Protein AF-A0A162R2J0-F1 (afdb_monomer)

Structure (mmCIF, N/CA/C/O backbone):
data_AF-A0A162R2J0-F1
#
_entry.id   AF-A0A162R2J0-F1
#
loop_
_atom_site.group_PDB
_atom_site.id
_atom_site.type_symbol
_atom_site.label_atom_id
_atom_site.label_alt_id
_atom_site.label_comp_id
_atom_site.label_asym_id
_atom_site.label_entity_id
_atom_site.label_seq_id
_atom_site.pdbx_PDB_ins_code
_atom_site.Cartn_x
_atom_site.Cartn_y
_atom_site.Cartn_z
_atom_site.occupancy
_atom_site.B_iso_or_equiv
_atom_site.auth_seq_id
_atom_site.auth_comp_id
_atom_site.auth_asym_id
_atom_site.auth_atom_id
_atom_site.pdbx_PDB_model_num
ATOM 1 N N . MET A 1 1 ? -83.322 -16.851 -13.296 1.00 30.39 1 MET A N 1
ATOM 2 C CA . MET A 1 1 ? -82.196 -17.512 -12.624 1.00 30.39 1 MET A CA 1
ATOM 3 C C . MET A 1 1 ? -80.945 -16.667 -12.796 1.00 30.39 1 MET A C 1
ATOM 5 O O . MET A 1 1 ? -80.152 -16.954 -13.677 1.00 30.39 1 MET A O 1
ATOM 9 N N . ASP A 1 2 ? -80.652 -15.598 -12.073 1.00 28.20 2 ASP A N 1
ATOM 10 C CA . ASP A 1 2 ? -81.307 -14.581 -11.224 1.00 28.20 2 ASP A CA 1
ATOM 11 C C . ASP A 1 2 ? -80.137 -13.591 -11.002 1.00 28.20 2 ASP A C 1
ATOM 13 O O . ASP A 1 2 ? -79.013 -14.044 -10.823 1.00 28.20 2 ASP A O 1
ATOM 17 N N . SER A 1 3 ? -80.192 -12.265 -11.053 1.00 28.03 3 SER A N 1
ATOM 18 C CA . SER A 1 3 ? -81.216 -11.243 -11.250 1.00 28.03 3 SER A CA 1
ATOM 19 C C . SER A 1 3 ? -80.461 -9.931 -11.575 1.00 28.03 3 SER A C 1
ATOM 21 O O . SER A 1 3 ? -79.453 -9.625 -10.942 1.00 28.03 3 SER A O 1
ATOM 23 N N . ASN A 1 4 ? -80.940 -9.179 -12.569 1.00 28.27 4 ASN A N 1
ATOM 24 C CA . ASN A 1 4 ? -80.546 -7.804 -12.972 1.00 28.27 4 ASN A CA 1
ATOM 25 C C . ASN A 1 4 ? -80.991 -6.760 -11.884 1.00 28.27 4 ASN A C 1
ATOM 27 O O . ASN A 1 4 ? -81.610 -7.234 -10.928 1.00 28.27 4 ASN A O 1
ATOM 31 N N . PRO A 1 5 ? -80.894 -5.395 -11.992 1.00 43.19 5 PRO A N 1
ATOM 32 C CA . PRO A 1 5 ? -80.340 -4.502 -13.045 1.00 43.19 5 PRO A CA 1
ATOM 33 C C . PRO A 1 5 ? -79.710 -3.120 -12.600 1.00 43.19 5 PRO A C 1
ATOM 35 O O . PRO A 1 5 ? -79.799 -2.702 -11.456 1.00 43.19 5 PRO A O 1
ATOM 38 N N . ILE A 1 6 ? -79.134 -2.377 -13.571 1.00 28.52 6 ILE A N 1
ATOM 39 C CA . ILE A 1 6 ? -79.152 -0.895 -13.821 1.00 28.52 6 ILE A CA 1
ATOM 40 C C . ILE A 1 6 ? -78.948 0.121 -12.650 1.00 28.52 6 ILE A C 1
ATOM 42 O O . ILE A 1 6 ? -79.819 0.277 -11.805 1.00 28.52 6 ILE A O 1
ATOM 46 N N . SER A 1 7 ? -77.938 1.014 -12.736 1.00 26.33 7 SER A N 1
ATOM 47 C CA . SER A 1 7 ? -78.109 2.492 -12.908 1.00 26.33 7 SER A CA 1
ATOM 48 C C . SER A 1 7 ? -76.820 3.325 -12.700 1.00 26.33 7 SER A C 1
ATOM 50 O O . SER A 1 7 ? -75.934 2.983 -11.928 1.00 26.33 7 SER A O 1
ATOM 52 N N . LYS A 1 8 ? -76.733 4.419 -13.471 1.00 29.91 8 LYS A N 1
ATOM 53 C CA . LYS A 1 8 ? -75.685 5.460 -13.563 1.00 29.91 8 LYS A CA 1
ATOM 54 C C . LYS A 1 8 ? -75.636 6.364 -12.319 1.00 29.91 8 LYS A C 1
ATOM 56 O O . LYS A 1 8 ? -76.700 6.553 -11.765 1.00 29.91 8 LYS A O 1
ATOM 61 N N . TRP A 1 9 ? -74.478 6.978 -12.009 1.00 25.97 9 TRP A N 1
ATOM 62 C CA . TRP A 1 9 ? -74.183 8.386 -11.587 1.00 25.97 9 TRP A CA 1
ATOM 63 C C . TRP A 1 9 ? -72.678 8.428 -11.197 1.00 25.97 9 TRP A C 1
ATOM 65 O O . TRP A 1 9 ? -72.230 7.615 -10.405 1.00 25.97 9 TRP A O 1
ATOM 75 N N . ALA A 1 10 ? -71.803 9.086 -11.964 1.00 24.05 10 ALA A N 1
ATOM 76 C CA . ALA A 1 10 ? -71.279 10.443 -11.751 1.00 24.05 10 ALA A CA 1
ATOM 77 C C . ALA A 1 10 ? -70.267 10.620 -10.587 1.00 24.05 10 ALA A C 1
ATOM 79 O O . ALA A 1 10 ? -70.550 10.319 -9.438 1.00 24.05 10 ALA A O 1
ATOM 80 N N . MET A 1 11 ? -69.151 11.267 -10.948 1.00 24.08 11 MET A N 1
ATOM 81 C CA . MET A 1 11 ? -68.180 12.010 -10.130 1.00 24.08 11 MET A CA 1
ATOM 82 C C . MET A 1 11 ? -67.073 11.275 -9.353 1.00 24.08 11 MET A C 1
ATOM 84 O O . MET A 1 11 ? -67.284 10.521 -8.414 1.00 24.08 11 MET A O 1
ATOM 88 N N . ALA A 1 12 ? -65.857 11.635 -9.778 1.00 30.20 12 ALA A N 1
ATOM 89 C CA . ALA A 1 12 ? -64.581 11.645 -9.079 1.00 30.20 12 ALA A CA 1
ATOM 90 C C . ALA A 1 12 ? -64.648 11.546 -7.552 1.00 30.20 12 ALA A C 1
ATOM 92 O O . ALA A 1 12 ? -65.128 12.476 -6.913 1.00 30.20 12 ALA A O 1
ATOM 93 N N . LEU A 1 13 ? -64.004 10.526 -6.979 1.00 25.02 13 LEU A N 1
ATOM 94 C CA . LEU A 1 13 ? -63.417 10.623 -5.647 1.00 25.02 13 LEU A CA 1
ATOM 95 C C . LEU A 1 13 ? -62.135 9.778 -5.551 1.00 25.02 13 LEU A C 1
ATOM 97 O O . LEU A 1 13 ? -62.136 8.582 -5.817 1.00 25.02 13 LEU A O 1
ATOM 101 N N . PHE A 1 14 ? -61.061 10.474 -5.175 1.00 25.53 14 PHE A N 1
ATOM 102 C CA . PHE A 1 14 ? -60.079 10.097 -4.158 1.00 25.53 14 PHE A CA 1
ATOM 103 C C . PHE A 1 14 ? -59.484 8.683 -4.191 1.00 25.53 14 PHE A C 1
ATOM 105 O O . PHE A 1 14 ? -60.106 7.703 -3.796 1.00 25.53 14 PHE A O 1
ATOM 112 N N . PHE A 1 15 ? -58.183 8.635 -4.490 1.00 23.89 15 PHE A N 1
ATOM 113 C CA . PHE A 1 15 ? -57.285 7.638 -3.913 1.00 23.89 15 PHE A CA 1
ATOM 114 C C . PHE A 1 15 ? -57.436 7.645 -2.380 1.00 23.89 15 PHE A C 1
ATOM 116 O O . PHE A 1 15 ? -57.168 8.682 -1.763 1.00 23.89 15 PHE A O 1
ATOM 123 N N . PRO A 1 16 ? -57.847 6.531 -1.750 1.00 25.91 16 PRO A N 1
ATOM 124 C CA . PRO A 1 16 ? -57.782 6.397 -0.311 1.00 25.91 16 PRO A CA 1
ATOM 125 C C . PRO A 1 16 ? -56.345 6.082 0.113 1.00 25.91 16 PRO A C 1
ATOM 127 O O . PRO A 1 16 ? -55.606 5.356 -0.552 1.00 25.91 16 PRO A O 1
ATOM 130 N N . PHE A 1 17 ? -55.988 6.669 1.250 1.00 24.58 17 PHE A N 1
ATOM 131 C CA . PHE A 1 17 ? -54.838 6.356 2.081 1.00 24.58 17 PHE A CA 1
ATOM 132 C C . PHE A 1 17 ? -54.506 4.857 2.094 1.00 24.58 17 PHE A C 1
ATOM 134 O O . PHE A 1 17 ? -55.308 4.044 2.548 1.00 24.58 17 PHE A O 1
ATOM 141 N N . ALA A 1 18 ? -53.274 4.519 1.718 1.00 23.27 18 ALA A N 1
ATOM 142 C CA . ALA A 1 18 ? -52.577 3.400 2.330 1.00 23.27 18 ALA A CA 1
ATOM 143 C C . ALA A 1 18 ? -51.654 3.986 3.401 1.00 23.27 18 ALA A C 1
ATOM 145 O O . ALA A 1 18 ? -50.575 4.503 3.114 1.00 23.27 18 ALA A O 1
ATOM 146 N N . ILE A 1 19 ? -52.142 3.942 4.640 1.00 29.27 19 ILE A N 1
ATOM 147 C CA . ILE A 1 19 ? -51.306 3.913 5.834 1.00 29.27 19 ILE A CA 1
ATOM 148 C C . ILE A 1 19 ? -50.419 2.679 5.673 1.00 29.27 19 ILE A C 1
ATOM 150 O O . ILE A 1 19 ? -50.923 1.560 5.666 1.00 29.27 19 ILE A O 1
ATOM 154 N N . ILE A 1 20 ? -49.115 2.883 5.514 1.00 26.38 20 ILE A N 1
ATOM 155 C CA . ILE A 1 20 ? -48.149 1.865 5.902 1.00 26.38 20 ILE A CA 1
ATOM 156 C C . ILE A 1 20 ? -47.525 2.380 7.181 1.00 26.38 20 ILE A C 1
ATOM 158 O O . ILE A 1 20 ? -46.964 3.475 7.235 1.00 26.38 20 ILE A O 1
ATOM 162 N N . GLU A 1 21 ? -47.774 1.579 8.206 1.00 26.58 21 GLU A N 1
ATOM 163 C CA . GLU A 1 21 ? -47.292 1.671 9.562 1.00 26.58 21 GLU A CA 1
ATOM 164 C C . GLU A 1 21 ? -45.877 2.229 9.620 1.00 26.58 21 GLU A C 1
ATOM 166 O O . GLU A 1 21 ? -44.981 1.848 8.861 1.00 26.58 21 GLU A O 1
ATOM 171 N N . SER A 1 22 ? -45.674 3.089 10.613 1.00 26.23 22 SER A N 1
ATOM 172 C CA . SER A 1 22 ? -44.384 3.192 11.256 1.00 26.23 22 SER A CA 1
ATOM 173 C C . SER A 1 22 ? -43.953 1.781 11.664 1.00 26.23 22 SER A C 1
ATOM 175 O O . SER A 1 22 ? -44.225 1.323 12.773 1.00 26.23 22 SER A O 1
ATOM 177 N N . LEU A 1 23 ? -43.189 1.115 10.805 1.00 24.47 23 LEU A N 1
ATOM 178 C CA . LEU A 1 23 ? -42.030 0.407 11.300 1.00 24.47 23 LEU A CA 1
ATOM 179 C C . LEU A 1 23 ? -41.152 1.503 11.894 1.00 24.47 23 LEU A C 1
ATOM 181 O O . LEU A 1 23 ? -40.283 2.081 11.244 1.00 24.47 23 LEU A O 1
ATOM 185 N N . ALA A 1 24 ? -41.448 1.818 13.157 1.00 27.00 24 ALA A N 1
ATOM 186 C CA . ALA A 1 24 ? -40.412 2.051 14.128 1.00 27.00 24 ALA A CA 1
ATOM 187 C C . ALA A 1 24 ? -39.444 0.878 13.948 1.00 27.00 24 ALA A C 1
ATOM 189 O O . ALA A 1 24 ? -39.611 -0.189 14.533 1.00 27.00 24 ALA A O 1
ATOM 190 N N . LEU A 1 25 ? -38.483 1.047 13.036 1.00 23.64 25 LEU A N 1
ATOM 191 C CA . LEU A 1 25 ? -37.208 0.380 13.147 1.00 23.64 25 LEU A CA 1
ATOM 192 C C . LEU A 1 25 ? -36.768 0.780 14.537 1.00 23.64 25 LEU A C 1
ATOM 194 O O . LEU A 1 25 ? -36.430 1.943 14.777 1.00 23.64 25 LEU A O 1
ATOM 198 N N . ASN A 1 26 ? -36.955 -0.159 15.462 1.00 24.94 26 ASN A N 1
ATOM 199 C CA . ASN A 1 26 ? -36.421 -0.071 16.792 1.00 24.94 26 ASN A CA 1
ATOM 200 C C . ASN A 1 26 ? -35.022 0.509 16.621 1.00 24.94 26 ASN A C 1
ATOM 202 O O . ASN A 1 26 ? -34.186 -0.071 15.922 1.00 24.94 26 ASN A O 1
ATOM 206 N N . LEU A 1 27 ? -34.796 1.681 17.217 1.00 30.47 27 LEU A N 1
ATOM 207 C CA . LEU A 1 27 ? -33.469 2.066 17.659 1.00 30.47 27 LEU A CA 1
ATOM 208 C C . LEU A 1 27 ? -33.044 0.992 18.671 1.00 30.47 27 LEU A C 1
ATOM 210 O O . LEU A 1 27 ? -33.049 1.211 19.879 1.00 30.47 27 LEU A O 1
ATOM 214 N N . GLU A 1 28 ? -32.738 -0.206 18.186 1.00 28.73 28 GLU A N 1
ATOM 215 C CA . GLU A 1 28 ? -31.947 -1.168 18.915 1.00 28.73 28 GLU A CA 1
ATOM 216 C C . GLU A 1 28 ? -30.515 -0.652 18.848 1.00 28.73 28 GLU A C 1
ATOM 218 O O . GLU A 1 28 ? -29.741 -0.925 17.939 1.00 28.73 28 GLU A O 1
ATOM 223 N N . ASP A 1 29 ? -30.236 0.164 19.861 1.00 28.64 29 ASP A N 1
ATOM 224 C CA . ASP A 1 29 ? -28.954 0.311 20.524 1.00 28.64 29 ASP A CA 1
ATOM 225 C C . ASP A 1 29 ? -27.765 0.782 19.671 1.00 28.64 29 ASP A C 1
ATOM 227 O O . ASP A 1 29 ? -26.789 0.066 19.468 1.00 28.64 29 ASP A O 1
ATOM 231 N N . CYS A 1 30 ? -27.699 2.099 19.442 1.00 30.39 30 CYS A N 1
ATOM 232 C CA . CYS A 1 30 ? -26.407 2.809 19.401 1.00 30.39 30 CYS A CA 1
ATOM 233 C C . CYS A 1 30 ? -25.611 2.685 20.729 1.00 30.39 30 CYS A C 1
ATOM 235 O O . CYS A 1 30 ? -24.500 3.195 20.831 1.00 30.39 30 CYS A O 1
ATOM 237 N N . ASN A 1 31 ? -26.189 2.040 21.753 1.00 33.78 31 ASN A N 1
ATOM 238 C CA . ASN A 1 31 ? -25.615 1.788 23.074 1.00 33.78 31 ASN A CA 1
ATOM 239 C C . ASN A 1 31 ? -25.225 0.326 23.316 1.00 33.78 31 ASN A C 1
ATOM 241 O O . ASN A 1 31 ? -24.904 -0.013 24.454 1.00 33.78 31 ASN A O 1
ATOM 245 N N . LYS A 1 32 ? -25.217 -0.552 22.306 1.00 31.08 32 LYS A N 1
ATOM 246 C CA . LYS A 1 32 ? -24.525 -1.835 22.457 1.00 31.08 32 LYS A CA 1
ATOM 247 C C . LYS A 1 32 ? -23.064 -1.612 22.091 1.00 31.08 32 LYS A C 1
ATOM 249 O O . LYS A 1 32 ? -22.747 -1.611 20.904 1.00 31.08 32 LYS A O 1
ATOM 254 N N . PRO A 1 33 ? -22.155 -1.417 23.067 1.00 37.09 33 PRO A N 1
ATOM 255 C CA . PRO A 1 33 ? -20.752 -1.624 22.768 1.00 37.09 33 PRO A CA 1
ATOM 256 C C . PRO A 1 33 ? -20.606 -3.012 22.142 1.00 37.09 33 PRO A C 1
ATOM 258 O O . PRO A 1 33 ? -21.269 -3.955 22.593 1.00 37.09 33 PRO A O 1
ATOM 261 N N . ASN A 1 34 ? -19.718 -3.160 21.150 1.00 42.31 34 ASN A N 1
ATOM 262 C CA . ASN A 1 34 ? -19.121 -4.465 20.856 1.00 42.31 34 ASN A CA 1
ATOM 263 C C . ASN A 1 34 ? -18.797 -5.083 22.212 1.00 42.31 34 ASN A C 1
ATOM 265 O O . ASN A 1 34 ? -18.100 -4.435 22.990 1.00 42.31 34 ASN A O 1
ATOM 269 N N . ALA A 1 35 ? -19.409 -6.218 22.555 1.00 40.69 35 ALA A N 1
ATOM 270 C CA . ALA A 1 35 ? -19.466 -6.714 23.928 1.00 40.69 35 ALA A CA 1
ATOM 271 C C . ALA A 1 35 ? -18.058 -6.757 24.565 1.00 40.69 35 ALA A C 1
ATOM 273 O O . ALA A 1 35 ? -17.323 -7.723 24.380 1.00 40.69 35 ALA A O 1
ATOM 274 N N . GLY A 1 36 ? -17.670 -5.694 25.287 1.00 49.28 36 GLY A N 1
ATOM 275 C CA . GLY A 1 36 ? -16.300 -5.498 25.779 1.00 49.28 36 GLY A CA 1
ATOM 276 C C . GLY A 1 36 ? -15.705 -4.084 25.651 1.00 49.28 36 GLY A C 1
ATOM 277 O O . GLY A 1 36 ? -14.851 -3.746 26.471 1.00 49.28 36 GLY A O 1
ATOM 278 N N . PHE A 1 37 ? -16.137 -3.245 24.702 1.00 58.53 37 PHE A N 1
ATOM 279 C CA . PHE A 1 37 ? -15.581 -1.894 24.523 1.00 58.53 37 PHE A CA 1
ATOM 280 C C . PHE A 1 37 ? -16.260 -0.875 25.461 1.00 58.53 37 PHE A C 1
ATOM 282 O O . PHE A 1 37 ? -17.490 -0.834 25.512 1.00 58.53 37 PHE A O 1
ATOM 289 N N . PRO A 1 38 ? -15.523 -0.065 26.244 1.00 64.56 38 PRO A N 1
ATOM 290 C CA . PRO A 1 38 ? -16.151 0.965 27.062 1.00 64.56 38 PRO A CA 1
ATOM 291 C C . PRO A 1 38 ? -16.744 2.072 26.179 1.00 64.56 38 PRO A C 1
ATOM 293 O O . PRO A 1 38 ? -16.229 2.363 25.100 1.00 64.56 38 PRO A O 1
ATOM 296 N N . ALA A 1 39 ? -17.844 2.682 26.622 1.00 65.94 39 ALA A N 1
ATOM 297 C CA . ALA A 1 39 ? -18.479 3.763 25.877 1.00 65.94 39 ALA A CA 1
ATOM 298 C C . ALA A 1 39 ? -17.545 4.982 25.808 1.00 65.94 39 ALA A C 1
ATOM 300 O O . ALA A 1 39 ? -16.819 5.271 26.766 1.00 65.94 39 ALA A O 1
ATOM 301 N N . VAL A 1 40 ? -17.563 5.689 24.672 1.00 73.31 40 VAL A N 1
ATOM 302 C CA . VAL A 1 40 ? -16.871 6.979 24.546 1.00 73.31 40 VAL A CA 1
ATOM 303 C C . VAL A 1 40 ? -17.480 7.924 25.576 1.00 73.31 40 VAL A C 1
ATOM 305 O O . VAL A 1 40 ? -18.687 8.153 25.564 1.00 73.31 40 VAL A O 1
ATOM 308 N N . PHE A 1 41 ? -16.636 8.429 26.469 1.00 80.62 41 PHE A N 1
ATOM 309 C CA . PHE A 1 41 ? -17.026 9.371 27.507 1.00 80.62 41 PHE A CA 1
ATOM 310 C C . PHE A 1 41 ? -16.918 10.802 26.989 1.00 80.62 41 PHE A C 1
ATOM 312 O O . PHE A 1 41 ? -17.894 11.542 27.018 1.00 80.62 41 PHE A O 1
ATOM 319 N N . ASP A 1 42 ? -15.744 11.162 26.462 1.00 79.00 42 ASP A N 1
ATOM 320 C CA . ASP A 1 42 ? -15.483 12.484 25.892 1.00 79.00 42 ASP A CA 1
ATOM 321 C C . ASP A 1 42 ? -14.279 12.449 24.930 1.00 79.00 42 ASP A C 1
ATOM 323 O O . ASP A 1 42 ? -13.634 11.411 24.746 1.00 79.00 42 ASP A O 1
ATOM 327 N N . THR A 1 43 ? -13.961 13.580 24.302 1.00 81.94 43 THR A N 1
ATOM 328 C CA . THR A 1 43 ? -12.797 13.763 23.431 1.00 81.94 43 THR A CA 1
ATOM 329 C C . THR A 1 43 ? -11.914 14.901 23.939 1.00 81.94 43 THR A C 1
ATOM 331 O O . THR A 1 43 ? -12.319 16.057 23.967 1.00 81.94 43 THR A O 1
ATOM 334 N N . VAL A 1 44 ? -10.671 14.574 24.286 1.00 79.69 44 VAL A N 1
ATOM 335 C CA . VAL A 1 44 ? -9.657 15.521 24.760 1.00 79.69 44 VAL A CA 1
ATOM 336 C C . VAL A 1 44 ? -8.954 16.162 23.564 1.00 79.69 44 VAL A C 1
ATOM 338 O O . VAL A 1 44 ? -8.304 15.463 22.783 1.00 79.69 44 VAL A O 1
ATOM 341 N N . SER A 1 45 ? -9.059 17.483 23.418 1.00 76.69 45 SER A N 1
ATOM 342 C CA . SER A 1 45 ? -8.345 18.243 22.383 1.00 76.69 45 SER A CA 1
ATOM 343 C C . SER A 1 45 ? -6.916 18.583 22.823 1.00 76.69 45 SER A C 1
ATOM 345 O O . SER A 1 45 ? -6.699 19.152 23.890 1.00 76.69 45 SER A O 1
ATOM 347 N N . LEU A 1 46 ? -5.941 18.269 21.971 1.00 69.06 46 LEU A N 1
ATOM 348 C CA . LEU A 1 46 ? -4.507 18.522 22.127 1.00 69.06 46 LEU A CA 1
ATOM 349 C C . LEU A 1 46 ? -4.003 19.298 20.901 1.00 69.06 46 LEU A C 1
ATOM 351 O O . LEU A 1 46 ? -3.396 18.736 19.986 1.00 69.06 46 LEU A O 1
ATOM 355 N N . GLY A 1 47 ? -4.315 20.595 20.849 1.00 66.31 47 GLY A N 1
ATOM 356 C CA . GLY A 1 47 ? -4.128 21.398 19.637 1.00 66.31 47 GLY A CA 1
ATOM 357 C C . GLY A 1 47 ? -5.033 20.891 18.511 1.00 66.31 47 GLY A C 1
ATOM 358 O O . GLY A 1 47 ? -6.245 20.804 18.693 1.00 66.31 47 GLY A O 1
ATOM 359 N N . ASP A 1 48 ? -4.440 20.511 17.379 1.00 61.03 48 ASP A N 1
ATOM 360 C CA . ASP A 1 48 ? -5.168 19.933 16.237 1.00 61.03 48 ASP A CA 1
ATOM 361 C C . ASP A 1 48 ? -5.507 18.440 16.435 1.00 61.03 48 ASP A C 1
ATOM 363 O O . ASP A 1 48 ? -6.267 17.849 15.663 1.00 61.03 48 ASP A O 1
ATOM 367 N N . PHE A 1 49 ? -4.947 17.808 17.471 1.00 64.56 49 PHE A N 1
ATOM 368 C CA . PHE A 1 49 ? -5.135 16.390 17.750 1.00 64.56 49 PHE A CA 1
ATOM 369 C C . PHE A 1 49 ? -6.276 16.142 18.740 1.00 64.56 49 PHE A C 1
ATOM 371 O O . PHE A 1 49 ? -6.546 16.959 19.614 1.00 64.56 49 PHE A O 1
ATOM 378 N N . HIS A 1 50 ? -6.948 14.997 18.619 1.00 75.50 50 HIS A N 1
ATOM 379 C CA . HIS A 1 50 ? -8.106 14.648 19.440 1.00 75.50 50 HIS A CA 1
ATOM 380 C C . HIS A 1 50 ? -7.961 13.224 19.972 1.00 75.50 50 HIS A C 1
ATOM 382 O O . HIS A 1 50 ? -7.802 12.282 19.196 1.00 75.50 50 HIS A O 1
ATOM 388 N N . ILE A 1 51 ? -8.055 13.054 21.290 1.00 80.56 51 ILE A N 1
ATOM 389 C CA . ILE A 1 51 ? -7.947 11.751 21.949 1.00 80.56 51 ILE A CA 1
ATOM 390 C C . ILE A 1 51 ? -9.274 11.383 22.575 1.00 80.56 51 ILE A C 1
ATOM 392 O O . ILE A 1 51 ? -9.787 12.075 23.449 1.00 80.56 51 ILE A O 1
ATOM 396 N N . ARG A 1 52 ? -9.816 10.243 22.154 1.00 84.56 52 ARG A N 1
ATOM 397 C CA . ARG A 1 52 ? -11.026 9.693 22.760 1.00 84.56 52 ARG A CA 1
ATOM 398 C C . ARG A 1 52 ? -10.708 9.158 24.149 1.00 84.56 52 ARG A C 1
ATOM 400 O O . ARG A 1 52 ? -9.803 8.331 24.300 1.00 84.56 52 ARG A O 1
ATOM 407 N N . ALA A 1 53 ? -11.481 9.609 25.124 1.00 86.06 53 ALA A N 1
ATOM 408 C CA . ALA A 1 53 ? -11.524 9.071 26.467 1.00 86.06 53 ALA A CA 1
ATOM 409 C C . ALA A 1 53 ? -12.771 8.193 26.632 1.00 86.06 53 ALA A C 1
ATOM 411 O O . ALA A 1 53 ? -13.829 8.454 26.061 1.00 86.06 53 ALA A O 1
ATOM 412 N N . TYR A 1 54 ? -12.640 7.142 27.426 1.00 86.12 54 TYR A N 1
ATOM 413 C CA . TYR A 1 54 ? -13.656 6.125 27.642 1.00 86.12 54 TYR A CA 1
ATOM 414 C C . TYR A 1 54 ? -13.848 5.913 29.132 1.00 86.12 54 TYR A C 1
ATOM 416 O O . TYR A 1 54 ? -12.888 5.970 29.902 1.00 86.12 54 TYR A O 1
ATOM 424 N N . GLU A 1 55 ? -15.072 5.602 29.534 1.00 87.12 55 GLU A N 1
ATOM 425 C CA . GLU A 1 55 ? -15.402 5.314 30.924 1.00 87.12 55 GLU A CA 1
ATOM 426 C C . GLU A 1 55 ? -15.845 3.859 31.073 1.00 87.12 55 GLU A C 1
ATOM 428 O O . GLU A 1 55 ? -16.657 3.336 30.306 1.00 87.12 55 GLU A O 1
ATOM 433 N N . LYS A 1 56 ? -15.317 3.194 32.099 1.00 84.50 56 LYS A N 1
ATOM 434 C CA . LYS A 1 56 ? -15.794 1.896 32.560 1.00 84.50 56 LYS A CA 1
ATOM 435 C C . LYS A 1 56 ? -16.212 2.005 34.016 1.00 84.50 56 LYS A C 1
ATOM 437 O O . LYS A 1 56 ? -15.368 2.092 34.908 1.00 84.50 56 LYS A O 1
ATOM 442 N N . VAL A 1 57 ? -17.514 1.945 34.256 1.00 81.81 57 VAL A N 1
ATOM 443 C CA . VAL A 1 57 ? -18.062 1.886 35.612 1.00 81.81 57 VAL A CA 1
ATOM 444 C C . VAL A 1 57 ? -17.768 0.505 36.203 1.00 81.81 57 VAL A C 1
ATOM 446 O O . VAL A 1 57 ? -18.140 -0.523 35.635 1.00 81.81 57 VAL A O 1
ATOM 449 N N . MET A 1 58 ? -17.051 0.471 37.325 1.00 78.62 58 MET A N 1
ATOM 450 C CA . MET A 1 58 ? -16.745 -0.767 38.044 1.00 78.62 58 MET A CA 1
ATOM 451 C C . MET A 1 58 ? -17.922 -1.175 38.935 1.00 78.62 58 MET A C 1
ATOM 453 O O . MET A 1 58 ? -18.752 -0.349 39.306 1.00 78.62 58 MET A O 1
ATOM 457 N N . ALA A 1 59 ? -17.965 -2.445 39.352 1.00 77.69 59 ALA A N 1
ATOM 458 C CA . ALA A 1 59 ? -19.005 -2.961 40.253 1.00 77.69 59 ALA A CA 1
ATOM 459 C C . ALA A 1 59 ? -19.103 -2.187 41.586 1.00 77.69 59 ALA A C 1
ATOM 461 O O . ALA A 1 59 ? -20.170 -2.107 42.183 1.00 77.69 59 ALA A O 1
ATOM 462 N N . SER A 1 60 ? -18.005 -1.567 42.023 1.00 78.19 60 SER A N 1
ATOM 463 C CA . SER A 1 60 ? -17.924 -0.669 43.182 1.00 78.19 60 SER A CA 1
ATOM 464 C C . SER A 1 60 ? -18.539 0.720 42.955 1.00 78.19 60 SER A C 1
ATOM 466 O O . SER A 1 60 ? -18.370 1.593 43.799 1.00 78.19 60 SER A O 1
ATOM 468 N N . SER A 1 61 ? -19.201 0.966 41.819 1.00 74.00 61 SER A N 1
ATOM 469 C CA . SER A 1 61 ? -19.659 2.296 41.371 1.00 74.00 61 SER A CA 1
ATOM 470 C C . SER A 1 61 ? -18.532 3.322 41.187 1.00 74.00 61 SER A C 1
ATOM 472 O O . SER A 1 61 ? -18.782 4.515 41.046 1.00 74.00 61 SER A O 1
ATOM 474 N N . THR A 1 62 ? -17.274 2.872 41.163 1.00 81.31 62 THR A N 1
ATOM 475 C CA . THR A 1 62 ? -16.119 3.717 40.854 1.00 81.31 62 THR A CA 1
ATOM 476 C C . THR A 1 62 ? -15.772 3.601 39.373 1.00 81.31 62 THR A C 1
ATOM 478 O O . THR A 1 62 ? -15.612 2.507 38.840 1.00 81.31 62 THR A O 1
ATOM 481 N N . SER A 1 63 ? -15.635 4.729 38.685 1.00 83.38 63 SER A N 1
ATOM 482 C CA . SER A 1 63 ? -15.264 4.757 37.267 1.00 83.38 63 SER A CA 1
ATOM 483 C C . SER A 1 63 ? -13.765 4.572 37.030 1.00 83.38 63 SER A C 1
ATOM 485 O O . SER A 1 63 ? -12.930 5.200 37.684 1.00 83.38 63 SER A O 1
ATOM 487 N N . ARG A 1 64 ? -13.387 3.733 36.074 1.00 88.88 64 ARG A N 1
ATOM 488 C CA . ARG A 1 64 ? -12.027 3.695 35.533 1.00 88.88 64 ARG A CA 1
ATOM 489 C C . ARG A 1 64 ? -12.047 4.316 34.147 1.00 88.88 64 ARG A C 1
ATOM 491 O O . ARG A 1 64 ? -12.915 3.984 33.344 1.00 88.88 64 ARG A O 1
ATOM 498 N N . PHE A 1 65 ? -11.102 5.204 33.884 1.00 89.69 65 PHE A N 1
ATOM 499 C CA . PHE A 1 65 ? -11.022 5.924 32.627 1.00 89.69 65 PHE A CA 1
ATOM 500 C C . PHE A 1 65 ? -9.919 5.354 31.750 1.00 89.69 65 PHE A C 1
ATOM 502 O O . PHE A 1 65 ? -8.846 4.963 32.225 1.00 89.69 65 PHE A O 1
ATOM 509 N N . TYR A 1 66 ? -10.198 5.323 30.455 1.00 90.44 66 TYR A N 1
ATOM 510 C CA . TYR A 1 66 ? -9.258 4.889 29.442 1.00 90.44 66 TYR A CA 1
ATOM 511 C C . TYR A 1 66 ? -9.094 5.938 28.355 1.00 90.44 66 TYR A C 1
ATOM 513 O O . TYR A 1 66 ? -10.014 6.709 28.116 1.00 90.44 66 TYR A O 1
ATOM 521 N N . PHE A 1 67 ? -7.958 5.951 27.666 1.00 89.44 67 PHE A N 1
ATOM 522 C CA . PHE A 1 67 ? -7.759 6.803 26.492 1.00 89.44 67 PHE A CA 1
ATOM 523 C C . PHE A 1 67 ? -7.204 6.021 25.302 1.00 89.44 67 PHE A C 1
ATOM 525 O O . PHE A 1 67 ? -6.520 5.006 25.466 1.00 89.44 67 PHE A O 1
ATOM 532 N N . ALA A 1 68 ? -7.542 6.474 24.095 1.00 88.12 68 ALA A N 1
ATOM 533 C CA . ALA A 1 68 ? -7.030 5.898 22.858 1.00 88.12 68 ALA A CA 1
ATOM 534 C C . ALA A 1 68 ? -5.506 6.108 22.723 1.00 88.12 68 ALA A C 1
ATOM 536 O O . ALA A 1 68 ? -5.002 7.144 23.158 1.00 88.12 68 ALA A O 1
ATOM 537 N N . PRO A 1 69 ? -4.773 5.163 22.105 1.00 89.88 69 PRO A N 1
ATOM 538 C CA . PRO A 1 69 ? -3.359 5.342 21.786 1.00 89.88 69 PRO A CA 1
ATOM 539 C C . PRO A 1 69 ? -3.086 6.608 20.969 1.00 89.88 69 PRO A C 1
ATOM 541 O O . PRO A 1 69 ? -3.894 7.006 20.134 1.00 89.88 69 PRO A O 1
ATOM 544 N N . LEU A 1 70 ? -1.899 7.178 21.152 1.00 86.31 70 LEU A N 1
ATOM 545 C CA . LEU A 1 70 ? -1.401 8.318 20.389 1.00 86.31 70 LEU A CA 1
ATOM 546 C C . LEU A 1 70 ? -1.018 7.939 18.948 1.00 86.31 70 LEU A C 1
ATOM 548 O O . LEU A 1 70 ? -1.145 8.764 18.046 1.00 86.31 70 LEU A O 1
ATOM 552 N N . ALA A 1 71 ? -0.559 6.700 18.725 1.00 89.69 71 ALA A N 1
ATOM 553 C CA . ALA A 1 71 ? -0.094 6.212 17.422 1.00 89.69 71 ALA A CA 1
ATOM 554 C C . ALA A 1 71 ? 0.969 7.128 16.773 1.00 89.69 71 ALA A C 1
ATOM 556 O O . ALA A 1 71 ? 0.951 7.357 15.566 1.00 89.69 71 ALA A O 1
ATOM 557 N N . LEU A 1 72 ? 1.890 7.676 17.571 1.00 89.06 72 LEU A N 1
ATOM 558 C CA . LEU A 1 72 ? 2.886 8.647 17.121 1.00 89.06 72 LEU A CA 1
ATOM 559 C C . LEU A 1 72 ? 4.132 7.962 16.554 1.00 89.06 72 LEU A C 1
ATOM 561 O O . LEU A 1 72 ? 4.853 7.276 17.270 1.00 89.06 72 LEU A O 1
ATOM 565 N N . LEU A 1 73 ? 4.421 8.180 15.274 1.00 90.62 73 LEU A N 1
ATOM 566 C CA . LEU A 1 73 ? 5.652 7.742 14.626 1.00 90.62 73 LEU A CA 1
ATOM 567 C C . LEU A 1 73 ? 6.870 8.478 15.210 1.00 90.62 73 LEU A C 1
ATOM 569 O O . LEU A 1 73 ? 7.040 9.683 15.012 1.00 90.62 73 LEU A O 1
ATOM 573 N N . GLU A 1 74 ? 7.762 7.734 15.868 1.00 92.38 74 GLU A N 1
ATOM 574 C CA . GLU A 1 74 ? 9.071 8.224 16.310 1.00 92.38 74 GLU A CA 1
ATOM 575 C C . GLU A 1 74 ? 10.035 8.168 15.117 1.00 92.38 74 GLU A C 1
ATOM 577 O O . GLU A 1 74 ? 10.841 7.250 14.980 1.00 92.38 74 GLU A O 1
ATOM 582 N N . HIS A 1 75 ? 9.911 9.118 14.194 1.00 91.06 75 HIS A N 1
ATOM 583 C CA . HIS A 1 75 ? 10.586 9.060 12.890 1.00 91.06 75 HIS A CA 1
ATOM 584 C C . HIS A 1 75 ? 12.120 8.951 12.968 1.00 91.06 75 HIS A C 1
ATOM 586 O O . HIS A 1 75 ? 12.726 8.248 12.162 1.00 91.06 75 HIS A O 1
ATOM 592 N N . THR A 1 76 ? 12.743 9.533 13.996 1.00 92.00 76 THR A N 1
ATOM 593 C CA . THR A 1 76 ? 14.193 9.454 14.247 1.00 92.00 76 THR A CA 1
ATOM 594 C C . THR A 1 76 ? 14.664 8.082 14.733 1.00 92.00 76 THR A C 1
ATOM 596 O O . THR A 1 76 ? 15.863 7.811 14.721 1.00 92.00 76 THR A O 1
ATOM 599 N N . SER A 1 77 ? 13.750 7.197 15.142 1.00 94.69 77 SER A N 1
ATOM 600 C CA . SER A 1 77 ? 14.074 5.814 15.518 1.00 94.69 77 SER A CA 1
ATOM 601 C C . SER A 1 77 ? 14.300 4.894 14.312 1.00 94.69 77 SER A C 1
ATOM 603 O O . SER A 1 77 ? 14.703 3.741 14.487 1.00 94.69 77 SER A O 1
ATOM 605 N N . ALA A 1 78 ? 14.024 5.377 13.096 1.00 94.75 78 ALA A N 1
ATOM 606 C CA . ALA A 1 78 ? 14.141 4.599 11.876 1.00 94.75 78 ALA A CA 1
ATOM 607 C C . ALA A 1 78 ? 15.581 4.101 11.661 1.00 94.75 78 ALA A C 1
ATOM 609 O O . ALA A 1 78 ? 16.535 4.877 11.589 1.00 94.75 78 ALA A O 1
ATOM 610 N N . SER A 1 79 ? 15.737 2.791 11.496 1.00 96.06 79 SER A N 1
ATOM 611 C CA . SER A 1 79 ? 17.021 2.124 11.278 1.00 96.06 79 SER A CA 1
ATOM 612 C C . SER A 1 79 ? 16.910 1.082 10.170 1.00 96.06 79 SER A C 1
ATOM 614 O O . SER A 1 79 ? 15.903 0.394 10.044 1.00 96.06 79 SER A O 1
ATOM 616 N N . SER A 1 80 ? 17.947 0.964 9.344 1.00 94.50 80 SER A N 1
ATOM 617 C CA . SER A 1 80 ? 18.001 0.018 8.226 1.00 94.50 80 SER A CA 1
ATOM 618 C C . SER A 1 80 ? 19.176 -0.934 8.395 1.00 94.50 80 SER A C 1
ATOM 620 O O . SER A 1 80 ? 20.280 -0.487 8.706 1.00 94.50 80 SER A O 1
ATOM 622 N N . GLY A 1 81 ? 18.979 -2.223 8.135 1.00 92.50 81 GLY A N 1
ATOM 623 C CA . GLY A 1 81 ? 20.051 -3.211 8.228 1.00 92.50 81 GLY A CA 1
ATOM 624 C C . GLY A 1 81 ? 19.696 -4.545 7.588 1.00 92.50 81 GLY A C 1
ATOM 625 O O . GLY A 1 81 ? 18.556 -4.781 7.189 1.00 92.50 81 GLY A O 1
ATOM 626 N N . ARG A 1 82 ? 20.686 -5.434 7.491 1.00 91.00 82 ARG A N 1
ATOM 627 C CA . ARG A 1 82 ? 20.477 -6.812 7.044 1.00 91.00 82 ARG A CA 1
ATOM 628 C C . ARG A 1 82 ? 20.412 -7.739 8.249 1.00 91.00 82 ARG A C 1
ATOM 630 O O . ARG A 1 82 ? 21.321 -7.761 9.074 1.00 91.00 82 ARG A O 1
ATOM 637 N N . ASN A 1 83 ? 19.347 -8.523 8.337 1.00 87.12 83 ASN A N 1
ATOM 638 C CA . ASN A 1 83 ? 19.241 -9.582 9.322 1.00 87.12 83 ASN A CA 1
ATOM 639 C C . ASN A 1 83 ? 20.029 -10.799 8.821 1.00 87.12 83 ASN A C 1
ATOM 641 O O . ASN A 1 83 ? 19.636 -11.441 7.852 1.00 87.12 83 ASN A O 1
ATOM 645 N N . ASN A 1 84 ? 21.144 -11.128 9.473 1.00 88.06 84 ASN A N 1
ATOM 646 C CA . ASN A 1 84 ? 22.011 -12.224 9.029 1.00 88.06 84 ASN A CA 1
ATOM 647 C C . ASN A 1 84 ? 21.411 -13.621 9.258 1.00 88.06 84 ASN A C 1
ATOM 649 O O . ASN A 1 84 ? 21.856 -14.570 8.621 1.00 88.06 84 ASN A O 1
ATOM 653 N N . LEU A 1 85 ? 20.408 -13.754 10.133 1.00 89.00 85 LEU A N 1
ATOM 654 C CA . LEU A 1 85 ? 19.727 -15.028 10.379 1.00 89.00 85 LEU A CA 1
ATOM 655 C C . LEU A 1 85 ? 18.672 -15.314 9.308 1.00 89.00 85 LEU A C 1
ATOM 657 O O . LEU A 1 85 ? 18.586 -16.435 8.819 1.00 89.00 85 LEU A O 1
ATOM 661 N N . THR A 1 86 ? 17.870 -14.310 8.939 1.00 84.00 86 THR A N 1
ATOM 662 C CA . THR A 1 86 ? 16.818 -14.470 7.916 1.00 84.00 86 THR A CA 1
ATOM 663 C C . THR A 1 86 ? 17.309 -14.156 6.503 1.00 84.00 86 THR A C 1
ATOM 665 O O . THR A 1 86 ? 16.669 -14.534 5.526 1.00 84.00 86 THR A O 1
ATOM 668 N N . GLY A 1 87 ? 18.439 -13.458 6.378 1.00 82.38 87 GLY A N 1
ATOM 669 C CA . GLY A 1 87 ? 18.985 -12.954 5.120 1.00 82.38 87 GLY A CA 1
ATOM 670 C C . GLY A 1 87 ? 18.284 -11.701 4.583 1.00 82.38 87 GLY A C 1
ATOM 671 O O . GLY A 1 87 ? 18.723 -11.171 3.559 1.00 82.38 87 GLY A O 1
ATOM 672 N N . GLU A 1 88 ? 17.233 -11.224 5.256 1.00 84.31 88 GLU A N 1
ATOM 673 C CA . GLU A 1 88 ? 16.367 -10.133 4.803 1.00 84.31 88 GLU A CA 1
ATOM 674 C C . GLU A 1 88 ? 16.959 -8.748 5.093 1.00 84.31 88 GLU A C 1
ATOM 676 O O . GLU A 1 88 ? 17.548 -8.514 6.150 1.00 84.31 88 GLU A O 1
ATOM 681 N N . ASN A 1 89 ? 16.742 -7.801 4.177 1.00 85.81 89 ASN A N 1
ATOM 682 C CA . ASN A 1 89 ? 16.993 -6.381 4.423 1.00 85.81 89 ASN A CA 1
ATOM 683 C C . ASN A 1 89 ? 15.754 -5.778 5.088 1.00 85.81 89 ASN A C 1
ATOM 685 O O . ASN A 1 89 ? 14.642 -5.971 4.594 1.00 85.81 89 ASN A O 1
ATOM 689 N N . GLN A 1 90 ? 15.931 -5.080 6.204 1.00 92.69 90 GLN A N 1
ATOM 690 C CA . GLN A 1 90 ? 14.832 -4.614 7.042 1.00 92.69 90 GLN A CA 1
ATOM 691 C C . GLN A 1 90 ? 15.006 -3.142 7.425 1.00 92.69 90 GLN A C 1
ATOM 693 O O . GLN A 1 90 ? 16.112 -2.695 7.727 1.00 92.69 90 GLN A O 1
ATOM 698 N N . LEU A 1 91 ? 13.891 -2.414 7.427 1.00 93.25 91 LEU A N 1
ATOM 699 C CA . LEU A 1 91 ? 13.728 -1.093 8.024 1.00 93.25 91 LEU A CA 1
ATOM 700 C C . LEU A 1 91 ? 12.890 -1.258 9.293 1.00 93.25 91 LEU A C 1
ATOM 702 O O . LEU A 1 91 ? 11.747 -1.707 9.212 1.00 93.25 91 LEU A O 1
ATOM 706 N N . ALA A 1 92 ? 13.453 -0.919 10.447 1.00 94.81 92 ALA A N 1
ATOM 707 C CA . ALA A 1 92 ? 12.783 -0.929 11.740 1.00 94.81 92 ALA A CA 1
ATOM 708 C C . ALA A 1 92 ? 12.524 0.501 12.224 1.00 94.81 92 ALA A C 1
ATOM 710 O O . ALA A 1 92 ? 13.367 1.374 12.039 1.00 94.81 92 ALA A O 1
ATOM 711 N N . PHE A 1 93 ? 11.374 0.741 12.845 1.00 94.69 93 PHE A N 1
ATOM 712 C CA . PHE A 1 93 ? 10.987 2.042 13.398 1.00 94.69 93 PHE A CA 1
ATOM 713 C C . PHE A 1 93 ? 10.030 1.853 14.571 1.00 94.69 93 PHE A C 1
ATOM 715 O O . PHE A 1 93 ? 9.356 0.827 14.672 1.00 94.69 93 PHE A O 1
ATOM 722 N N . ARG A 1 94 ? 9.950 2.831 15.468 1.00 95.00 94 ARG A N 1
ATOM 723 C CA . ARG A 1 94 ? 9.084 2.788 16.646 1.00 95.00 94 ARG A CA 1
ATOM 724 C C . ARG A 1 94 ? 7.882 3.707 16.502 1.00 95.00 94 ARG A C 1
ATOM 726 O O . ARG A 1 94 ? 7.932 4.754 15.860 1.00 95.00 94 ARG A O 1
ATOM 733 N N . VAL A 1 95 ? 6.793 3.280 17.126 1.00 93.62 95 VAL A N 1
ATOM 734 C CA . VAL A 1 95 ? 5.581 4.073 17.306 1.00 93.62 95 VAL A CA 1
ATOM 735 C C . VAL A 1 95 ? 5.308 4.191 18.798 1.00 93.62 95 VAL A C 1
ATOM 737 O O . VAL A 1 95 ? 5.192 3.176 19.493 1.00 93.62 95 VAL A O 1
ATOM 740 N N . GLU A 1 96 ? 5.207 5.421 19.283 1.00 92.12 96 GLU A N 1
ATOM 741 C CA . GLU A 1 96 ? 4.774 5.743 20.634 1.00 92.12 96 GLU A CA 1
ATOM 742 C C . GLU A 1 96 ? 3.248 5.605 20.728 1.00 92.12 96 GLU A C 1
ATOM 744 O O . GLU A 1 96 ? 2.474 6.250 20.018 1.00 92.12 96 GLU A O 1
ATOM 749 N N . MET A 1 97 ? 2.812 4.712 21.610 1.00 90.69 97 MET A N 1
ATOM 750 C CA . MET A 1 97 ? 1.405 4.430 21.870 1.00 90.69 97 MET A CA 1
ATOM 751 C C . MET A 1 97 ? 0.848 5.352 22.953 1.00 90.69 97 MET A C 1
ATOM 753 O O . MET A 1 97 ? -0.324 5.701 22.889 1.00 90.69 97 MET A O 1
ATOM 757 N N . TRP A 1 98 ? 1.659 5.734 23.942 1.00 90.75 98 TRP A N 1
ATOM 758 C CA . TRP A 1 98 ? 1.317 6.706 24.984 1.00 90.75 98 TRP A CA 1
ATOM 759 C C . TRP A 1 98 ? 2.560 7.109 25.786 1.00 90.75 98 TRP A C 1
ATOM 761 O O . TRP A 1 98 ? 3.562 6.397 25.785 1.00 90.75 98 TRP A O 1
ATOM 771 N N . ASN A 1 99 ? 2.464 8.206 26.534 1.00 89.38 99 ASN A N 1
ATOM 772 C CA . ASN A 1 99 ? 3.482 8.658 27.481 1.00 89.38 99 ASN A CA 1
ATOM 773 C C . ASN A 1 99 ? 2.824 9.210 28.768 1.00 89.38 99 ASN A C 1
ATOM 775 O O . ASN A 1 99 ? 1.597 9.337 28.847 1.00 89.38 99 ASN A O 1
ATOM 779 N N . ASP A 1 100 ? 3.627 9.488 29.801 1.00 89.19 100 ASP A N 1
ATOM 780 C CA . ASP A 1 100 ? 3.103 9.923 31.110 1.00 89.19 100 ASP A CA 1
ATOM 781 C C . ASP A 1 100 ? 2.483 11.326 31.045 1.00 89.19 100 ASP A C 1
ATOM 783 O O . ASP A 1 100 ? 1.506 11.601 31.737 1.00 89.19 100 ASP A O 1
ATOM 787 N N . GLU A 1 101 ? 3.005 12.192 30.174 1.00 87.38 101 GLU A N 1
ATOM 788 C CA . GLU A 1 101 ? 2.484 13.542 29.952 1.00 87.38 101 GLU A CA 1
ATOM 789 C C . GLU A 1 101 ? 1.055 13.499 29.400 1.00 87.38 101 GLU A C 1
ATOM 791 O O . GLU A 1 101 ? 0.148 14.117 29.956 1.00 87.38 101 GLU A O 1
ATOM 796 N N . LEU A 1 102 ? 0.813 12.681 28.375 1.00 86.56 102 LEU A N 1
ATOM 797 C CA . LEU A 1 102 ? -0.516 12.455 27.824 1.00 86.56 102 LEU A CA 1
ATOM 798 C C . LEU A 1 102 ? -1.479 11.925 28.892 1.00 86.56 102 LEU A C 1
ATOM 800 O O . LEU A 1 102 ? -2.604 12.409 29.023 1.00 86.56 102 LEU A O 1
ATOM 804 N N . ARG A 1 103 ? -1.039 10.936 29.674 1.00 90.25 103 ARG A N 1
ATOM 805 C CA . ARG A 1 103 ? -1.849 10.379 30.762 1.00 90.25 103 ARG A CA 1
ATOM 806 C C . ARG A 1 103 ? -2.229 11.459 31.774 1.00 90.25 103 ARG A C 1
ATOM 808 O O . ARG A 1 103 ? -3.385 11.507 32.194 1.00 90.25 103 ARG A O 1
ATOM 815 N N . TYR A 1 104 ? -1.279 12.314 32.145 1.00 90.25 104 TYR A N 1
ATOM 816 C CA . TYR A 1 104 ? -1.511 13.435 33.048 1.00 90.25 104 TYR A CA 1
ATOM 817 C C . TYR A 1 104 ? -2.526 14.426 32.468 1.00 90.25 104 TYR A C 1
ATOM 819 O O . TYR A 1 104 ? -3.488 14.765 33.155 1.00 90.25 104 TYR A O 1
ATOM 827 N N . ILE A 1 105 ? -2.377 14.821 31.199 1.00 87.81 105 ILE A N 1
ATOM 828 C CA . ILE A 1 105 ? -3.292 15.760 30.532 1.00 87.81 105 ILE A CA 1
ATOM 829 C C . ILE A 1 105 ? -4.716 15.198 30.480 1.00 87.81 105 ILE A C 1
ATOM 831 O O . ILE A 1 105 ? -5.670 15.887 30.835 1.00 87.81 105 ILE A O 1
ATOM 835 N N . VAL A 1 106 ? -4.874 13.928 30.094 1.00 88.69 106 VAL A N 1
ATOM 836 C CA . VAL A 1 106 ? -6.187 13.268 30.084 1.00 88.69 106 VAL A CA 1
ATOM 837 C C . VAL A 1 106 ? -6.776 13.222 31.496 1.00 88.69 106 VAL A C 1
ATOM 839 O O . VAL A 1 106 ? -7.955 13.512 31.677 1.00 88.69 106 VAL A O 1
ATOM 842 N N . LYS A 1 107 ? -5.972 12.893 32.515 1.00 92.94 107 LYS A N 1
ATOM 843 C CA . LYS A 1 107 ? -6.417 12.861 33.917 1.00 92.94 107 LYS A CA 1
ATOM 844 C C . LYS A 1 107 ? -6.891 14.229 34.400 1.00 92.94 107 LYS A C 1
ATOM 846 O O . LYS A 1 107 ? -7.917 14.304 35.075 1.00 92.94 107 LYS A O 1
ATOM 851 N N . ASP A 1 108 ? -6.149 15.286 34.089 1.00 90.50 108 ASP A N 1
ATOM 852 C CA . ASP A 1 108 ? -6.481 16.659 34.472 1.00 90.50 108 ASP A CA 1
ATOM 853 C C . ASP A 1 108 ? -7.770 17.134 33.791 1.00 90.50 108 ASP A C 1
ATOM 855 O O . ASP A 1 108 ? -8.712 17.550 34.466 1.00 90.50 108 ASP A O 1
ATOM 859 N N . TYR A 1 109 ? -7.872 16.923 32.475 1.00 89.94 109 TYR A N 1
ATOM 860 C CA . TYR A 1 109 ? -9.077 17.210 31.701 1.00 89.94 109 TYR A CA 1
ATOM 861 C C . TYR A 1 109 ? -10.309 16.502 32.277 1.00 89.94 109 TYR A C 1
ATOM 863 O O . TYR A 1 109 ? -11.316 17.148 32.569 1.00 89.94 109 TYR A O 1
ATOM 871 N N . LEU A 1 110 ? -10.216 15.187 32.506 1.00 87.75 110 LEU A N 1
ATOM 872 C CA . LEU A 1 110 ? -11.309 14.392 33.067 1.00 87.75 110 LEU A CA 1
ATOM 873 C C . LEU A 1 110 ? -11.689 14.857 34.479 1.00 87.75 110 LEU A C 1
ATOM 875 O O . LEU A 1 110 ? -12.872 14.881 34.813 1.00 87.75 110 LEU A O 1
ATOM 879 N N . SER A 1 111 ? -10.711 15.249 35.303 1.00 89.94 111 SER A N 1
ATOM 880 C CA . SER A 1 111 ? -10.971 15.766 36.655 1.00 89.94 111 SER A CA 1
ATOM 881 C C . SER A 1 111 ? -11.764 17.074 36.600 1.00 89.94 111 SER A C 1
ATOM 883 O O . SER A 1 111 ? -12.704 17.258 37.371 1.00 89.94 111 SER A O 1
ATOM 885 N N . ASN A 1 112 ? -11.434 17.950 35.647 1.00 87.62 112 ASN A N 1
ATOM 886 C CA . ASN A 1 112 ? -12.120 19.222 35.446 1.00 87.62 112 ASN A CA 1
ATOM 887 C C . ASN A 1 112 ? -13.576 19.023 34.988 1.00 87.62 112 ASN A C 1
ATOM 889 O O . ASN A 1 112 ? -14.495 19.532 35.624 1.00 87.62 112 ASN A O 1
ATOM 893 N N . ILE A 1 113 ? -13.812 18.220 33.943 1.00 85.50 113 ILE A N 1
ATOM 894 C CA . ILE A 1 113 ? -15.173 18.041 33.401 1.00 85.50 113 ILE A CA 1
ATOM 895 C C . ILE A 1 113 ? -16.095 17.226 34.318 1.00 85.50 113 ILE A C 1
ATOM 897 O O . ILE A 1 113 ? -17.308 17.417 34.294 1.00 85.50 113 ILE A O 1
ATOM 901 N N . THR A 1 114 ? -15.541 16.327 35.138 1.00 84.81 114 THR A N 1
ATOM 902 C CA . THR A 1 114 ? -16.330 15.541 36.104 1.00 84.81 114 THR A CA 1
ATOM 903 C C . THR A 1 114 ? -16.511 16.250 37.445 1.00 84.81 114 THR A C 1
ATOM 905 O O . THR A 1 114 ? -17.389 15.867 38.216 1.00 84.81 114 THR A O 1
ATOM 908 N N . GLY A 1 115 ? -15.673 17.246 37.757 1.00 85.69 115 GLY A N 1
ATOM 909 C CA . GLY A 1 115 ? -15.592 17.858 39.084 1.00 85.69 115 GLY A CA 1
ATOM 910 C C . GLY A 1 115 ? -15.050 16.919 40.172 1.00 85.69 115 GLY A C 1
ATOM 911 O O . GLY A 1 115 ? -15.204 17.204 41.359 1.00 85.69 115 GLY A O 1
ATOM 912 N N . LEU A 1 116 ? -14.443 15.786 39.795 1.00 84.31 116 LEU A N 1
ATOM 913 C CA . LEU A 1 116 ? -13.916 14.777 40.715 1.00 84.31 116 LEU A CA 1
ATOM 914 C C . LEU A 1 116 ? -12.386 14.809 40.744 1.00 84.31 116 LEU A C 1
ATOM 916 O O . LEU A 1 116 ? -11.730 14.911 39.711 1.00 84.31 116 LEU A O 1
ATOM 920 N N . ALA A 1 117 ? -11.797 14.621 41.926 1.00 87.12 117 ALA A N 1
ATOM 921 C CA . ALA A 1 117 ? -10.360 14.391 42.056 1.00 87.12 117 ALA A CA 1
ATOM 922 C C . ALA A 1 117 ? -10.018 12.962 41.595 1.00 87.12 117 ALA A C 1
ATOM 924 O O . ALA A 1 117 ? -10.089 12.007 42.372 1.00 87.12 117 ALA A O 1
ATOM 925 N N . ILE A 1 118 ? -9.689 12.797 40.312 1.00 88.62 118 ILE A N 1
ATOM 926 C CA . ILE A 1 118 ? -9.355 11.489 39.739 1.00 88.62 118 ILE A CA 1
ATOM 927 C C . ILE A 1 118 ? -7.889 11.150 40.042 1.00 88.62 118 ILE A C 1
ATOM 929 O O . ILE A 1 118 ? -6.969 11.877 39.661 1.00 88.62 118 ILE A O 1
ATOM 933 N N . GLU A 1 119 ? -7.668 10.011 40.704 1.00 88.12 119 GLU A N 1
ATOM 934 C CA . GLU A 1 119 ? -6.332 9.444 40.919 1.00 88.12 119 GLU A CA 1
ATOM 935 C C . GLU A 1 119 ? -5.689 8.978 39.604 1.00 88.12 119 GLU A C 1
ATOM 937 O O . GLU A 1 119 ? -6.349 8.427 38.722 1.00 88.12 119 GLU A O 1
ATOM 942 N N . GLU A 1 120 ? -4.367 9.119 39.487 1.00 84.81 120 GLU A N 1
ATOM 943 C CA . GLU A 1 120 ? -3.638 8.776 38.261 1.00 84.81 120 GLU A CA 1
ATOM 944 C C . GLU A 1 120 ? -3.771 7.287 37.886 1.00 84.81 120 GLU A C 1
ATOM 946 O O . GLU A 1 120 ? -3.951 6.932 36.721 1.00 84.81 120 GLU A O 1
ATOM 951 N N . ASN A 1 121 ? -3.766 6.389 38.877 1.00 86.75 121 ASN A N 1
ATOM 952 C CA . ASN A 1 121 ? -3.936 4.937 38.712 1.00 86.75 121 ASN A CA 1
ATOM 953 C C . ASN A 1 121 ? -5.302 4.525 38.107 1.00 86.75 121 ASN A C 1
ATOM 955 O O . ASN A 1 121 ? -5.447 3.373 37.677 1.00 86.75 121 ASN A O 1
ATOM 959 N N . ARG A 1 122 ? -6.281 5.442 38.054 1.00 88.75 122 ARG A N 1
ATOM 960 C CA . ARG A 1 122 ? -7.613 5.245 37.459 1.00 88.75 122 ARG A CA 1
ATOM 961 C C . ARG A 1 122 ? -7.685 5.667 35.998 1.00 88.75 122 ARG A C 1
ATOM 963 O O . ARG A 1 122 ? -8.706 5.394 35.374 1.00 88.75 122 ARG A O 1
ATOM 970 N N . VAL A 1 123 ? -6.629 6.276 35.464 1.00 91.62 123 VAL A N 1
ATOM 971 C CA . VAL A 1 123 ? -6.507 6.656 34.054 1.00 91.62 123 VAL A CA 1
ATOM 972 C C . VAL A 1 123 ? -5.413 5.806 33.416 1.00 91.62 123 VAL A C 1
ATOM 974 O O . VAL A 1 123 ? -4.277 5.785 33.889 1.00 91.62 123 VAL A O 1
ATOM 977 N N . SER A 1 124 ? -5.743 5.079 32.354 1.00 91.25 124 SER A N 1
ATOM 978 C CA . SER A 1 124 ? -4.796 4.208 31.640 1.00 91.25 124 SER A CA 1
ATOM 979 C C . SER A 1 124 ? -5.074 4.189 30.142 1.00 91.25 124 SER A C 1
ATOM 981 O O . SER A 1 124 ? -6.182 4.486 29.717 1.00 91.25 124 SER A O 1
ATOM 983 N N . ILE A 1 125 ? -4.103 3.807 29.319 1.00 89.81 125 ILE A N 1
ATOM 984 C CA . ILE A 1 125 ? -4.379 3.542 27.904 1.00 89.81 125 ILE A CA 1
ATOM 985 C C . ILE A 1 125 ? -5.414 2.407 27.767 1.00 89.81 125 ILE A C 1
ATOM 987 O O . ILE A 1 125 ? -5.483 1.525 28.630 1.00 89.81 125 ILE A O 1
ATOM 991 N N . LEU A 1 126 ? -6.236 2.431 26.711 1.00 86.94 126 LEU A N 1
ATOM 992 C CA . LEU A 1 126 ? -7.153 1.335 26.383 1.00 86.94 126 LEU A CA 1
ATOM 993 C C . LEU A 1 126 ? -6.439 -0.031 26.447 1.00 86.94 126 LEU A C 1
ATOM 995 O O . LEU A 1 126 ? -5.315 -0.150 25.958 1.00 86.94 126 LEU A O 1
ATOM 999 N N . PRO A 1 127 ? -7.068 -1.074 27.019 1.00 83.06 127 PRO A N 1
ATOM 1000 C CA . PRO A 1 127 ? -6.396 -2.337 27.277 1.00 83.06 127 PRO A CA 1
ATOM 1001 C C . PRO A 1 127 ? -6.421 -3.278 26.063 1.00 83.06 127 PRO A C 1
ATOM 1003 O O . PRO A 1 127 ? -6.929 -4.392 26.150 1.00 83.06 127 PRO A O 1
ATOM 1006 N N . PHE A 1 128 ? -5.886 -2.829 24.927 1.00 80.62 128 PHE A N 1
ATOM 1007 C CA . PHE A 1 128 ? -5.742 -3.675 23.741 1.00 80.62 128 PHE A CA 1
ATOM 1008 C C . PHE A 1 128 ? -4.644 -4.713 23.943 1.00 80.62 128 PHE A C 1
ATOM 1010 O O . PHE A 1 128 ? -3.627 -4.458 24.589 1.00 80.62 128 PHE A O 1
ATOM 1017 N N . GLU A 1 129 ? -4.851 -5.885 23.354 1.00 79.31 129 GLU A N 1
ATOM 1018 C CA . GLU A 1 129 ? -3.939 -7.015 23.504 1.00 79.31 129 GLU A CA 1
ATOM 1019 C C . GLU A 1 129 ? -3.181 -7.302 22.221 1.00 79.31 129 GLU A C 1
ATOM 1021 O O . GLU A 1 129 ? -2.036 -7.747 22.277 1.00 79.31 129 GLU A O 1
ATOM 1026 N N . LYS A 1 130 ? -3.788 -7.023 21.061 1.00 87.12 130 LYS A N 1
ATOM 1027 C CA . LYS A 1 130 ? -3.182 -7.248 19.750 1.00 87.12 130 LYS A CA 1
ATOM 1028 C C . LYS A 1 130 ? -3.152 -5.967 18.932 1.00 87.12 130 LYS A C 1
ATOM 1030 O O . LYS A 1 130 ? -4.140 -5.240 18.851 1.00 87.12 130 LYS A O 1
ATOM 1035 N N . VAL A 1 131 ? -2.019 -5.745 18.275 1.00 90.50 131 VAL A N 1
ATOM 1036 C CA . VAL A 1 131 ? -1.775 -4.615 17.377 1.00 90.50 131 VAL A CA 1
ATOM 1037 C C . VAL A 1 131 ? -1.247 -5.134 16.044 1.00 90.50 131 VAL A C 1
ATOM 1039 O O . VAL A 1 131 ? -0.372 -6.002 16.015 1.00 90.50 131 VAL A O 1
ATOM 1042 N N . SER A 1 132 ? -1.767 -4.598 14.946 1.00 89.12 132 SER A N 1
ATOM 1043 C CA . SER A 1 132 ? -1.315 -4.857 13.577 1.00 89.12 132 SER A CA 1
ATOM 1044 C C . SER A 1 132 ? -1.109 -3.518 12.874 1.00 89.12 132 SER A C 1
ATOM 1046 O O . SER A 1 132 ? -1.973 -2.649 12.939 1.00 89.12 132 SER A O 1
ATOM 1048 N N . LEU A 1 133 ? 0.038 -3.335 12.222 1.00 90.06 133 LEU A N 1
ATOM 1049 C CA . LEU A 1 133 ? 0.276 -2.186 11.349 1.00 90.06 133 LEU A CA 1
ATOM 1050 C C . LEU A 1 133 ? 0.030 -2.627 9.916 1.00 90.06 133 LEU A C 1
ATOM 1052 O O . LEU A 1 133 ? 0.591 -3.630 9.482 1.00 90.06 133 LEU A O 1
ATOM 1056 N N . ARG A 1 134 ? -0.791 -1.883 9.183 1.00 85.12 134 ARG A N 1
ATOM 1057 C CA . ARG A 1 134 ? -1.099 -2.178 7.784 1.00 85.12 134 ARG A CA 1
ATOM 1058 C C . ARG A 1 134 ? -0.749 -0.999 6.906 1.00 85.12 134 ARG A C 1
ATOM 1060 O O . ARG A 1 134 ? -0.781 0.146 7.353 1.00 85.12 134 ARG A O 1
ATOM 1067 N N . CYS A 1 135 ? -0.466 -1.301 5.645 1.00 79.94 135 CYS A N 1
ATOM 1068 C CA . CYS A 1 135 ? -0.291 -0.290 4.624 1.00 79.94 135 CYS A CA 1
ATOM 1069 C C . CYS A 1 135 ? -1.329 -0.459 3.524 1.00 79.94 135 CYS A C 1
ATOM 1071 O O . CYS A 1 135 ? -1.376 -1.504 2.879 1.00 79.94 135 CYS A O 1
ATOM 1073 N N . GLN A 1 136 ? -2.138 0.573 3.289 1.00 63.44 136 GLN A N 1
ATOM 1074 C CA . GLN A 1 136 ? -3.226 0.491 2.313 1.00 63.44 136 GLN A CA 1
ATOM 1075 C C . GLN A 1 136 ? -2.745 0.568 0.857 1.00 63.44 136 GLN A C 1
ATOM 1077 O O . GLN A 1 136 ? -3.407 0.036 -0.024 1.00 63.44 136 GLN A O 1
ATOM 1082 N N . ARG A 1 137 ? -1.618 1.244 0.577 1.00 63.78 137 ARG A N 1
ATOM 1083 C CA . ARG A 1 137 ? -1.148 1.526 -0.799 1.00 63.78 137 ARG A CA 1
ATOM 1084 C C . ARG A 1 137 ? 0.370 1.417 -0.989 1.00 63.78 137 ARG A C 1
ATOM 1086 O O . ARG A 1 137 ? 0.934 2.062 -1.869 1.00 63.78 137 ARG A O 1
ATOM 1093 N N . CYS A 1 138 ? 1.054 0.619 -0.173 1.00 66.44 138 CYS A N 1
ATOM 1094 C CA . CYS A 1 138 ? 2.499 0.442 -0.324 1.00 66.44 138 CYS A CA 1
ATOM 1095 C C . CYS A 1 138 ? 2.845 -0.385 -1.577 1.00 66.44 138 CYS A C 1
ATOM 1097 O O . CYS A 1 138 ? 2.208 -1.399 -1.870 1.00 66.44 138 CYS A O 1
ATOM 1099 N N . SER A 1 139 ? 3.904 0.037 -2.281 1.00 53.03 139 SER A N 1
ATOM 1100 C CA . SER A 1 139 ? 4.684 -0.779 -3.237 1.00 53.03 139 SER A CA 1
ATOM 1101 C C . SER A 1 139 ? 5.358 -1.965 -2.494 1.00 53.03 139 SER A C 1
ATOM 1103 O O . SER A 1 139 ? 5.187 -2.049 -1.279 1.00 53.03 139 SER A O 1
ATOM 1105 N N . PRO A 1 140 ? 6.090 -2.916 -3.124 1.00 49.66 140 PRO A N 1
ATOM 1106 C CA . PRO A 1 140 ? 6.357 -4.241 -2.557 1.00 49.66 140 PRO A CA 1
ATOM 1107 C C . PRO A 1 140 ? 7.463 -4.263 -1.484 1.00 49.66 140 PRO A C 1
ATOM 1109 O O . PRO A 1 140 ? 8.326 -5.138 -1.503 1.00 49.66 140 PRO A O 1
ATOM 1112 N N . THR A 1 141 ? 7.419 -3.368 -0.501 1.00 55.12 141 THR A N 1
ATOM 1113 C CA . THR A 1 141 ? 7.983 -3.652 0.813 1.00 55.12 141 THR A CA 1
ATOM 1114 C C . THR A 1 141 ? 6.958 -4.446 1.611 1.00 55.12 141 THR A C 1
ATOM 1116 O O . THR A 1 141 ? 5.822 -4.025 1.837 1.00 55.12 141 THR A O 1
ATOM 1119 N N . ARG A 1 142 ? 7.331 -5.666 2.008 1.00 69.38 142 ARG A N 1
ATOM 1120 C CA . ARG A 1 142 ? 6.459 -6.510 2.832 1.00 69.38 142 ARG A CA 1
ATOM 1121 C C . ARG A 1 142 ? 6.506 -5.968 4.255 1.00 69.38 142 ARG A C 1
ATOM 1123 O O . ARG A 1 142 ? 7.395 -6.318 5.029 1.00 69.38 142 ARG A O 1
ATOM 1130 N N . LEU A 1 143 ? 5.583 -5.066 4.574 1.00 81.56 143 LEU A N 1
ATOM 1131 C CA . LEU A 1 143 ? 5.296 -4.674 5.948 1.00 81.56 143 LEU A CA 1
ATOM 1132 C C . LEU A 1 143 ? 4.853 -5.914 6.737 1.00 81.56 143 LEU A C 1
ATOM 1134 O O . LEU A 1 143 ? 3.936 -6.621 6.306 1.00 81.56 143 LEU A O 1
ATOM 1138 N N . ASP A 1 144 ? 5.473 -6.175 7.892 1.00 82.38 144 ASP A N 1
ATOM 1139 C CA . ASP A 1 144 ? 5.016 -7.242 8.789 1.00 82.38 144 ASP A CA 1
ATOM 1140 C C . ASP A 1 144 ? 3.684 -6.838 9.430 1.00 82.38 144 ASP A C 1
ATOM 1142 O O . ASP A 1 144 ? 3.639 -6.167 10.461 1.00 82.38 144 ASP A O 1
ATOM 1146 N N . SER A 1 145 ? 2.594 -7.238 8.778 1.00 83.81 145 SER A N 1
ATOM 1147 C CA . SER A 1 145 ? 1.231 -6.875 9.172 1.00 83.81 145 SER A CA 1
ATOM 1148 C C . SER A 1 145 ? 0.628 -7.836 10.197 1.00 83.81 145 SER A C 1
ATOM 1150 O O . SER A 1 145 ? -0.547 -7.699 10.539 1.00 83.81 145 SER A O 1
ATOM 1152 N N . ARG A 1 146 ? 1.390 -8.824 10.690 1.00 85.88 146 ARG A N 1
ATOM 1153 C CA . ARG A 1 146 ? 0.892 -9.819 11.652 1.00 85.88 146 ARG A CA 1
ATOM 1154 C C . ARG A 1 146 ? 0.406 -9.161 12.939 1.00 85.88 146 ARG A C 1
ATOM 1156 O O . ARG A 1 146 ? 0.926 -8.136 13.377 1.00 85.88 146 ARG A O 1
ATOM 1163 N N . TRP A 1 147 ? -0.563 -9.803 13.581 1.00 87.44 147 TRP A N 1
ATOM 1164 C CA . TRP A 1 147 ? -1.002 -9.422 14.917 1.00 87.44 147 TRP A CA 1
ATOM 1165 C C . TRP A 1 147 ? 0.091 -9.706 15.941 1.00 87.44 147 TRP A C 1
ATOM 1167 O O . TRP A 1 147 ? 0.584 -10.829 16.052 1.00 87.44 147 TRP A O 1
ATOM 1177 N N . ARG A 1 148 ? 0.454 -8.690 16.720 1.00 89.69 148 ARG A N 1
ATOM 1178 C CA . ARG A 1 148 ? 1.482 -8.790 17.758 1.00 89.69 148 ARG A CA 1
ATOM 1179 C C . ARG A 1 148 ? 0.908 -8.387 19.097 1.00 89.69 148 ARG A C 1
ATOM 1181 O O . ARG A 1 148 ? 0.107 -7.458 19.165 1.00 89.69 148 ARG A O 1
ATOM 1188 N N . SER A 1 149 ? 1.326 -9.083 20.149 1.00 88.44 149 SER A N 1
ATOM 1189 C CA . SER A 1 149 ? 0.903 -8.730 21.498 1.00 88.44 149 SER A CA 1
ATOM 1190 C C . SER A 1 149 ? 1.487 -7.381 21.910 1.00 88.44 149 SER A C 1
ATOM 1192 O O . SER A 1 149 ? 2.662 -7.116 21.647 1.00 88.44 149 SER A O 1
ATOM 1194 N N . PHE A 1 150 ? 0.688 -6.554 22.574 1.00 84.94 150 PHE A N 1
ATOM 1195 C CA . PHE A 1 150 ? 1.147 -5.308 23.175 1.00 84.94 150 PHE A CA 1
ATOM 1196 C C . PHE A 1 150 ? 0.870 -5.316 24.675 1.00 84.94 150 PHE A C 1
ATOM 1198 O O . PHE A 1 150 ? -0.238 -5.613 25.111 1.00 84.94 150 PHE A O 1
ATOM 1205 N N . SER A 1 151 ? 1.893 -4.995 25.466 1.00 82.12 151 SER A N 1
ATOM 1206 C CA . SER A 1 151 ? 1.731 -4.792 26.903 1.00 82.12 151 SER A CA 1
ATOM 1207 C C . SER A 1 151 ? 1.370 -3.339 27.167 1.00 82.12 151 SER A C 1
ATOM 1209 O O . SER A 1 151 ? 2.070 -2.445 26.705 1.00 82.12 151 SER A O 1
ATOM 1211 N N . GLN A 1 152 ? 0.355 -3.087 27.991 1.00 75.94 152 GLN A N 1
ATOM 1212 C CA . GLN A 1 152 ? -0.025 -1.726 28.395 1.00 75.94 152 GLN A CA 1
ATOM 1213 C C . GLN A 1 152 ? 1.091 -0.987 29.146 1.00 75.94 152 GLN A C 1
ATOM 1215 O O . GLN A 1 152 ? 1.116 0.239 29.147 1.00 75.94 152 GLN A O 1
ATOM 1220 N N . SER A 1 153 ? 2.027 -1.712 29.770 1.00 78.75 153 SER A N 1
ATOM 1221 C CA . SER A 1 153 ? 3.216 -1.109 30.388 1.00 78.75 153 SER A CA 1
ATOM 1222 C C . SER A 1 153 ? 4.231 -0.599 29.363 1.00 78.75 153 SER A C 1
ATOM 1224 O O . SER A 1 153 ? 5.077 0.232 29.691 1.00 78.75 153 SER A O 1
ATOM 1226 N N . SER A 1 154 ? 4.170 -1.086 28.123 1.00 85.94 154 SER A N 1
ATOM 1227 C CA . SER A 1 154 ? 5.009 -0.602 27.037 1.00 85.94 154 SER A CA 1
ATOM 1228 C C . SER A 1 154 ? 4.444 0.720 26.524 1.00 85.94 154 SER A C 1
ATOM 1230 O O . SER A 1 154 ? 3.283 0.808 26.149 1.00 85.94 154 SER A O 1
ATOM 1232 N N . LYS A 1 155 ? 5.269 1.766 26.501 1.00 91.75 155 LYS A N 1
ATOM 1233 C CA . LYS A 1 155 ? 4.902 3.081 25.946 1.00 91.75 155 LYS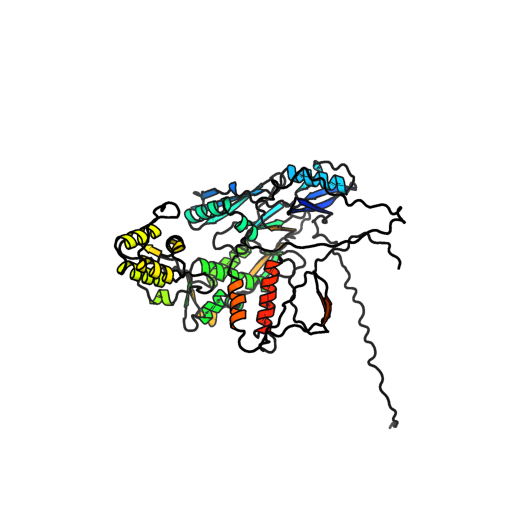 A CA 1
ATOM 1234 C C . LYS A 1 155 ? 5.017 3.134 24.425 1.00 91.75 155 LYS A C 1
ATOM 1236 O O . LYS A 1 155 ? 4.333 3.907 23.769 1.00 91.75 155 LYS A O 1
ATOM 1241 N N . GLN A 1 156 ? 5.850 2.265 23.859 1.00 93.44 156 GLN A N 1
ATOM 1242 C CA . GLN A 1 156 ? 6.199 2.238 22.443 1.00 93.44 156 GLN A CA 1
ATOM 1243 C C . GLN A 1 156 ? 6.249 0.809 21.901 1.00 93.44 156 GLN A C 1
ATOM 1245 O O . GLN A 1 156 ? 6.435 -0.148 22.656 1.00 93.44 156 GLN A O 1
ATOM 1250 N N . MET A 1 157 ? 6.121 0.673 20.584 1.00 94.38 157 MET A N 1
ATOM 1251 C CA . MET A 1 157 ? 6.207 -0.599 19.874 1.00 94.38 157 MET A CA 1
ATOM 1252 C C . MET A 1 157 ? 7.043 -0.447 18.599 1.00 94.38 157 MET A C 1
ATOM 1254 O O . MET A 1 157 ? 6.831 0.481 17.825 1.00 94.38 157 MET A O 1
ATOM 1258 N N . GLU A 1 158 ? 7.981 -1.365 18.360 1.00 94.19 158 GLU A N 1
ATOM 1259 C CA . GLU A 1 158 ? 8.806 -1.380 17.142 1.00 94.19 158 GLU A CA 1
ATOM 1260 C C . GLU A 1 158 ? 8.100 -2.135 16.015 1.00 94.19 158 GLU A C 1
ATOM 1262 O O . GLU A 1 158 ? 7.610 -3.234 16.248 1.00 94.19 158 GLU A O 1
ATOM 1267 N N . PHE A 1 159 ? 8.077 -1.609 14.795 1.00 93.25 159 PHE A N 1
ATOM 1268 C CA . PHE A 1 159 ? 7.562 -2.235 13.574 1.00 93.25 159 PHE A CA 1
ATOM 1269 C C . PHE A 1 159 ? 8.680 -2.415 12.548 1.00 93.25 159 PHE A C 1
ATOM 1271 O O . PHE A 1 159 ? 9.717 -1.759 12.633 1.00 93.25 159 PHE A O 1
ATOM 1278 N N . ARG A 1 160 ? 8.483 -3.334 11.590 1.00 91.19 160 ARG A N 1
ATOM 1279 C CA . ARG A 1 160 ? 9.482 -3.650 10.562 1.00 91.19 160 ARG A CA 1
ATOM 1280 C C . ARG A 1 160 ? 8.868 -3.759 9.173 1.00 91.19 160 ARG A C 1
ATOM 1282 O O . ARG A 1 160 ? 7.790 -4.329 9.001 1.00 91.19 160 ARG A O 1
ATOM 1289 N N . MET A 1 161 ? 9.604 -3.265 8.188 1.00 88.81 161 MET A N 1
ATOM 1290 C CA . MET A 1 161 ? 9.340 -3.435 6.762 1.00 88.81 161 MET A CA 1
ATOM 1291 C C . MET A 1 161 ? 10.507 -4.181 6.123 1.00 88.81 161 MET A C 1
ATOM 1293 O O . MET A 1 161 ? 11.662 -3.889 6.424 1.00 88.81 161 MET A O 1
ATOM 1297 N N . VAL A 1 162 ? 10.210 -5.140 5.247 1.00 84.75 162 VAL A N 1
ATOM 1298 C CA . VAL A 1 162 ? 11.224 -5.882 4.485 1.00 84.75 162 VAL A CA 1
ATOM 1299 C C . VAL A 1 162 ? 11.404 -5.244 3.110 1.00 84.75 162 VAL A C 1
ATOM 1301 O O . VAL A 1 162 ? 10.412 -5.019 2.414 1.00 84.75 162 VAL A O 1
ATOM 1304 N N . CYS A 1 163 ? 12.654 -5.005 2.712 1.00 81.25 163 CYS A N 1
ATOM 1305 C CA . CYS A 1 163 ? 13.020 -4.447 1.407 1.00 81.25 163 CYS A CA 1
ATOM 1306 C C . CYS A 1 163 ? 13.715 -5.478 0.516 1.00 81.25 163 CYS A C 1
ATOM 1308 O O . CYS A 1 163 ? 14.337 -6.432 0.996 1.00 81.25 163 CYS A O 1
ATOM 1310 N N . SER A 1 164 ? 13.668 -5.251 -0.796 1.00 75.06 164 SER A N 1
ATOM 1311 C CA . SER A 1 164 ? 14.333 -6.116 -1.774 1.00 75.06 164 SER A CA 1
ATOM 1312 C C . SER A 1 164 ? 15.851 -5.955 -1.718 1.00 75.06 164 SER A C 1
ATOM 1314 O O . SER A 1 164 ? 16.588 -6.936 -1.834 1.00 75.06 164 SER A O 1
ATOM 1316 N N . THR A 1 165 ? 16.332 -4.728 -1.505 1.00 77.81 165 THR A N 1
ATOM 1317 C CA . THR A 1 165 ? 17.761 -4.407 -1.377 1.00 77.81 165 THR A CA 1
ATOM 1318 C C . THR A 1 165 ? 18.040 -3.618 -0.099 1.00 77.81 165 THR A C 1
ATOM 1320 O O . THR A 1 165 ? 17.149 -2.989 0.473 1.00 77.81 165 THR A O 1
ATOM 1323 N N . LEU A 1 166 ? 19.293 -3.646 0.369 1.00 82.25 166 LEU A N 1
ATOM 1324 C CA . LEU A 1 166 ? 19.713 -2.832 1.513 1.00 82.25 166 LEU A CA 1
ATOM 1325 C C . LEU A 1 166 ? 19.604 -1.333 1.200 1.00 82.25 166 LEU A C 1
ATOM 1327 O O . LEU A 1 166 ? 19.164 -0.563 2.046 1.00 82.25 166 LEU A O 1
ATOM 1331 N N . GLU A 1 167 ? 19.938 -0.949 -0.032 1.00 79.88 167 GLU A N 1
ATOM 1332 C CA . GLU A 1 167 ? 19.842 0.425 -0.529 1.00 79.88 167 GLU A CA 1
ATOM 1333 C C . GLU A 1 167 ? 18.399 0.948 -0.506 1.00 79.88 167 GLU A C 1
ATOM 1335 O O . GLU A 1 167 ? 18.145 2.083 -0.116 1.00 79.88 167 GLU A O 1
ATOM 1340 N N . GLU A 1 168 ? 17.419 0.114 -0.857 1.00 80.88 168 GLU A N 1
ATOM 1341 C CA . GLU A 1 168 ? 16.000 0.471 -0.756 1.00 80.88 168 GLU A CA 1
ATOM 1342 C C . GLU A 1 168 ? 15.596 0.754 0.700 1.00 80.88 168 GLU A C 1
ATOM 1344 O O . GLU A 1 168 ? 14.958 1.766 0.982 1.00 80.88 168 GLU A O 1
ATOM 1349 N N . CYS A 1 169 ? 16.029 -0.089 1.640 1.00 88.56 169 CYS A N 1
ATOM 1350 C CA . CYS A 1 169 ? 15.795 0.129 3.068 1.00 88.56 169 CYS A CA 1
ATOM 1351 C C . CYS A 1 169 ? 16.500 1.385 3.595 1.00 88.56 169 CYS A C 1
ATOM 1353 O O . CYS A 1 169 ? 15.927 2.102 4.414 1.00 88.56 169 CYS A O 1
ATOM 1355 N N . HIS A 1 170 ? 17.713 1.673 3.120 1.00 87.25 170 HIS A N 1
ATOM 1356 C CA . HIS A 1 170 ? 18.437 2.890 3.476 1.00 87.25 170 HIS A CA 1
ATOM 1357 C C . HIS A 1 170 ? 17.707 4.145 2.976 1.00 87.25 170 HIS A C 1
ATOM 1359 O O . HIS A 1 170 ? 17.495 5.082 3.741 1.00 87.25 170 HIS A O 1
ATOM 1365 N N . ASN A 1 171 ? 17.239 4.133 1.726 1.00 85.38 171 ASN A N 1
ATOM 1366 C CA . ASN A 1 171 ? 16.462 5.234 1.161 1.00 85.38 171 ASN A CA 1
ATOM 1367 C C . ASN A 1 171 ? 15.131 5.432 1.897 1.00 85.38 171 ASN A C 1
ATOM 1369 O O . ASN A 1 171 ? 14.783 6.560 2.232 1.00 85.38 171 ASN A O 1
ATOM 1373 N N . LEU A 1 172 ? 14.404 4.356 2.217 1.00 88.69 172 LEU A N 1
ATOM 1374 C CA . LEU A 1 172 ? 13.172 4.455 3.006 1.00 88.69 172 LEU A CA 1
ATOM 1375 C C . LEU A 1 172 ? 13.423 4.974 4.426 1.00 88.69 172 LEU A C 1
ATOM 1377 O O . LEU A 1 172 ? 12.595 5.719 4.945 1.00 88.69 172 LEU A O 1
ATOM 1381 N N . ARG A 1 173 ? 14.557 4.617 5.044 1.00 93.38 173 ARG A N 1
ATOM 1382 C CA . ARG A 1 173 ? 14.967 5.166 6.343 1.00 93.38 173 ARG A CA 1
ATOM 1383 C C . ARG A 1 173 ? 15.151 6.678 6.252 1.00 93.38 173 ARG A C 1
ATOM 1385 O O . ARG A 1 173 ? 14.572 7.398 7.053 1.00 93.38 173 ARG A O 1
ATOM 1392 N N . GLU A 1 174 ? 15.924 7.150 5.277 1.00 91.75 174 GLU A N 1
ATOM 1393 C CA . GLU A 1 174 ? 16.148 8.583 5.044 1.00 91.75 174 GLU A CA 1
ATOM 1394 C C . GLU A 1 174 ? 14.831 9.326 4.795 1.00 91.75 174 GLU A C 1
ATOM 1396 O O . GLU A 1 174 ? 14.582 10.372 5.389 1.00 91.75 174 GLU A O 1
ATOM 1401 N N . GLN A 1 175 ? 13.940 8.741 3.991 1.00 89.69 175 GLN A N 1
ATOM 1402 C CA . GLN A 1 175 ? 12.602 9.282 3.759 1.00 89.69 175 GLN A CA 1
ATOM 1403 C C . GLN A 1 175 ? 11.764 9.339 5.038 1.00 89.69 175 GLN A C 1
ATOM 1405 O O . GLN A 1 175 ? 11.073 10.326 5.257 1.00 89.69 175 GLN A O 1
ATOM 1410 N N . MET A 1 176 ? 11.824 8.324 5.901 1.00 90.56 176 MET A N 1
ATOM 1411 C CA . MET A 1 176 ? 11.091 8.336 7.167 1.00 90.56 176 MET A CA 1
ATOM 1412 C C . MET A 1 176 ? 11.614 9.415 8.112 1.00 90.56 176 MET A C 1
ATOM 1414 O O . MET A 1 176 ? 10.809 10.109 8.716 1.00 90.56 176 MET A O 1
ATOM 1418 N N . VAL A 1 177 ? 12.934 9.589 8.206 1.00 90.50 177 VAL A N 1
ATOM 1419 C CA . VAL A 1 177 ? 13.559 10.596 9.079 1.00 90.50 177 VAL A CA 1
ATOM 1420 C C . VAL A 1 177 ? 13.290 12.023 8.589 1.00 90.50 177 VAL A C 1
ATOM 1422 O O . VAL A 1 177 ? 13.013 12.908 9.395 1.00 90.50 177 VAL A O 1
ATOM 1425 N N . HIS A 1 178 ? 13.382 12.268 7.278 1.00 88.69 178 HIS A N 1
ATOM 1426 C CA . HIS A 1 178 ? 13.343 13.624 6.716 1.00 88.69 178 HIS A CA 1
ATOM 1427 C C . HIS A 1 178 ? 11.982 14.046 6.149 1.00 88.69 178 HIS A C 1
ATOM 1429 O O . HIS A 1 178 ? 11.707 15.242 6.081 1.00 88.69 178 HIS A O 1
ATOM 1435 N N . HIS A 1 179 ? 11.135 13.086 5.776 1.00 87.62 179 HIS A N 1
ATOM 1436 C CA . HIS A 1 179 ? 9.804 13.293 5.193 1.00 87.62 179 HIS A CA 1
ATOM 1437 C C . HIS A 1 179 ? 8.757 12.348 5.822 1.00 87.62 179 HIS A C 1
ATOM 1439 O O . HIS A 1 179 ? 8.129 11.548 5.114 1.00 87.62 179 HIS A O 1
ATOM 1445 N N . PRO A 1 180 ? 8.592 12.352 7.159 1.00 87.94 180 PRO A N 1
ATOM 1446 C CA . PRO A 1 180 ? 7.737 11.400 7.868 1.00 87.94 180 PRO A CA 1
ATOM 1447 C C . PRO A 1 180 ? 6.244 11.488 7.506 1.00 87.94 180 PRO A C 1
ATOM 1449 O O . PRO A 1 180 ? 5.531 10.489 7.594 1.00 87.94 180 PRO A O 1
ATOM 1452 N N . GLU A 1 181 ? 5.756 12.647 7.063 1.00 84.50 181 GLU A N 1
ATOM 1453 C CA . GLU A 1 181 ? 4.357 12.913 6.700 1.00 84.50 181 GLU A CA 1
ATOM 1454 C C . GLU A 1 181 ? 3.809 12.010 5.583 1.00 84.50 181 GLU A C 1
ATOM 1456 O O . GLU A 1 181 ? 2.611 11.744 5.521 1.00 84.50 181 GLU A O 1
ATOM 1461 N N . GLN A 1 182 ? 4.666 11.476 4.712 1.00 81.69 182 GLN A N 1
ATOM 1462 C CA . GLN A 1 182 ? 4.208 10.526 3.694 1.00 81.69 182 GLN A CA 1
ATOM 1463 C C . GLN A 1 182 ? 3.794 9.178 4.312 1.00 81.69 182 GLN A C 1
ATOM 1465 O O . GLN A 1 182 ? 2.943 8.477 3.765 1.00 81.69 182 GLN A O 1
ATOM 1470 N N . PHE A 1 183 ? 4.352 8.820 5.474 1.00 84.75 183 PHE A N 1
ATOM 1471 C CA . PHE A 1 183 ? 4.075 7.554 6.152 1.00 84.75 183 PHE A CA 1
ATOM 1472 C C . PHE A 1 183 ? 2.780 7.609 6.970 1.00 84.75 183 PHE A C 1
ATOM 1474 O O . PHE A 1 183 ? 2.069 6.605 7.015 1.00 84.75 183 PHE A O 1
ATOM 1481 N N . SER A 1 184 ? 2.426 8.764 7.553 1.00 76.38 184 SER A N 1
ATOM 1482 C CA . SER A 1 184 ? 1.170 8.935 8.310 1.00 76.38 184 SER A CA 1
ATOM 1483 C C . SER A 1 184 ? -0.075 8.681 7.467 1.00 76.38 184 SER A C 1
ATOM 1485 O O . SER A 1 184 ? -1.031 8.075 7.935 1.00 76.38 184 SER A O 1
ATOM 1487 N N . SER A 1 185 ? -0.050 9.087 6.197 1.00 69.06 185 SER A N 1
ATOM 1488 C CA . SER A 1 185 ? -1.188 8.933 5.279 1.00 69.06 185 SER A CA 1
ATOM 1489 C C . SER A 1 185 ? -1.394 7.511 4.732 1.00 69.06 185 SER A C 1
ATOM 1491 O O . SER A 1 185 ? -2.411 7.228 4.093 1.00 69.06 185 SER A O 1
ATOM 1493 N N . HIS A 1 186 ? -0.427 6.612 4.935 1.00 78.75 186 HIS A N 1
ATOM 1494 C CA . HIS A 1 186 ? -0.419 5.282 4.316 1.00 78.75 186 HIS A CA 1
ATOM 1495 C C . HIS A 1 186 ? -0.333 4.131 5.314 1.00 78.75 186 HIS A C 1
ATOM 1497 O O . HIS A 1 186 ? -0.716 3.010 4.963 1.00 78.75 186 HIS A O 1
ATOM 1503 N N . LEU A 1 187 ? 0.151 4.394 6.529 1.00 86.25 187 LEU A N 1
ATOM 1504 C CA . LEU A 1 187 ? 0.292 3.417 7.595 1.00 86.25 187 LEU A CA 1
ATOM 1505 C C . LEU A 1 187 ? -0.796 3.606 8.653 1.00 86.25 187 LEU A C 1
ATOM 1507 O O . LEU A 1 187 ? -0.920 4.665 9.265 1.00 86.25 187 LEU A O 1
ATOM 1511 N N . THR A 1 188 ? -1.535 2.533 8.912 1.00 86.31 188 THR A N 1
ATOM 1512 C CA . THR A 1 188 ? -2.644 2.516 9.867 1.00 86.31 188 THR A CA 1
ATOM 1513 C C . THR A 1 188 ? -2.442 1.393 10.879 1.00 86.31 188 THR A C 1
ATOM 1515 O O . THR A 1 188 ? -2.199 0.240 10.507 1.00 86.31 188 THR A O 1
ATOM 1518 N N . LEU A 1 189 ? -2.584 1.711 12.163 1.00 88.19 189 LEU A N 1
ATOM 1519 C CA . LEU A 1 189 ? -2.658 0.750 13.255 1.00 88.19 189 LEU A CA 1
ATOM 1520 C C . LEU A 1 189 ? -4.083 0.239 13.453 1.00 88.19 189 LEU A C 1
ATOM 1522 O O . LEU A 1 189 ? -5.048 0.998 13.534 1.00 88.19 189 LEU A O 1
ATOM 1526 N N . PHE A 1 190 ? -4.180 -1.073 13.598 1.00 86.31 190 PHE A N 1
ATOM 1527 C CA . PHE A 1 190 ? -5.386 -1.812 13.918 1.00 86.31 190 PHE A CA 1
ATOM 1528 C C . PHE A 1 190 ? -5.205 -2.451 15.288 1.00 86.31 190 PHE A C 1
ATOM 1530 O O . PHE A 1 190 ? -4.184 -3.094 15.547 1.00 86.31 190 PHE A O 1
ATOM 1537 N N . PHE A 1 191 ? -6.202 -2.291 16.148 1.00 84.50 191 PHE A N 1
ATOM 1538 C CA . PHE A 1 191 ? -6.191 -2.789 17.515 1.00 84.50 191 PHE A CA 1
ATOM 1539 C C . PHE A 1 191 ? -7.314 -3.797 17.724 1.00 84.50 191 PHE A C 1
ATOM 1541 O O . PHE A 1 191 ? -8.419 -3.638 17.200 1.00 84.50 191 PHE A O 1
ATOM 1548 N N . ARG A 1 192 ? -7.010 -4.823 18.518 1.00 83.19 192 ARG A N 1
ATOM 1549 C CA . ARG A 1 192 ? -7.965 -5.835 18.958 1.00 83.19 192 ARG A CA 1
ATOM 1550 C C . ARG A 1 192 ? -7.823 -6.100 20.456 1.00 83.19 192 ARG A C 1
ATOM 1552 O O . ARG A 1 192 ? -6.712 -6.199 20.988 1.00 83.19 192 ARG A O 1
ATOM 1559 N N . MET A 1 193 ? -8.965 -6.245 21.106 1.00 76.19 193 MET A N 1
ATOM 1560 C CA . MET A 1 193 ? -9.157 -6.646 22.493 1.00 76.19 193 MET A CA 1
ATOM 1561 C C . MET A 1 193 ? -9.461 -8.152 22.517 1.00 76.19 193 MET A C 1
ATOM 1563 O O . MET A 1 193 ? -10.275 -8.621 21.719 1.00 76.19 193 MET A O 1
ATOM 1567 N N . GLU A 1 194 ? -8.864 -8.937 23.417 1.00 67.56 194 GLU A N 1
ATOM 1568 C CA . GLU A 1 194 ? -9.386 -10.287 23.675 1.00 67.56 194 GLU A CA 1
ATOM 1569 C C . GLU A 1 194 ? -10.456 -10.186 24.773 1.00 67.56 194 GLU A C 1
ATOM 1571 O O . GLU A 1 194 ? -10.266 -9.596 25.836 1.00 67.56 194 GLU A O 1
ATOM 1576 N N . SER A 1 195 ? -11.653 -10.698 24.496 1.00 56.31 195 SER A N 1
ATOM 1577 C CA . SER A 1 195 ? -12.737 -10.725 25.478 1.00 56.31 195 SER A CA 1
ATOM 1578 C C . SER A 1 195 ? -12.542 -11.903 26.434 1.00 56.31 195 SER A C 1
ATOM 1580 O O . SER A 1 195 ? -12.458 -13.053 26.004 1.00 56.31 195 SER A O 1
ATOM 1582 N N . ASN A 1 196 ? -12.558 -11.633 27.745 1.00 47.62 196 ASN A N 1
ATOM 1583 C CA . ASN A 1 196 ? -12.419 -12.611 28.839 1.00 47.62 196 ASN A CA 1
ATOM 1584 C C . ASN A 1 196 ? -13.599 -13.605 28.993 1.00 47.62 196 ASN A C 1
ATOM 1586 O O . ASN A 1 196 ? -13.866 -14.107 30.085 1.00 47.62 196 ASN A O 1
ATOM 1590 N N . LYS A 1 197 ? -14.330 -13.929 27.923 1.00 43.72 197 LYS A N 1
ATOM 1591 C CA . LYS A 1 197 ? -15.365 -14.971 27.942 1.00 43.72 197 LYS A CA 1
ATOM 1592 C C . LYS A 1 197 ? -15.197 -15.932 26.778 1.00 43.72 197 LYS A C 1
ATOM 1594 O O . LYS A 1 197 ? -15.896 -15.798 25.781 1.00 43.72 197 LYS A O 1
ATOM 1599 N N . GLY A 1 198 ? -14.299 -16.906 26.950 1.00 42.03 198 GLY A N 1
ATOM 1600 C CA . GLY A 1 198 ? -14.471 -18.323 26.578 1.00 42.03 198 GLY A CA 1
ATOM 1601 C C . GLY A 1 198 ? -15.088 -18.682 25.223 1.00 42.03 198 GLY A C 1
ATOM 1602 O O . GLY A 1 198 ? -15.602 -19.784 25.071 1.00 42.03 198 GLY A O 1
ATOM 1603 N N . SER A 1 199 ? -15.072 -17.791 24.242 1.00 39.62 199 SER A N 1
ATOM 1604 C CA . SER A 1 199 ? -15.687 -18.006 22.946 1.00 39.62 199 SER A CA 1
ATOM 1605 C C . SER A 1 199 ? -14.654 -17.723 21.875 1.00 39.62 199 SER A C 1
ATOM 1607 O O . SER A 1 199 ? -13.931 -16.732 21.890 1.00 39.62 199 SER A O 1
ATOM 1609 N N . VAL A 1 200 ? -14.591 -18.658 20.944 1.00 44.28 200 VAL A N 1
ATOM 1610 C CA . VAL A 1 200 ? -13.982 -18.578 19.621 1.00 44.28 200 VAL A CA 1
ATOM 1611 C C . VAL A 1 200 ? -14.618 -17.396 18.853 1.00 44.28 200 VAL A C 1
ATOM 1613 O O . VAL A 1 200 ? -15.412 -17.600 17.944 1.00 44.28 200 VAL A O 1
ATOM 1616 N N . GLY A 1 201 ? -14.362 -16.156 19.291 1.00 49.28 201 GLY A N 1
ATOM 1617 C CA . GLY A 1 201 ? -15.286 -15.030 19.094 1.00 49.28 201 GLY A CA 1
ATOM 1618 C C . GLY A 1 201 ? -14.731 -13.767 18.431 1.00 49.28 201 GLY A C 1
ATOM 1619 O O . GLY A 1 201 ? -15.529 -12.889 18.125 1.00 49.28 201 GLY A O 1
ATOM 1620 N N . SER A 1 202 ? -13.421 -13.653 18.159 1.00 64.50 202 SER A N 1
ATOM 1621 C CA . SER A 1 202 ? -12.895 -12.528 17.355 1.00 64.50 202 SER A CA 1
ATOM 1622 C C . SER A 1 202 ? -12.701 -12.895 15.886 1.00 64.50 202 SER A C 1
ATOM 1624 O O . SER A 1 202 ? -12.897 -12.042 15.031 1.00 64.50 202 SER A O 1
ATOM 1626 N N . ILE A 1 203 ? -12.321 -14.146 15.593 1.00 74.31 203 ILE A N 1
ATOM 1627 C CA . ILE A 1 203 ? -12.001 -14.615 14.241 1.00 74.31 203 ILE A CA 1
ATOM 1628 C C . ILE A 1 203 ? -13.223 -15.308 13.644 1.00 74.31 203 ILE A C 1
ATOM 1630 O O . ILE A 1 203 ? -13.611 -16.404 14.058 1.00 74.31 203 ILE A O 1
ATOM 1634 N N . ARG A 1 204 ? -13.794 -14.693 12.619 1.00 79.38 204 ARG A N 1
ATOM 1635 C CA . ARG A 1 204 ? -14.899 -15.213 11.819 1.00 79.38 204 ARG A CA 1
ATOM 1636 C C . ARG A 1 204 ? -14.379 -15.757 10.488 1.00 79.38 204 ARG A C 1
ATOM 1638 O O . ARG A 1 204 ? -13.226 -15.545 10.107 1.00 79.38 204 ARG A O 1
ATOM 1645 N N . ARG A 1 205 ? -15.218 -16.526 9.790 1.00 86.00 205 ARG A N 1
ATOM 1646 C CA . ARG A 1 205 ? -14.883 -17.134 8.494 1.00 86.00 205 ARG A CA 1
ATOM 1647 C C . ARG A 1 205 ? -15.937 -16.791 7.453 1.00 86.00 205 ARG A C 1
ATOM 1649 O O . ARG A 1 205 ? -17.127 -16.861 7.738 1.00 86.00 205 ARG A O 1
ATOM 1656 N N . LYS A 1 206 ? -15.486 -16.437 6.256 1.00 86.88 206 LYS A N 1
ATOM 1657 C CA . LYS A 1 206 ? -16.297 -16.301 5.040 1.00 86.88 206 LYS A CA 1
ATOM 1658 C C . LYS A 1 206 ? -15.608 -17.086 3.923 1.00 86.88 206 LYS A C 1
ATOM 1660 O O . LYS A 1 206 ? -14.466 -17.519 4.074 1.00 86.88 206 LYS A O 1
ATOM 1665 N N . THR A 1 207 ? -16.301 -17.303 2.818 1.00 90.12 207 THR A N 1
ATOM 1666 C CA . THR A 1 207 ? -15.730 -17.941 1.630 1.00 90.12 207 THR A CA 1
ATOM 1667 C C . THR A 1 207 ? -15.715 -16.956 0.479 1.00 90.12 207 THR A C 1
ATOM 1669 O O . THR A 1 207 ? -16.744 -16.358 0.186 1.00 90.12 207 THR A O 1
ATOM 1672 N N . ALA A 1 208 ? -14.575 -16.833 -0.190 1.00 90.62 208 ALA A N 1
ATOM 1673 C CA . ALA A 1 208 ? -14.437 -16.044 -1.402 1.00 90.62 208 ALA A CA 1
ATOM 1674 C C . ALA A 1 208 ? -14.441 -16.908 -2.655 1.00 90.62 208 ALA A C 1
ATOM 1676 O O . ALA A 1 208 ? -14.112 -18.102 -2.632 1.00 90.62 208 ALA A O 1
ATOM 1677 N N . SER A 1 209 ? -14.751 -16.253 -3.767 1.00 92.50 209 SER A N 1
ATOM 1678 C CA . SER A 1 209 ? -14.494 -16.774 -5.098 1.00 92.50 209 SER A CA 1
ATOM 1679 C C . SER A 1 209 ? -13.574 -15.820 -5.846 1.00 92.50 209 SER A C 1
ATOM 1681 O O . SER A 1 209 ? -13.674 -14.611 -5.688 1.00 92.50 209 SER A O 1
ATOM 1683 N N . ILE A 1 210 ? -12.660 -16.370 -6.638 1.00 94.31 210 ILE A N 1
ATOM 1684 C CA . ILE A 1 210 ? -11.781 -15.608 -7.519 1.00 94.31 210 ILE A CA 1
ATOM 1685 C C . ILE A 1 210 ? -12.226 -15.911 -8.945 1.00 94.31 210 ILE A C 1
ATOM 1687 O O . ILE A 1 210 ? -12.155 -17.059 -9.393 1.00 94.31 210 ILE A O 1
ATOM 1691 N N . THR A 1 211 ? -12.706 -14.888 -9.641 1.00 93.56 211 THR A N 1
ATOM 1692 C CA . THR A 1 211 ? -13.192 -14.953 -11.030 1.00 93.56 211 THR A CA 1
ATOM 1693 C C . THR A 1 211 ? -12.353 -14.051 -11.936 1.00 93.56 211 THR A C 1
ATOM 1695 O O . THR A 1 211 ? -11.540 -13.263 -11.453 1.00 93.56 211 THR A O 1
ATOM 1698 N N . SER A 1 212 ? -12.551 -14.161 -13.251 1.00 91.69 212 SER A N 1
ATOM 1699 C CA . SER A 1 212 ? -11.905 -13.285 -14.233 1.00 91.69 212 SER A CA 1
ATOM 1700 C C . SER A 1 212 ? -12.261 -11.815 -14.023 1.00 91.69 212 SER A C 1
ATOM 1702 O O . SER A 1 212 ? -11.414 -10.950 -14.218 1.00 91.69 212 SER A O 1
ATOM 1704 N N . ASP A 1 213 ? -13.488 -11.525 -13.594 1.00 91.62 213 ASP A N 1
ATOM 1705 C CA . ASP A 1 213 ? -13.990 -10.152 -13.477 1.00 91.62 213 ASP A CA 1
ATOM 1706 C C . ASP A 1 213 ? -13.243 -9.383 -12.388 1.00 91.62 213 ASP A C 1
ATOM 1708 O O . ASP A 1 213 ? -12.884 -8.225 -12.581 1.00 91.62 213 ASP A O 1
ATOM 1712 N N . HIS A 1 214 ? -12.884 -10.058 -11.293 1.00 93.44 214 HIS A N 1
ATOM 1713 C CA . HIS A 1 214 ? -12.038 -9.486 -10.247 1.00 93.44 214 HIS A CA 1
ATOM 1714 C C . HIS A 1 214 ? -10.685 -8.995 -10.776 1.00 93.44 214 HIS A C 1
ATOM 1716 O O . HIS A 1 214 ? -10.131 -8.031 -10.257 1.00 93.44 214 HIS A O 1
ATOM 1722 N N . VAL A 1 215 ? -10.153 -9.653 -11.808 1.00 92.88 215 VAL A N 1
ATOM 1723 C CA . VAL A 1 215 ? -8.893 -9.279 -12.454 1.00 92.88 215 VAL A CA 1
ATOM 1724 C C . VAL A 1 215 ? -9.124 -8.142 -13.447 1.00 92.88 215 VAL A C 1
ATOM 1726 O O . VAL A 1 215 ? -8.430 -7.130 -13.396 1.00 92.88 215 VAL A O 1
ATOM 1729 N N . TRP A 1 216 ? -10.105 -8.287 -14.341 1.00 92.44 216 TRP A N 1
ATOM 1730 C CA . TRP A 1 216 ? -10.336 -7.345 -15.441 1.00 92.44 216 TRP A CA 1
ATOM 1731 C C . TRP A 1 216 ? -10.959 -6.011 -15.017 1.00 92.44 216 TRP A C 1
ATOM 1733 O O . TRP A 1 216 ? -10.779 -5.021 -15.722 1.00 92.44 216 TRP A O 1
ATOM 1743 N N . ASN A 1 217 ? -11.632 -5.959 -13.866 1.00 89.75 217 ASN A N 1
ATOM 1744 C CA . ASN A 1 217 ? -12.181 -4.721 -13.307 1.00 89.75 217 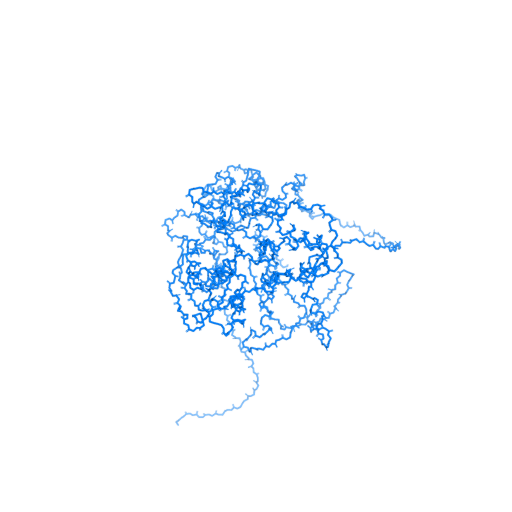ASN A CA 1
ATOM 1745 C C . ASN A 1 217 ? -11.106 -3.814 -12.674 1.00 89.75 217 ASN A C 1
ATOM 1747 O O . ASN A 1 217 ? -11.414 -2.692 -12.276 1.00 89.75 217 ASN A O 1
ATOM 1751 N N . GLY A 1 218 ? -9.852 -4.272 -12.581 1.00 87.81 218 GLY A N 1
ATOM 1752 C CA . GLY A 1 218 ? -8.719 -3.452 -12.150 1.00 87.81 218 GLY A CA 1
ATOM 1753 C C . GLY A 1 218 ? -8.279 -2.451 -13.234 1.00 87.81 218 GLY A C 1
ATOM 1754 O O . GLY A 1 218 ? -8.151 -2.852 -14.396 1.00 87.81 218 GLY A O 1
ATOM 1755 N N . PRO A 1 219 ? -8.002 -1.175 -12.899 1.00 86.50 219 PRO A N 1
ATOM 1756 C CA . PRO A 1 219 ? -7.574 -0.156 -13.862 1.00 86.50 219 PRO A CA 1
ATOM 1757 C C . PRO A 1 219 ? -6.385 -0.561 -14.744 1.00 86.50 219 PRO A C 1
ATOM 1759 O O . PRO A 1 219 ? -6.432 -0.365 -15.960 1.00 86.50 219 PRO A O 1
ATOM 1762 N N . ILE A 1 220 ? -5.337 -1.157 -14.160 1.00 87.38 220 ILE A N 1
ATOM 1763 C CA . ILE A 1 220 ? -4.141 -1.555 -14.921 1.00 87.38 220 ILE A CA 1
ATOM 1764 C C . ILE A 1 220 ? -4.489 -2.672 -15.900 1.00 87.38 220 ILE A C 1
ATOM 1766 O O . ILE A 1 220 ? -4.079 -2.660 -17.059 1.00 87.38 220 ILE A O 1
ATOM 1770 N N . MET A 1 221 ? -5.269 -3.643 -15.437 1.00 91.94 221 MET A N 1
ATOM 1771 C CA . MET A 1 221 ? -5.628 -4.818 -16.220 1.00 91.94 221 MET A CA 1
ATOM 1772 C C . MET A 1 221 ? -6.593 -4.472 -17.356 1.00 91.94 221 MET A C 1
ATOM 1774 O O . MET A 1 221 ? -6.468 -5.018 -18.454 1.00 91.94 221 MET A O 1
ATOM 1778 N N . PHE A 1 222 ? -7.493 -3.515 -17.126 1.00 90.50 222 PHE A N 1
ATOM 1779 C CA . PHE A 1 222 ? -8.343 -2.924 -18.153 1.00 90.50 222 PHE A CA 1
ATOM 1780 C C . PHE A 1 222 ? -7.515 -2.250 -19.259 1.00 90.50 222 PHE A C 1
ATOM 1782 O O . PHE A 1 222 ? -7.712 -2.544 -20.443 1.00 90.50 222 PHE A O 1
ATOM 1789 N N . ASP A 1 223 ? -6.553 -1.391 -18.898 1.00 89.81 223 ASP A N 1
ATOM 1790 C CA . ASP A 1 223 ? -5.694 -0.723 -19.883 1.00 89.81 223 ASP A CA 1
ATOM 1791 C C . ASP A 1 223 ? -4.790 -1.716 -20.626 1.00 89.81 223 ASP A C 1
ATOM 1793 O O . ASP A 1 223 ? -4.651 -1.655 -21.850 1.00 89.81 223 ASP A O 1
ATOM 1797 N N . LEU A 1 224 ? -4.237 -2.697 -19.913 1.00 91.69 224 LEU A N 1
ATOM 1798 C CA . LEU A 1 224 ? -3.435 -3.757 -20.508 1.00 91.69 224 LEU A CA 1
ATOM 1799 C C . LEU A 1 224 ? -4.266 -4.562 -21.523 1.00 91.69 224 LEU A C 1
ATOM 1801 O O . LEU A 1 224 ? -3.808 -4.775 -22.645 1.00 91.69 224 LEU A O 1
ATOM 1805 N N . ASN A 1 225 ? -5.514 -4.923 -21.204 1.00 90.62 225 ASN A N 1
ATOM 1806 C CA . ASN A 1 225 ? -6.391 -5.611 -22.156 1.00 90.62 225 ASN A CA 1
ATOM 1807 C C . ASN A 1 225 ? -6.651 -4.784 -23.422 1.00 90.62 225 ASN A C 1
ATOM 1809 O O . ASN A 1 225 ? -6.691 -5.335 -24.522 1.00 90.62 225 ASN A O 1
ATOM 1813 N N . ARG A 1 226 ? -6.816 -3.465 -23.264 1.00 89.94 226 ARG A N 1
ATOM 1814 C CA . ARG A 1 226 ? -7.030 -2.524 -24.368 1.00 89.94 226 ARG A CA 1
ATOM 1815 C C . ARG A 1 226 ? -5.806 -2.437 -25.281 1.00 89.94 226 ARG A C 1
ATOM 1817 O O . ARG A 1 226 ? -5.958 -2.499 -26.498 1.00 89.94 226 ARG A O 1
ATOM 1824 N N . ARG A 1 227 ? -4.604 -2.293 -24.711 1.00 89.12 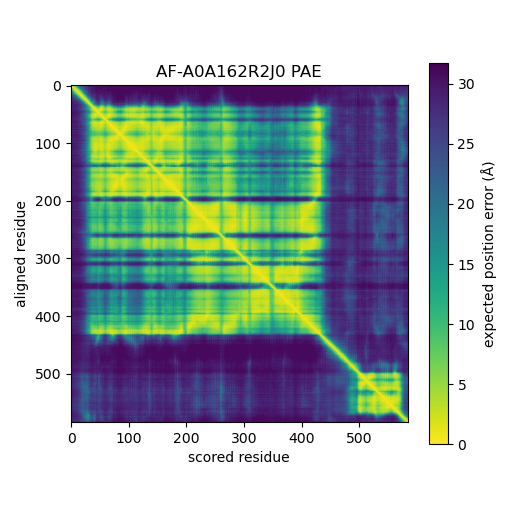227 ARG A N 1
ATOM 1825 C CA . ARG A 1 227 ? -3.348 -2.117 -25.467 1.00 89.12 227 ARG A CA 1
ATOM 1826 C C . ARG A 1 227 ? -2.851 -3.405 -26.118 1.00 89.12 227 ARG A C 1
ATOM 1828 O O . ARG A 1 227 ? -2.341 -3.367 -27.231 1.00 89.12 227 ARG A O 1
ATOM 1835 N N . PHE A 1 228 ? -3.018 -4.533 -25.437 1.00 91.94 228 PHE A N 1
ATOM 1836 C CA . PHE A 1 228 ? -2.521 -5.846 -25.854 1.00 91.94 228 PHE A CA 1
ATOM 1837 C C . PHE A 1 228 ? -3.663 -6.766 -26.306 1.00 91.94 228 PHE A C 1
ATOM 1839 O O . PHE A 1 228 ? -3.647 -7.971 -26.047 1.00 91.94 228 PHE A O 1
ATOM 1846 N N . SER A 1 229 ? -4.690 -6.209 -26.954 1.00 89.56 229 SER A N 1
ATOM 1847 C CA . SER A 1 229 ? -5.912 -6.925 -27.359 1.00 89.56 229 SER A CA 1
ATOM 1848 C C . SER A 1 229 ? -5.643 -8.122 -28.277 1.00 89.56 229 SER A C 1
ATOM 1850 O O . SER A 1 229 ? -6.286 -9.157 -28.132 1.00 89.56 229 SER A O 1
ATOM 1852 N N . ASN A 1 230 ? -4.641 -8.007 -29.153 1.00 89.75 230 ASN A N 1
ATOM 1853 C CA . ASN A 1 230 ? -4.242 -9.046 -30.110 1.00 89.75 230 ASN A CA 1
ATOM 1854 C C . ASN A 1 230 ? -3.018 -9.863 -29.656 1.00 89.75 230 ASN A C 1
ATOM 1856 O O . ASN A 1 230 ? -2.475 -10.645 -30.434 1.00 89.75 230 ASN A O 1
ATOM 1860 N N . SER A 1 231 ? -2.543 -9.662 -28.425 1.00 92.12 231 SER A N 1
ATOM 1861 C CA . SER A 1 231 ? -1.372 -10.358 -27.885 1.00 92.12 231 SER A CA 1
ATOM 1862 C C . SER A 1 231 ? -1.799 -11.459 -26.920 1.00 92.12 231 SER A C 1
ATOM 1864 O O . SER A 1 231 ? -2.697 -11.256 -26.101 1.00 92.12 231 SER A O 1
ATOM 1866 N N . SER A 1 232 ? -1.109 -12.599 -26.973 1.00 90.50 232 SER A N 1
ATOM 1867 C CA . SER A 1 232 ? -1.348 -13.738 -26.076 1.00 90.50 232 SER A CA 1
ATOM 1868 C C . SER A 1 232 ? -0.774 -13.545 -24.673 1.00 90.50 232 SER A C 1
ATOM 1870 O O . SER A 1 232 ? -1.190 -14.204 -23.718 1.00 90.50 232 SER A O 1
ATOM 1872 N N . PHE A 1 233 ? 0.176 -12.623 -24.522 1.00 91.44 233 PHE A N 1
ATOM 1873 C CA . PHE A 1 233 ? 0.800 -12.276 -23.254 1.00 91.44 233 PHE A CA 1
ATOM 1874 C C . PHE A 1 233 ? 1.194 -10.798 -23.218 1.00 91.44 233 PHE A C 1
ATOM 1876 O O . PHE A 1 233 ? 1.266 -10.136 -24.253 1.00 91.44 233 PHE A O 1
ATOM 1883 N N . ALA A 1 234 ? 1.490 -10.312 -22.018 1.00 92.31 234 ALA A N 1
ATOM 1884 C CA . ALA A 1 234 ? 2.186 -9.052 -21.795 1.00 92.31 234 ALA A CA 1
ATOM 1885 C C . ALA A 1 234 ? 3.248 -9.232 -20.708 1.00 92.31 234 ALA A C 1
ATOM 1887 O O . ALA A 1 234 ? 3.181 -10.161 -19.898 1.00 92.31 234 ALA A O 1
ATOM 1888 N N . LEU A 1 235 ? 4.229 -8.340 -20.692 1.00 90.44 235 LEU A N 1
ATOM 1889 C CA . LEU A 1 235 ? 5.245 -8.251 -19.656 1.00 90.44 235 LEU A CA 1
ATOM 1890 C C . LEU A 1 235 ? 4.961 -7.044 -18.768 1.00 90.44 235 LEU A C 1
ATOM 1892 O O . LEU A 1 235 ? 4.558 -5.997 -19.262 1.00 90.44 235 LEU A O 1
ATOM 1896 N N . VAL A 1 236 ? 5.196 -7.174 -17.467 1.00 88.38 236 VAL A N 1
ATOM 1897 C CA . VAL A 1 236 ? 5.035 -6.082 -16.501 1.00 88.38 236 VAL A CA 1
ATOM 1898 C C . VAL A 1 236 ? 6.230 -6.005 -15.558 1.00 88.38 236 VAL A C 1
ATOM 1900 O O . VAL A 1 236 ? 6.944 -6.991 -15.346 1.00 88.38 236 VAL A O 1
ATOM 1903 N N . THR A 1 237 ? 6.438 -4.831 -14.967 1.00 82.88 237 THR A N 1
ATOM 1904 C CA . THR A 1 237 ? 7.481 -4.609 -13.961 1.00 82.88 237 THR A CA 1
ATOM 1905 C C . THR A 1 237 ? 7.127 -5.269 -12.620 1.00 82.88 237 THR A C 1
ATOM 1907 O O . THR A 1 237 ? 5.972 -5.615 -12.362 1.00 82.88 237 THR A O 1
ATOM 1910 N N . SER A 1 238 ? 8.103 -5.411 -11.714 1.00 79.12 238 SER A N 1
ATOM 1911 C CA . SER A 1 238 ? 7.849 -5.835 -10.323 1.00 79.12 238 SER A CA 1
ATOM 1912 C C . SER A 1 238 ? 6.828 -4.951 -9.602 1.00 79.12 238 SER A C 1
ATOM 1914 O O . SER A 1 238 ? 6.033 -5.450 -8.805 1.00 79.12 238 SER A O 1
ATOM 1916 N N . GLN A 1 239 ? 6.853 -3.645 -9.876 1.00 76.31 239 GLN A N 1
ATOM 1917 C CA . GLN A 1 239 ? 5.948 -2.677 -9.268 1.00 76.31 239 GLN A CA 1
ATOM 1918 C C . GLN A 1 239 ? 4.518 -2.883 -9.770 1.00 76.31 239 GLN A C 1
ATOM 1920 O O . GLN A 1 239 ? 3.596 -3.015 -8.964 1.00 76.31 239 GLN A O 1
ATOM 1925 N N . ASP A 1 240 ? 4.337 -2.987 -11.087 1.00 84.12 240 ASP A N 1
ATOM 1926 C CA . ASP A 1 240 ? 3.019 -3.206 -11.685 1.00 84.12 240 ASP A CA 1
ATOM 1927 C C . ASP A 1 240 ? 2.458 -4.581 -11.321 1.00 84.12 240 ASP A C 1
ATOM 1929 O O . ASP A 1 240 ? 1.272 -4.687 -11.022 1.00 84.12 240 ASP A O 1
ATOM 1933 N N . ARG A 1 241 ? 3.303 -5.619 -11.217 1.00 86.56 241 ARG A N 1
ATOM 1934 C CA . ARG A 1 241 ? 2.905 -6.922 -10.658 1.00 86.56 241 ARG A CA 1
ATOM 1935 C C . ARG A 1 241 ? 2.261 -6.762 -9.280 1.00 86.56 241 ARG A C 1
ATOM 1937 O O . ARG A 1 241 ? 1.192 -7.317 -9.041 1.00 86.56 241 ARG A O 1
ATOM 1944 N N . GLY A 1 242 ? 2.894 -6.007 -8.380 1.00 81.56 242 GLY A N 1
ATOM 1945 C CA . GLY A 1 242 ? 2.360 -5.753 -7.041 1.00 81.56 242 GLY A CA 1
ATOM 1946 C C . GLY A 1 242 ? 1.025 -5.006 -7.067 1.00 81.56 242 GLY A C 1
ATOM 1947 O O . GLY A 1 242 ? 0.094 -5.403 -6.364 1.00 81.56 242 GLY A O 1
ATOM 1948 N N . ARG A 1 243 ? 0.919 -3.968 -7.908 1.00 82.62 243 ARG A N 1
ATOM 1949 C CA . ARG A 1 243 ? -0.298 -3.156 -8.065 1.00 82.62 243 ARG A CA 1
ATOM 1950 C C . ARG A 1 243 ? -1.468 -3.967 -8.622 1.00 82.62 243 ARG A C 1
ATOM 1952 O O . ARG A 1 243 ? -2.521 -3.976 -7.998 1.00 82.62 243 ARG A O 1
ATOM 1959 N N . ILE A 1 244 ? -1.262 -4.709 -9.713 1.00 89.56 244 ILE A N 1
ATOM 1960 C CA . ILE A 1 244 ? -2.293 -5.556 -10.341 1.00 89.56 244 ILE A CA 1
ATOM 1961 C C . ILE A 1 244 ? -2.848 -6.568 -9.331 1.00 89.56 244 ILE A C 1
ATOM 1963 O O . ILE A 1 244 ? -4.057 -6.767 -9.244 1.00 89.56 244 ILE A O 1
ATOM 1967 N N . VAL A 1 245 ? -1.976 -7.199 -8.538 1.00 91.00 245 VAL A N 1
ATOM 1968 C CA . VAL A 1 245 ? -2.406 -8.160 -7.511 1.00 91.00 245 VAL A CA 1
ATOM 1969 C C . VAL A 1 245 ? -3.227 -7.485 -6.419 1.00 91.00 245 VAL A C 1
ATOM 1971 O O . VAL A 1 245 ? -4.215 -8.063 -5.974 1.00 91.00 245 VAL A O 1
ATOM 1974 N N . SER A 1 246 ? -2.821 -6.295 -5.970 1.00 85.00 246 SER A N 1
ATOM 1975 C CA . SER A 1 246 ? -3.566 -5.540 -4.959 1.00 85.00 246 SER A CA 1
ATOM 1976 C C . SER A 1 246 ? -4.945 -5.120 -5.476 1.00 85.00 246 SER A C 1
ATOM 1978 O O . SER A 1 246 ? -5.926 -5.388 -4.794 1.00 85.00 246 SER A O 1
ATOM 1980 N N . GLU A 1 247 ? -5.039 -4.577 -6.695 1.00 86.44 247 GLU A N 1
ATOM 1981 C CA . GLU A 1 247 ? -6.318 -4.211 -7.332 1.00 86.44 247 GLU A CA 1
ATOM 1982 C C . GLU A 1 247 ? -7.252 -5.428 -7.452 1.00 86.44 247 GLU A C 1
ATOM 1984 O O . GLU A 1 247 ? -8.421 -5.374 -7.070 1.00 86.44 247 GLU A O 1
ATOM 1989 N N . ALA A 1 248 ? -6.728 -6.567 -7.918 1.00 91.31 248 ALA A N 1
ATOM 1990 C CA . ALA A 1 248 ? -7.519 -7.788 -8.041 1.00 91.31 248 ALA A CA 1
ATOM 1991 C C . ALA A 1 248 ? -7.962 -8.347 -6.677 1.00 91.31 248 ALA A C 1
ATOM 1993 O O . ALA A 1 248 ? -9.070 -8.870 -6.550 1.00 91.31 248 ALA A O 1
ATOM 1994 N N . LEU A 1 249 ? -7.113 -8.249 -5.650 1.00 89.12 249 LEU A N 1
ATOM 1995 C CA . LEU A 1 249 ? -7.445 -8.680 -4.293 1.00 89.12 249 LEU A CA 1
ATOM 1996 C C . LEU A 1 249 ? -8.524 -7.791 -3.664 1.00 89.12 249 LEU A C 1
ATOM 1998 O O . LEU A 1 249 ? -9.439 -8.319 -3.039 1.00 89.12 249 LEU A O 1
ATOM 2002 N N . GLU A 1 250 ? -8.446 -6.473 -3.848 1.00 83.88 250 GLU A N 1
ATOM 2003 C CA . GLU A 1 250 ? -9.470 -5.532 -3.384 1.00 83.88 250 GLU A CA 1
ATOM 2004 C C . GLU A 1 250 ? -10.836 -5.854 -3.991 1.00 83.88 250 GLU A C 1
ATOM 2006 O O . GLU A 1 250 ? -11.823 -5.930 -3.262 1.00 83.88 250 GLU A O 1
ATOM 2011 N N . ASN A 1 251 ? -10.884 -6.160 -5.291 1.00 86.31 251 ASN A N 1
ATOM 2012 C CA . ASN A 1 251 ? -12.118 -6.602 -5.936 1.00 86.31 251 ASN A CA 1
ATOM 2013 C C . ASN A 1 251 ? -12.664 -7.888 -5.286 1.00 86.31 251 ASN A C 1
ATOM 2015 O O . ASN A 1 251 ? -13.846 -7.950 -4.965 1.00 86.31 251 ASN A O 1
ATOM 2019 N N . VAL A 1 252 ? -11.816 -8.902 -5.047 1.00 89.38 252 VAL A N 1
ATOM 2020 C CA . VAL A 1 252 ? -12.237 -10.170 -4.404 1.00 89.38 252 VAL A CA 1
ATOM 2021 C C . VAL A 1 252 ? -12.793 -9.933 -3.004 1.00 89.38 252 VAL A C 1
ATOM 2023 O O . VAL A 1 252 ? -13.775 -10.554 -2.607 1.00 89.38 252 VAL A O 1
ATOM 2026 N N . LEU A 1 253 ? -12.154 -9.067 -2.224 1.00 83.44 253 LEU A N 1
ATOM 2027 C CA . LEU A 1 253 ? -12.578 -8.789 -0.855 1.00 83.44 253 LEU A CA 1
ATOM 2028 C C . LEU A 1 253 ? -13.817 -7.880 -0.793 1.00 83.44 253 LEU A C 1
ATOM 2030 O O . LEU A 1 253 ? -14.553 -7.939 0.197 1.00 83.44 253 LEU A O 1
ATOM 2034 N N . GLY A 1 254 ? -14.064 -7.089 -1.842 1.00 78.69 254 GLY A N 1
ATOM 2035 C CA . GLY A 1 254 ? -15.301 -6.338 -2.045 1.00 78.69 254 GLY A CA 1
ATOM 2036 C C . GLY A 1 254 ? -16.521 -7.255 -2.137 1.00 78.69 254 GLY A C 1
ATOM 2037 O O . GLY A 1 254 ? -17.473 -7.065 -1.386 1.00 78.69 254 GLY A O 1
ATOM 2038 N N . ASP A 1 255 ? -16.447 -8.314 -2.948 1.00 82.12 255 ASP A N 1
ATOM 2039 C CA . ASP A 1 255 ? -17.533 -9.297 -3.125 1.00 82.12 255 ASP A CA 1
ATOM 2040 C C . ASP A 1 255 ? -17.868 -10.085 -1.845 1.00 82.12 255 ASP A C 1
ATOM 2042 O O . ASP A 1 255 ? -18.966 -10.616 -1.688 1.00 82.12 255 ASP A O 1
ATOM 2046 N N . VAL A 1 256 ? -16.920 -10.181 -0.911 1.00 77.06 256 VAL A N 1
ATOM 2047 C CA . VAL A 1 256 ? -17.094 -10.907 0.358 1.00 77.06 256 VAL A CA 1
ATOM 2048 C C . VAL A 1 256 ? -17.625 -9.979 1.461 1.00 77.06 256 VAL A C 1
ATOM 2050 O O . VAL A 1 256 ? -17.800 -10.419 2.600 1.00 77.06 256 VAL A O 1
ATOM 2053 N N . GLU A 1 257 ? -17.890 -8.703 1.146 1.00 68.62 257 GLU A N 1
ATOM 2054 C CA . GLU A 1 257 ? -18.277 -7.649 2.100 1.00 68.62 257 GLU A CA 1
ATOM 2055 C C . GLU A 1 257 ? -17.304 -7.590 3.291 1.00 68.62 257 GLU A C 1
ATOM 2057 O O . GLU A 1 257 ? -17.696 -7.441 4.447 1.00 68.62 257 GLU A O 1
ATOM 2062 N N . ILE A 1 258 ? -16.014 -7.837 3.038 1.00 58.41 258 ILE A N 1
ATOM 2063 C CA . ILE A 1 258 ? -14.964 -7.673 4.054 1.00 58.41 258 ILE A CA 1
ATOM 2064 C C . ILE A 1 258 ? -14.437 -6.236 4.020 1.00 58.41 258 ILE A C 1
ATOM 2066 O O . ILE A 1 258 ? -13.919 -5.757 5.022 1.00 58.41 258 ILE A O 1
ATOM 2070 N N . LEU A 1 259 ? -14.569 -5.544 2.883 1.00 53.38 259 LEU A N 1
ATOM 2071 C CA . LEU A 1 259 ? -14.047 -4.187 2.706 1.00 53.38 259 LEU A CA 1
ATOM 2072 C C . LEU A 1 259 ? -15.083 -3.073 2.871 1.00 53.38 259 LEU A C 1
ATOM 2074 O O . LEU A 1 259 ? -14.682 -1.916 2.984 1.00 53.38 259 LEU A O 1
ATOM 2078 N N . LEU A 1 260 ? -16.382 -3.376 2.883 1.00 45.03 260 LEU A N 1
ATOM 2079 C CA . LEU A 1 260 ? -17.440 -2.368 2.871 1.00 45.03 260 LEU A CA 1
ATOM 2080 C C . LEU A 1 260 ? -18.695 -2.897 3.589 1.00 45.03 260 LEU A C 1
ATOM 2082 O O . LEU A 1 260 ? -19.132 -4.011 3.320 1.00 45.03 260 LEU A O 1
ATOM 2086 N N . GLU A 1 261 ? -19.268 -2.057 4.458 1.00 43.62 261 GLU A N 1
ATOM 2087 C CA . GLU A 1 261 ? -20.659 -2.116 4.958 1.00 43.62 261 GLU A CA 1
ATOM 2088 C C . GLU A 1 261 ? -21.039 -3.097 6.091 1.00 43.62 261 GLU A C 1
ATOM 2090 O O . GLU A 1 261 ? -22.228 -3.274 6.352 1.00 43.62 261 GLU A O 1
ATOM 2095 N N . SER A 1 262 ? -20.111 -3.669 6.865 1.00 42.31 262 SER A N 1
ATOM 2096 C CA . SER A 1 262 ? -20.516 -4.317 8.126 1.00 42.31 262 SER A CA 1
ATOM 2097 C C . SER A 1 262 ? -20.636 -3.306 9.271 1.00 42.31 262 SER A C 1
ATOM 2099 O O . SER A 1 262 ? -19.783 -2.447 9.456 1.00 42.31 262 SER A O 1
ATOM 2101 N N . VAL A 1 263 ? -21.677 -3.457 10.095 1.00 46.12 263 VAL A N 1
ATOM 2102 C CA . VAL A 1 263 ? -21.913 -2.721 11.361 1.00 46.12 263 VAL A CA 1
ATOM 2103 C C . VAL A 1 263 ? -20.733 -2.845 12.352 1.00 46.12 263 VAL A C 1
ATOM 2105 O O . VAL A 1 263 ? -20.627 -2.088 13.311 1.00 46.12 263 VAL A O 1
ATOM 2108 N N . GLU A 1 264 ? -19.821 -3.782 12.098 1.00 54.06 264 GLU A N 1
ATOM 2109 C CA . GLU A 1 264 ? -18.570 -3.999 12.817 1.00 54.06 264 GLU A CA 1
ATOM 2110 C C . GLU A 1 264 ? -17.396 -3.667 11.879 1.00 54.06 264 GLU A C 1
ATOM 2112 O O . GLU A 1 264 ? -17.402 -4.110 10.731 1.00 54.06 264 GLU A O 1
ATOM 2117 N N . ASP A 1 265 ? -16.373 -2.938 12.338 1.00 66.88 265 ASP A N 1
ATOM 2118 C CA . ASP A 1 265 ? -15.134 -2.752 11.570 1.00 66.88 265 ASP A CA 1
ATOM 2119 C C . ASP A 1 265 ? -14.450 -4.122 11.404 1.00 66.88 265 ASP A C 1
ATOM 2121 O O . ASP A 1 265 ? -13.844 -4.645 12.338 1.00 66.88 265 ASP A O 1
ATOM 2125 N N . LEU A 1 266 ? -14.572 -4.757 10.236 1.00 74.44 266 LEU A N 1
ATOM 2126 C CA . LEU A 1 266 ? -13.965 -6.060 9.958 1.00 74.44 266 LEU A CA 1
ATOM 2127 C C . LEU A 1 266 ? -12.649 -5.890 9.197 1.00 74.44 266 LEU A C 1
ATOM 2129 O O . LEU A 1 266 ? -12.525 -5.058 8.303 1.00 74.44 266 LEU A O 1
ATOM 2133 N N . ALA A 1 267 ? -11.664 -6.729 9.506 1.00 76.19 267 ALA A N 1
ATOM 2134 C CA . ALA A 1 267 ? -10.435 -6.814 8.729 1.00 76.19 267 ALA A CA 1
ATOM 2135 C C . ALA A 1 267 ? -10.041 -8.265 8.477 1.00 76.19 267 ALA A C 1
ATOM 2137 O O . ALA A 1 267 ? -10.081 -9.103 9.378 1.00 76.19 267 ALA A O 1
ATOM 2138 N N . ILE A 1 268 ? -9.595 -8.554 7.254 1.00 83.75 268 ILE A N 1
ATOM 2139 C CA . ILE A 1 268 ? -9.002 -9.847 6.905 1.00 83.75 268 ILE A CA 1
ATOM 2140 C C . ILE A 1 268 ? -7.790 -10.150 7.798 1.00 83.75 268 ILE A C 1
ATOM 2142 O O . ILE A 1 268 ? -7.016 -9.246 8.132 1.00 83.75 268 ILE A O 1
ATOM 2146 N N . GLU A 1 269 ? -7.616 -11.412 8.193 1.00 85.62 269 GLU A N 1
ATOM 2147 C CA . GLU A 1 269 ? -6.422 -11.835 8.925 1.00 85.62 269 GLU A CA 1
ATOM 2148 C C . GLU A 1 269 ? -5.173 -11.725 8.027 1.00 85.62 269 GLU A C 1
ATOM 2150 O O . GLU A 1 269 ? -5.214 -12.184 6.882 1.00 85.62 269 GLU A O 1
ATOM 2155 N N . PRO A 1 270 ? -4.052 -11.158 8.514 1.00 83.50 270 PRO A N 1
ATOM 2156 C CA . PRO A 1 270 ? -2.844 -10.929 7.711 1.00 83.50 270 PRO A CA 1
ATOM 2157 C C . PRO A 1 270 ? -2.311 -12.181 6.996 1.00 83.50 270 PRO A C 1
ATOM 2159 O O . PRO A 1 270 ? -1.832 -12.108 5.864 1.00 83.50 270 PRO A O 1
ATOM 2162 N N . GLU A 1 271 ? -2.407 -13.350 7.630 1.00 85.38 271 GLU A N 1
ATOM 2163 C CA . GLU A 1 271 ? -1.986 -14.628 7.055 1.00 85.38 271 GLU A CA 1
ATOM 2164 C C . GLU A 1 271 ? -2.870 -15.047 5.873 1.00 85.38 271 GLU A C 1
ATOM 2166 O O . GLU A 1 271 ? -2.372 -15.570 4.872 1.00 85.38 271 GLU A O 1
ATOM 2171 N N . ASP A 1 272 ? -4.178 -14.807 5.977 1.00 88.44 272 ASP A N 1
ATOM 2172 C CA . ASP A 1 272 ? -5.148 -15.074 4.920 1.00 88.44 272 ASP A CA 1
ATOM 2173 C C . ASP A 1 272 ? -5.007 -14.064 3.776 1.00 88.44 272 ASP A C 1
ATOM 2175 O O . ASP A 1 272 ? -5.025 -14.470 2.616 1.00 88.44 272 ASP A O 1
ATOM 2179 N N . GLU A 1 273 ? -4.759 -12.786 4.075 1.00 85.69 273 GLU A N 1
ATOM 2180 C CA . GLU A 1 273 ? -4.445 -11.762 3.072 1.00 85.69 273 GLU A CA 1
ATOM 2181 C C . GLU A 1 273 ? -3.179 -12.126 2.280 1.00 85.69 273 GLU A C 1
ATOM 2183 O O . GLU A 1 273 ? -3.187 -12.139 1.047 1.00 85.69 273 GLU A O 1
ATOM 2188 N N . LEU A 1 274 ? -2.103 -12.526 2.971 1.00 84.75 274 LEU A N 1
ATOM 2189 C CA . LEU A 1 274 ? -0.865 -12.983 2.337 1.00 84.75 274 LEU A CA 1
ATOM 2190 C C . LEU A 1 274 ? -1.089 -14.242 1.489 1.00 84.75 274 LEU A C 1
ATOM 2192 O O . LEU A 1 274 ? -0.520 -14.372 0.401 1.00 84.75 274 LEU A O 1
ATOM 2196 N N . ARG A 1 275 ? -1.902 -15.186 1.975 1.00 90.50 275 ARG A N 1
ATOM 2197 C CA . ARG A 1 275 ? -2.246 -16.402 1.231 1.00 90.50 275 ARG A CA 1
ATOM 2198 C C . ARG A 1 275 ? -3.036 -16.071 -0.034 1.00 90.50 275 ARG A C 1
ATOM 2200 O O . ARG A 1 275 ? -2.691 -16.594 -1.091 1.00 90.50 275 ARG A O 1
ATOM 2207 N N . LEU A 1 276 ? -4.040 -15.197 0.047 1.00 90.19 276 LEU A N 1
ATOM 2208 C CA . LEU A 1 276 ? -4.820 -14.746 -1.109 1.00 90.19 276 LEU A CA 1
ATOM 2209 C C . LEU A 1 276 ? -3.953 -13.993 -2.116 1.00 90.19 276 LEU A C 1
ATOM 2211 O O . LEU A 1 276 ? -4.029 -14.280 -3.308 1.00 90.19 276 LEU A O 1
ATOM 2215 N N . ARG A 1 277 ? -3.069 -13.107 -1.646 1.00 89.56 277 ARG A N 1
ATOM 2216 C CA . ARG A 1 277 ? -2.086 -12.417 -2.489 1.00 89.56 277 ARG A CA 1
ATOM 2217 C C . ARG A 1 277 ? -1.221 -13.410 -3.266 1.00 89.56 277 ARG A C 1
ATOM 2219 O O . ARG A 1 277 ? -1.103 -13.289 -4.480 1.00 89.56 277 ARG A O 1
ATOM 2226 N N . LYS A 1 278 ? -0.675 -14.435 -2.600 1.00 89.44 278 LYS A N 1
ATOM 2227 C CA . LYS A 1 278 ? 0.105 -15.503 -3.257 1.00 89.44 278 LYS A CA 1
ATOM 2228 C C . LYS A 1 278 ? -0.728 -16.310 -4.256 1.00 89.44 278 LYS A C 1
ATOM 2230 O O . LYS A 1 278 ? -0.233 -16.651 -5.326 1.00 89.44 278 LYS A O 1
ATOM 2235 N N . MET A 1 279 ? -1.983 -16.621 -3.924 1.00 92.81 279 MET A N 1
ATOM 2236 C CA . MET A 1 279 ? -2.894 -17.294 -4.856 1.00 92.81 279 MET A CA 1
ATOM 2237 C C . MET A 1 279 ? -3.122 -16.444 -6.108 1.00 92.81 279 MET A C 1
ATOM 2239 O O . MET A 1 279 ? -3.005 -16.961 -7.214 1.00 92.81 279 MET A O 1
ATOM 2243 N N . MET A 1 280 ? -3.384 -15.147 -5.937 1.00 91.38 280 MET A N 1
ATOM 2244 C CA . MET A 1 280 ? -3.586 -14.206 -7.034 1.00 91.38 280 MET A CA 1
ATOM 2245 C C . MET A 1 280 ? -2.325 -14.062 -7.896 1.00 91.38 280 MET A C 1
ATOM 2247 O O . MET A 1 280 ? -2.406 -14.145 -9.118 1.00 91.38 280 MET A O 1
ATOM 2251 N N . GLU A 1 281 ? -1.146 -13.955 -7.277 1.00 90.81 281 GLU A N 1
ATOM 2252 C CA . GLU A 1 281 ? 0.134 -13.955 -7.994 1.00 90.81 281 GLU A CA 1
ATOM 2253 C C . GLU A 1 281 ? 0.304 -15.199 -8.880 1.00 90.81 281 GLU A C 1
ATOM 2255 O O . GLU A 1 281 ? 0.653 -15.070 -10.050 1.00 90.81 281 GLU A O 1
ATOM 2260 N N . ASN A 1 282 ? 0.004 -16.390 -8.357 1.00 90.50 282 ASN A N 1
ATOM 2261 C CA . ASN A 1 282 ? 0.126 -17.648 -9.103 1.00 90.50 282 ASN A CA 1
ATOM 2262 C C . ASN A 1 282 ? -0.931 -17.809 -10.211 1.00 90.50 282 ASN A C 1
ATOM 2264 O O . ASN A 1 282 ? -0.730 -18.564 -11.164 1.00 90.50 282 ASN A O 1
ATOM 2268 N N . ILE A 1 283 ? -2.088 -17.154 -10.075 1.00 91.50 283 ILE A N 1
ATOM 2269 C CA . ILE A 1 283 ? -3.136 -17.155 -11.103 1.00 91.50 283 ILE A CA 1
ATOM 2270 C C . ILE A 1 283 ? -2.720 -16.265 -12.277 1.00 91.50 283 ILE A C 1
ATOM 2272 O O . ILE A 1 283 ? -2.873 -16.679 -13.432 1.00 91.50 283 ILE A O 1
ATOM 2276 N N . LEU A 1 284 ? -2.205 -15.072 -11.964 1.00 91.44 284 LEU A N 1
ATOM 2277 C CA . LEU A 1 284 ? -1.939 -13.996 -12.917 1.00 91.44 284 LEU A CA 1
ATOM 2278 C C . LEU A 1 284 ? -0.596 -14.121 -13.638 1.00 91.44 284 LEU A C 1
ATOM 2280 O O . LEU A 1 284 ? -0.519 -13.803 -14.825 1.00 91.44 284 LEU A O 1
ATOM 2284 N N . PHE A 1 285 ? 0.452 -14.564 -12.940 1.00 91.62 285 PHE A N 1
ATOM 2285 C CA . PHE A 1 285 ? 1.824 -14.508 -13.441 1.00 91.62 285 PHE A CA 1
ATOM 2286 C C . PHE A 1 285 ? 2.426 -15.891 -13.651 1.00 91.62 285 PHE A C 1
ATOM 2288 O O . PHE A 1 285 ? 2.195 -16.827 -12.887 1.00 91.62 285 PHE A O 1
ATOM 2295 N N . GLU A 1 286 ? 3.258 -16.000 -14.681 1.00 85.50 286 GLU A N 1
ATOM 2296 C CA . GLU A 1 286 ? 4.091 -17.178 -14.909 1.00 85.50 286 GLU A CA 1
ATOM 2297 C C . GLU A 1 286 ? 5.335 -17.156 -13.989 1.00 85.50 286 GLU A C 1
ATOM 2299 O O . GLU A 1 286 ? 5.822 -16.097 -13.583 1.00 85.50 286 GLU A O 1
ATOM 2304 N N . ASN A 1 287 ? 5.853 -18.339 -13.632 1.00 70.56 287 ASN A N 1
ATOM 2305 C CA . ASN A 1 287 ? 6.893 -18.512 -12.600 1.00 70.56 287 ASN A CA 1
ATOM 2306 C C . ASN A 1 287 ? 8.336 -18.248 -13.065 1.00 70.56 287 ASN A C 1
ATOM 2308 O O . ASN A 1 287 ? 9.274 -18.536 -12.322 1.00 70.56 287 ASN A O 1
ATOM 2312 N N . TYR A 1 288 ? 8.544 -17.717 -14.267 1.00 67.38 288 TYR A N 1
ATOM 2313 C CA . TYR A 1 288 ? 9.879 -17.398 -14.762 1.00 67.38 288 TYR A CA 1
ATOM 2314 C C . TYR A 1 288 ? 10.031 -15.898 -15.001 1.00 67.38 288 TYR A C 1
ATOM 2316 O O . TYR A 1 288 ? 9.132 -15.217 -15.493 1.00 67.38 288 TYR A O 1
ATOM 2324 N N . ILE A 1 289 ? 11.187 -15.388 -14.589 1.00 68.88 289 ILE A N 1
ATOM 2325 C CA . ILE A 1 289 ? 11.563 -13.983 -14.713 1.00 68.88 289 ILE A CA 1
ATOM 2326 C C . ILE A 1 289 ? 12.226 -13.812 -16.072 1.00 68.88 289 ILE A C 1
ATOM 2328 O O . ILE A 1 289 ? 13.148 -14.558 -16.397 1.00 68.88 289 ILE A O 1
ATOM 2332 N N . ILE A 1 290 ? 11.779 -12.823 -16.841 1.00 69.12 290 ILE A N 1
ATOM 2333 C CA . ILE A 1 290 ? 12.393 -12.495 -18.128 1.00 69.12 290 ILE A CA 1
ATOM 2334 C C . ILE A 1 290 ? 13.347 -11.317 -17.898 1.00 69.12 290 ILE A C 1
ATOM 2336 O O . ILE A 1 290 ? 12.873 -10.232 -17.544 1.00 69.12 290 ILE A O 1
ATOM 2340 N N . PRO A 1 291 ? 14.673 -11.505 -18.037 1.00 65.19 291 PRO A N 1
ATOM 2341 C CA . PRO A 1 291 ? 15.593 -10.384 -18.132 1.00 65.19 291 PRO A CA 1
ATOM 2342 C C . PRO A 1 291 ? 15.396 -9.716 -19.495 1.00 65.19 291 PRO A C 1
ATOM 2344 O O . PRO A 1 291 ? 15.360 -10.386 -20.524 1.00 65.19 291 PRO A O 1
ATOM 2347 N N . LEU A 1 292 ? 15.224 -8.398 -19.500 1.00 65.69 292 LEU A N 1
ATOM 2348 C CA . LEU A 1 292 ? 15.175 -7.629 -20.740 1.00 65.69 292 LEU A CA 1
ATOM 2349 C C . LEU A 1 292 ? 16.595 -7.233 -21.148 1.00 65.69 292 LEU A C 1
ATOM 2351 O O . LEU A 1 292 ? 17.253 -6.483 -20.424 1.00 65.69 292 LEU A O 1
ATOM 2355 N N . GLU A 1 293 ? 17.045 -7.749 -22.289 1.00 64.62 293 GLU A N 1
ATOM 2356 C CA . GLU A 1 293 ? 18.286 -7.340 -22.953 1.00 64.62 293 GLU A CA 1
ATOM 2357 C C . GLU A 1 293 ? 18.017 -6.174 -23.926 1.00 64.62 293 GLU A C 1
ATOM 2359 O O . GLU A 1 293 ? 16.886 -5.949 -24.368 1.00 64.62 293 GLU A O 1
ATOM 2364 N N . ASP A 1 294 ? 19.057 -5.388 -24.214 1.00 58.75 294 ASP A N 1
ATOM 2365 C CA . ASP A 1 294 ? 18.979 -4.115 -24.953 1.00 58.75 294 ASP A CA 1
ATOM 2366 C C . ASP A 1 294 ? 18.476 -4.277 -26.404 1.00 58.75 294 ASP A C 1
ATOM 2368 O O . ASP A 1 294 ? 17.832 -3.380 -26.942 1.00 58.75 294 ASP A O 1
ATOM 2372 N N . ASP A 1 295 ? 18.702 -5.430 -27.037 1.00 58.66 295 ASP A N 1
ATOM 2373 C CA . ASP A 1 295 ? 18.404 -5.688 -28.453 1.00 58.66 295 ASP A CA 1
ATOM 2374 C C . ASP A 1 295 ? 17.088 -6.450 -28.710 1.00 58.66 295 ASP A C 1
ATOM 2376 O O . ASP A 1 295 ? 16.694 -6.649 -29.862 1.00 58.66 295 ASP A O 1
ATOM 2380 N N . SER A 1 296 ? 16.347 -6.831 -27.666 1.00 65.69 296 SER A N 1
ATOM 2381 C CA . SER A 1 296 ? 15.105 -7.599 -27.815 1.00 65.69 296 SER A CA 1
ATOM 2382 C C . SER A 1 296 ? 13.890 -6.706 -28.110 1.00 65.69 296 SER A C 1
ATOM 2384 O O . SER A 1 296 ? 13.010 -6.503 -27.268 1.00 65.69 296 SER A O 1
ATOM 2386 N N . GLU A 1 297 ? 13.804 -6.172 -29.331 1.00 65.19 297 GLU A N 1
ATOM 2387 C CA . GLU A 1 297 ? 12.691 -5.313 -29.780 1.00 65.19 297 GLU A CA 1
ATOM 2388 C C . GLU A 1 297 ? 11.310 -5.973 -29.561 1.00 65.19 297 GLU A C 1
ATOM 2390 O O . GLU A 1 297 ? 10.348 -5.325 -29.137 1.00 65.19 297 GLU A O 1
ATOM 2395 N N . SER A 1 298 ? 11.218 -7.296 -29.738 1.00 71.25 298 SER A N 1
ATOM 2396 C CA . SER A 1 298 ? 10.001 -8.074 -29.473 1.00 71.25 298 SER A CA 1
ATOM 2397 C C . SER A 1 298 ? 9.584 -8.085 -27.997 1.00 71.25 298 SER A C 1
ATOM 2399 O O . SER A 1 298 ? 8.387 -8.096 -27.692 1.00 71.25 298 SER A O 1
ATOM 2401 N N . ALA A 1 299 ? 10.545 -8.072 -27.067 1.00 74.62 299 ALA A N 1
ATOM 2402 C CA . ALA A 1 299 ? 10.255 -8.053 -25.637 1.00 74.62 299 ALA A CA 1
ATOM 2403 C C . ALA A 1 299 ? 9.786 -6.663 -25.184 1.00 74.62 299 ALA A C 1
ATOM 2405 O O . ALA A 1 299 ? 8.800 -6.564 -24.451 1.00 74.62 299 ALA A O 1
ATOM 2406 N N . TRP A 1 300 ? 10.401 -5.588 -25.690 1.00 82.25 300 TRP A N 1
ATOM 2407 C CA . TRP A 1 300 ? 9.975 -4.210 -25.406 1.00 82.25 300 TRP A CA 1
ATOM 2408 C C . TRP A 1 300 ? 8.570 -3.899 -25.928 1.00 82.25 300 TRP A C 1
ATOM 2410 O O . TRP A 1 300 ? 7.806 -3.201 -25.261 1.00 82.25 300 TRP A O 1
ATOM 2420 N N . ASN A 1 301 ? 8.192 -4.457 -27.080 1.00 85.50 301 ASN A N 1
ATOM 2421 C CA . ASN A 1 301 ? 6.837 -4.323 -27.624 1.00 85.50 301 ASN A CA 1
ATOM 2422 C C . ASN A 1 301 ? 5.778 -5.071 -26.809 1.00 85.50 301 ASN A C 1
ATOM 2424 O O . ASN A 1 301 ? 4.603 -4.740 -26.906 1.00 85.50 301 ASN A O 1
ATOM 2428 N N . SER A 1 302 ? 6.193 -6.039 -25.993 1.00 88.00 302 SER A N 1
ATOM 2429 C CA . SER A 1 302 ? 5.311 -6.789 -25.097 1.00 88.00 302 SER A CA 1
ATOM 2430 C C . SER A 1 302 ? 5.246 -6.186 -23.687 1.00 88.00 302 SER A C 1
ATOM 2432 O O . SER A 1 302 ? 4.452 -6.645 -22.871 1.00 88.00 302 SER A O 1
ATOM 2434 N N . LEU A 1 303 ? 6.076 -5.183 -23.372 1.00 88.31 303 LEU A N 1
ATOM 2435 C CA . LEU A 1 303 ? 6.141 -4.549 -22.055 1.00 88.31 303 LEU A CA 1
ATOM 2436 C C . LEU A 1 303 ? 5.026 -3.514 -21.872 1.00 88.31 303 LEU A C 1
ATOM 2438 O O . LEU A 1 303 ? 4.966 -2.505 -22.577 1.00 88.31 303 LEU A O 1
ATOM 2442 N N . TYR A 1 304 ? 4.186 -3.732 -20.864 1.00 88.81 304 TYR A N 1
ATOM 2443 C CA . TYR A 1 304 ? 3.280 -2.722 -20.341 1.00 88.81 304 TYR A CA 1
ATOM 2444 C C . TYR A 1 304 ? 4.078 -1.600 -19.669 1.00 88.81 304 TYR A C 1
ATOM 2446 O O . TYR A 1 304 ? 4.930 -1.847 -18.814 1.00 88.81 304 TYR A O 1
ATOM 2454 N N . TRP A 1 305 ? 3.780 -0.363 -20.059 1.00 82.00 305 TRP A N 1
ATOM 2455 C CA . TRP A 1 305 ? 4.355 0.844 -19.477 1.00 82.00 305 TRP A CA 1
ATOM 2456 C C . TRP A 1 305 ? 3.257 1.900 -19.339 1.00 82.00 305 TRP A C 1
ATOM 2458 O O . TRP A 1 305 ? 2.636 2.308 -20.329 1.00 82.00 305 TRP A O 1
ATOM 2468 N N . ASP A 1 306 ? 2.981 2.311 -18.106 1.00 71.69 306 ASP A N 1
ATOM 2469 C CA . ASP A 1 306 ? 1.932 3.278 -17.788 1.00 71.69 306 ASP A CA 1
ATOM 2470 C C . ASP A 1 306 ? 2.398 4.705 -18.128 1.00 71.69 306 ASP A C 1
ATOM 2472 O O . ASP A 1 306 ? 3.006 5.399 -17.317 1.00 71.69 306 ASP A O 1
ATOM 2476 N N . TYR A 1 307 ? 2.138 5.137 -19.365 1.00 59.72 307 TYR A N 1
ATOM 2477 C CA . TYR A 1 307 ? 2.451 6.494 -19.830 1.00 59.72 307 TYR A CA 1
ATOM 2478 C C . TYR A 1 307 ? 1.532 7.576 -19.235 1.00 59.72 307 TYR A C 1
ATOM 2480 O O . TYR A 1 307 ? 1.840 8.757 -19.379 1.00 59.72 307 TYR A O 1
ATOM 2488 N N . GLU A 1 308 ? 0.402 7.202 -18.621 1.00 49.41 308 GLU A N 1
ATOM 2489 C CA . GLU A 1 308 ? -0.642 8.147 -18.198 1.00 49.41 308 GLU A CA 1
ATOM 2490 C C . GLU A 1 308 ? -0.498 8.550 -16.721 1.00 49.41 308 GLU A C 1
ATOM 2492 O O . GLU A 1 308 ? -0.763 9.704 -16.388 1.00 49.41 308 GLU A O 1
ATOM 2497 N N . ASN A 1 309 ? -0.013 7.658 -15.844 1.00 45.03 309 ASN A N 1
ATOM 2498 C CA . ASN A 1 309 ? 0.135 7.953 -14.408 1.00 45.03 309 ASN A CA 1
ATOM 2499 C C . ASN A 1 309 ? 1.565 8.277 -13.951 1.00 45.03 309 ASN A C 1
ATOM 2501 O O . ASN A 1 309 ? 1.752 8.732 -12.821 1.00 45.03 309 ASN A O 1
ATOM 2505 N N . VAL A 1 310 ? 2.583 8.070 -14.792 1.00 47.44 310 VAL A N 1
ATOM 2506 C CA . VAL A 1 310 ? 3.977 8.369 -14.436 1.00 47.44 310 VAL A CA 1
ATOM 2507 C C . VAL A 1 310 ? 4.413 9.638 -15.155 1.00 47.44 310 VAL A C 1
ATOM 2509 O O . VAL A 1 310 ? 4.904 9.608 -16.281 1.00 47.44 310 VAL A O 1
ATOM 2512 N N . GLY A 1 311 ? 4.175 10.780 -14.508 1.00 46.22 311 GLY A N 1
ATOM 2513 C CA . GLY A 1 311 ? 4.462 12.111 -15.039 1.00 46.22 311 GLY A CA 1
ATOM 2514 C C . GLY A 1 311 ? 5.865 12.243 -15.644 1.00 46.22 311 GLY A C 1
ATOM 2515 O O . GLY A 1 311 ? 6.825 12.548 -14.933 1.00 46.22 311 GLY A O 1
ATOM 2516 N N . LEU A 1 312 ? 5.918 12.135 -16.979 1.00 51.72 312 LEU A N 1
ATOM 2517 C CA . LEU A 1 312 ? 7.074 12.347 -17.863 1.00 51.72 312 LEU A CA 1
ATOM 2518 C C . LEU A 1 312 ? 8.081 11.178 -17.970 1.00 51.72 312 LEU A C 1
ATOM 2520 O O . LEU A 1 312 ? 9.118 11.345 -18.617 1.00 51.72 312 LEU A O 1
ATOM 2524 N N . ASP A 1 313 ? 7.800 9.991 -17.415 1.00 60.28 313 ASP A N 1
ATOM 2525 C CA . ASP A 1 313 ? 8.739 8.858 -17.495 1.00 60.28 313 ASP A CA 1
ATOM 2526 C C . ASP A 1 313 ? 8.607 8.091 -18.824 1.00 60.28 313 ASP A C 1
ATOM 2528 O O . ASP A 1 313 ? 7.699 7.290 -19.063 1.00 60.28 313 ASP A O 1
ATOM 2532 N N . VAL A 1 314 ? 9.571 8.336 -19.712 1.00 74.06 314 VAL A N 1
ATOM 2533 C CA . VAL A 1 314 ? 9.723 7.634 -20.992 1.00 74.06 314 VAL A CA 1
ATOM 2534 C C . VAL A 1 314 ? 10.196 6.196 -20.746 1.00 74.06 314 VAL A C 1
ATOM 2536 O O . VAL A 1 314 ? 11.111 5.971 -19.953 1.00 74.06 314 VAL A O 1
ATOM 2539 N N . ARG A 1 315 ? 9.612 5.230 -21.474 1.00 82.25 315 ARG A N 1
ATOM 2540 C CA . ARG A 1 315 ? 10.014 3.811 -21.432 1.00 82.25 315 ARG A CA 1
ATOM 2541 C C . ARG A 1 315 ? 11.541 3.665 -21.610 1.00 82.25 315 ARG A C 1
ATOM 2543 O O . ARG A 1 315 ? 12.102 4.390 -22.440 1.00 82.25 315 ARG A O 1
ATOM 2550 N N . PRO A 1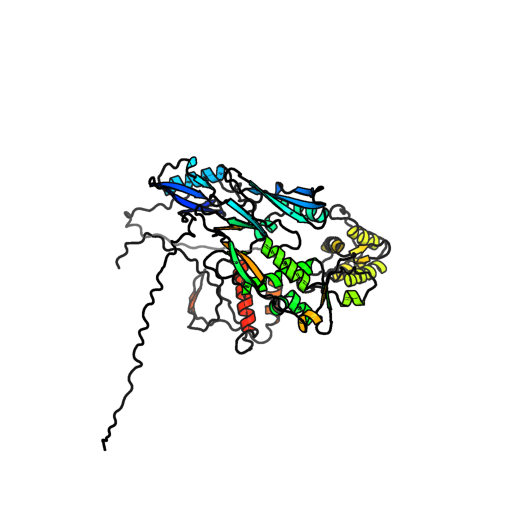 316 ? 12.229 2.775 -20.865 1.00 85.38 316 PRO A N 1
ATOM 2551 C CA . PRO A 1 316 ? 13.689 2.808 -20.763 1.00 85.38 316 PRO A CA 1
ATOM 2552 C C . PRO A 1 316 ? 14.440 2.646 -22.094 1.00 85.38 316 PRO A C 1
ATOM 2554 O O . PRO A 1 316 ? 15.404 3.364 -22.335 1.00 85.38 316 PRO A O 1
ATOM 2557 N N . ASP A 1 317 ? 13.975 1.784 -22.997 1.00 83.56 317 ASP A N 1
ATOM 2558 C CA . ASP A 1 317 ? 14.516 1.621 -24.358 1.00 83.56 317 ASP A CA 1
ATOM 2559 C C . ASP A 1 317 ? 14.429 2.915 -25.183 1.00 83.56 317 ASP A C 1
ATOM 2561 O O . ASP A 1 317 ? 15.389 3.347 -25.827 1.00 83.56 317 ASP A O 1
ATOM 2565 N N . ILE A 1 318 ? 13.278 3.588 -25.129 1.00 85.94 318 ILE A N 1
ATOM 2566 C CA . ILE A 1 318 ? 13.051 4.844 -25.843 1.00 85.94 318 ILE A CA 1
ATOM 2567 C C . ILE A 1 318 ? 13.932 5.940 -25.242 1.00 85.94 318 ILE A C 1
ATOM 2569 O O . ILE A 1 318 ? 14.500 6.739 -25.991 1.00 85.94 318 ILE A O 1
ATOM 2573 N N . MET A 1 319 ? 14.059 5.975 -23.914 1.00 87.50 319 MET A N 1
ATOM 2574 C CA . MET A 1 319 ? 14.928 6.913 -23.208 1.00 87.50 319 MET A CA 1
ATOM 2575 C C . MET A 1 319 ? 16.393 6.701 -23.599 1.00 87.50 319 MET A C 1
ATOM 2577 O O . MET A 1 319 ? 17.033 7.646 -24.055 1.00 87.50 319 MET A O 1
ATOM 2581 N N . ALA A 1 320 ? 16.900 5.468 -23.511 1.00 89.62 320 ALA A N 1
ATOM 2582 C CA . ALA A 1 320 ? 18.262 5.112 -23.904 1.00 89.62 320 ALA A CA 1
ATOM 2583 C C . ALA A 1 320 ? 18.548 5.526 -25.354 1.00 89.62 320 ALA A C 1
ATOM 2585 O O . ALA A 1 320 ? 19.521 6.231 -25.626 1.00 89.62 320 ALA A O 1
ATOM 2586 N N . ARG A 1 321 ? 17.648 5.194 -26.290 1.00 89.25 321 ARG A N 1
ATOM 2587 C CA . ARG A 1 321 ? 17.771 5.579 -27.704 1.00 89.25 321 ARG A CA 1
ATOM 2588 C C . ARG A 1 321 ? 17.825 7.096 -27.898 1.00 89.25 321 ARG A C 1
ATOM 2590 O O . ARG A 1 321 ? 18.644 7.588 -28.677 1.00 89.25 321 ARG A O 1
ATOM 2597 N N . LYS A 1 322 ? 16.961 7.848 -27.209 1.00 91.00 322 LYS A N 1
ATOM 2598 C CA . LYS A 1 322 ? 16.935 9.317 -27.277 1.00 91.00 322 LYS A CA 1
ATOM 2599 C C . LYS A 1 322 ? 18.207 9.931 -26.680 1.00 91.00 322 LYS A C 1
ATOM 2601 O O . LYS A 1 322 ? 18.790 10.809 -27.311 1.00 91.00 322 LYS A O 1
ATOM 2606 N N . LEU A 1 323 ? 18.669 9.443 -25.528 1.00 91.69 323 LEU A N 1
ATOM 2607 C CA . LEU A 1 323 ? 19.905 9.902 -24.887 1.00 91.69 323 LEU A CA 1
ATOM 2608 C C . LEU A 1 323 ? 21.135 9.609 -25.750 1.00 91.69 323 LEU A C 1
ATOM 2610 O O . LEU A 1 323 ? 21.951 10.501 -25.954 1.00 91.69 323 LEU A O 1
ATOM 2614 N N . ASN A 1 324 ? 21.230 8.415 -26.339 1.00 93.94 324 ASN A N 1
ATOM 2615 C CA . ASN A 1 324 ? 22.315 8.063 -27.259 1.00 93.94 324 ASN A CA 1
ATOM 2616 C C . ASN A 1 324 ? 22.348 8.969 -28.496 1.00 93.94 324 ASN A C 1
ATOM 2618 O O . ASN A 1 324 ? 23.424 9.346 -28.959 1.00 93.94 324 ASN A O 1
ATOM 2622 N N . LYS A 1 325 ? 21.178 9.367 -29.016 1.00 94.44 325 LYS A N 1
ATOM 2623 C CA . LYS A 1 325 ? 21.092 10.326 -30.125 1.00 94.44 325 LYS A CA 1
ATOM 2624 C C . LYS A 1 325 ? 21.651 11.695 -29.731 1.00 94.44 325 LYS A C 1
ATOM 2626 O O . LYS A 1 325 ? 22.401 12.277 -30.508 1.00 94.44 325 LYS A O 1
ATOM 2631 N N . VAL A 1 326 ? 21.309 12.190 -28.541 1.00 93.69 326 VAL A N 1
ATOM 2632 C CA . VAL A 1 326 ? 21.850 13.459 -28.026 1.00 93.69 326 VAL A CA 1
ATOM 2633 C C . VAL A 1 326 ? 23.351 13.347 -27.796 1.00 93.69 326 VAL A C 1
ATOM 2635 O O . VAL A 1 326 ? 24.105 14.176 -28.285 1.00 93.69 326 VAL A O 1
ATOM 2638 N N . TYR A 1 327 ? 23.798 12.280 -27.139 1.00 94.00 327 TYR A N 1
ATOM 2639 C CA . TYR A 1 327 ? 25.207 12.039 -26.844 1.00 94.00 327 TYR A CA 1
ATOM 2640 C C . TYR A 1 327 ? 26.080 12.004 -28.098 1.00 94.00 327 TYR A C 1
ATOM 2642 O O . TYR A 1 327 ? 27.149 12.608 -28.126 1.00 94.00 327 TYR A O 1
ATOM 2650 N N . LYS A 1 328 ? 25.607 11.351 -29.168 1.00 94.94 328 LYS A N 1
ATOM 2651 C CA . LYS A 1 328 ? 26.324 11.295 -30.447 1.00 94.94 328 LYS A CA 1
ATOM 2652 C C . LYS A 1 328 ? 26.572 12.688 -31.035 1.00 94.94 328 LYS A C 1
ATOM 2654 O O . LYS A 1 328 ? 27.643 12.912 -31.592 1.00 94.94 328 LYS A O 1
ATOM 2659 N N . ASN A 1 329 ? 25.623 13.607 -30.873 1.00 93.81 329 ASN A N 1
ATOM 2660 C CA . ASN A 1 329 ? 25.692 14.958 -31.431 1.00 93.81 329 ASN A CA 1
ATOM 2661 C C . ASN A 1 329 ? 26.316 15.988 -30.472 1.00 93.81 329 ASN A C 1
ATOM 2663 O O . ASN A 1 329 ? 26.717 17.054 -30.920 1.00 93.81 329 ASN A O 1
ATOM 2667 N N . ALA A 1 330 ? 26.399 15.679 -29.178 1.00 93.56 330 ALA A N 1
ATOM 2668 C CA . ALA A 1 330 ? 26.922 16.580 -28.159 1.00 93.56 330 ALA A CA 1
ATOM 2669 C C . ALA A 1 330 ? 28.450 16.747 -28.238 1.00 93.56 330 ALA A C 1
ATOM 2671 O O . ALA A 1 330 ? 29.177 15.820 -28.613 1.00 93.56 330 ALA A O 1
ATOM 2672 N N . GLU A 1 331 ? 28.935 17.917 -27.817 1.00 94.06 331 GLU A N 1
ATOM 2673 C CA . GLU A 1 331 ? 30.362 18.188 -27.633 1.00 94.06 331 GLU A CA 1
ATOM 2674 C C . GLU A 1 331 ? 30.957 17.363 -26.480 1.00 94.06 331 GLU A C 1
ATOM 2676 O O . GLU A 1 331 ? 30.254 16.927 -25.568 1.00 94.06 331 GLU A O 1
ATOM 2681 N N . GLU A 1 332 ? 32.281 17.202 -26.467 1.00 92.06 332 GLU A N 1
ATOM 2682 C CA . GLU A 1 332 ? 32.990 16.383 -25.472 1.00 92.06 332 GLU A CA 1
ATOM 2683 C C . GLU A 1 332 ? 32.706 16.807 -24.017 1.00 92.06 332 GLU A C 1
ATOM 2685 O O . GLU A 1 332 ? 32.504 15.969 -23.136 1.00 92.06 332 GLU A O 1
ATOM 2690 N N . ARG A 1 333 ? 32.609 18.121 -23.770 1.00 90.94 333 ARG A N 1
ATOM 2691 C CA . ARG A 1 333 ? 32.222 18.685 -22.466 1.00 90.94 333 ARG A CA 1
ATOM 2692 C C . ARG A 1 333 ? 30.838 18.206 -22.028 1.00 90.94 333 ARG A C 1
ATOM 2694 O O . ARG A 1 333 ? 30.668 17.776 -20.887 1.00 90.94 333 ARG A O 1
ATOM 2701 N N . ASP A 1 334 ? 29.867 18.300 -22.929 1.00 92.44 334 ASP A N 1
ATOM 2702 C CA . ASP A 1 334 ? 28.469 17.972 -22.664 1.00 92.44 334 ASP A CA 1
ATOM 2703 C C . ASP A 1 334 ? 28.297 16.460 -22.479 1.00 92.44 334 ASP A C 1
ATOM 2705 O O . ASP A 1 334 ? 27.616 16.022 -21.554 1.00 92.44 334 ASP A O 1
ATOM 2709 N N . ARG A 1 335 ? 28.984 15.649 -23.296 1.00 92.56 335 ARG A N 1
ATOM 2710 C CA . ARG A 1 335 ? 29.038 14.186 -23.151 1.00 92.56 335 ARG A CA 1
ATOM 2711 C C . ARG A 1 335 ? 29.503 13.772 -21.763 1.00 92.56 335 ARG A C 1
ATOM 2713 O O . ARG A 1 335 ? 28.842 12.958 -21.115 1.00 92.56 335 ARG A O 1
ATOM 2720 N N . LYS A 1 336 ? 30.616 14.349 -21.302 1.00 89.75 336 LYS A N 1
ATOM 2721 C CA . LYS A 1 336 ? 31.173 14.070 -19.978 1.00 89.75 336 LYS A CA 1
ATOM 2722 C C . LYS A 1 336 ? 30.185 14.443 -18.876 1.00 89.75 336 LYS A C 1
ATOM 2724 O O . LYS A 1 336 ? 29.935 13.629 -17.993 1.00 89.75 336 LYS A O 1
ATOM 2729 N N . TRP A 1 337 ? 29.551 15.612 -18.983 1.00 89.81 337 TRP A N 1
ATOM 2730 C CA . TRP A 1 337 ? 28.534 16.040 -18.024 1.00 89.81 337 TRP A CA 1
ATOM 2731 C C . TRP A 1 337 ? 27.338 15.078 -17.973 1.00 89.81 337 TRP A C 1
ATOM 2733 O O . TRP A 1 337 ? 26.929 14.677 -16.887 1.00 89.81 337 TRP A O 1
ATOM 2743 N N . ILE A 1 338 ? 26.802 14.648 -19.123 1.00 89.75 338 ILE A N 1
ATOM 2744 C CA . ILE A 1 338 ? 25.653 13.725 -19.174 1.00 89.75 338 ILE A CA 1
ATOM 2745 C C . ILE A 1 338 ? 25.989 12.397 -18.474 1.00 89.75 338 ILE A C 1
ATOM 2747 O O . ILE A 1 338 ? 25.195 11.901 -17.674 1.00 89.75 338 ILE A O 1
ATOM 2751 N N . VAL A 1 339 ? 27.168 11.828 -18.749 1.00 90.00 339 VAL A N 1
ATOM 2752 C CA . VAL A 1 339 ? 27.611 10.568 -18.129 1.00 90.00 339 VAL A CA 1
ATOM 2753 C C . VAL A 1 339 ? 27.852 10.749 -16.629 1.00 90.00 339 VAL A C 1
ATOM 2755 O O . VAL A 1 339 ? 27.436 9.900 -15.840 1.00 90.00 339 VAL A O 1
ATOM 2758 N N . GLU A 1 340 ? 28.456 11.862 -16.208 1.00 86.31 340 GLU A N 1
ATOM 2759 C CA . GLU A 1 340 ? 28.684 12.174 -14.792 1.00 86.31 340 GLU A CA 1
ATOM 2760 C C . GLU A 1 340 ? 27.373 12.242 -14.002 1.00 86.31 340 GLU A C 1
ATOM 2762 O O . GLU A 1 340 ? 27.276 11.612 -12.947 1.00 86.31 340 GLU A O 1
ATOM 2767 N N . GLN A 1 341 ? 26.353 12.920 -14.542 1.00 83.12 341 GLN A N 1
ATOM 2768 C CA . GLN A 1 341 ? 25.027 13.020 -13.921 1.00 83.12 341 GLN A CA 1
ATOM 2769 C C . GLN A 1 341 ? 24.279 11.681 -13.849 1.00 83.12 341 GLN A C 1
ATOM 2771 O O . GLN A 1 341 ? 23.336 11.564 -13.070 1.00 83.12 341 GLN A O 1
ATOM 2776 N N . LEU A 1 342 ? 24.657 10.676 -14.645 1.00 79.62 342 LEU A N 1
ATOM 2777 C CA . LEU A 1 342 ? 24.098 9.317 -14.591 1.00 79.62 342 LEU A CA 1
ATOM 2778 C C . LEU A 1 342 ? 24.928 8.343 -13.743 1.00 79.62 342 LEU A C 1
ATOM 2780 O O . LEU A 1 342 ? 24.424 7.289 -13.363 1.00 79.62 342 LEU A O 1
ATOM 2784 N N . SER A 1 343 ? 26.184 8.680 -13.455 1.00 72.50 343 SER A N 1
ATOM 2785 C CA . SER A 1 343 ? 27.111 7.795 -12.741 1.00 72.50 343 SER A CA 1
ATOM 2786 C C . SER A 1 343 ? 27.227 8.125 -11.252 1.00 72.50 343 SER A C 1
ATOM 2788 O O . SER A 1 343 ? 27.530 7.240 -10.457 1.00 72.50 343 SER A O 1
ATOM 2790 N N . HIS A 1 344 ? 26.976 9.377 -10.856 1.00 63.19 344 HIS A N 1
ATOM 2791 C CA . HIS A 1 344 ? 27.067 9.816 -9.463 1.00 63.19 344 HIS A CA 1
ATOM 2792 C C . HIS A 1 344 ? 25.663 9.970 -8.863 1.00 63.19 344 HIS A C 1
ATOM 2794 O O . HIS A 1 344 ? 24.798 10.629 -9.444 1.00 63.19 344 HIS A O 1
ATOM 2800 N N . GLY A 1 345 ? 25.425 9.331 -7.713 1.00 51.69 345 GLY A N 1
ATOM 2801 C CA . GLY A 1 345 ? 24.184 9.475 -6.947 1.00 51.69 345 GLY A CA 1
ATOM 2802 C C . GLY A 1 345 ? 23.989 10.901 -6.404 1.00 51.69 345 GLY A C 1
ATOM 2803 O O . GLY A 1 345 ? 24.894 11.736 -6.515 1.00 51.69 345 GLY A O 1
ATOM 2804 N N . PRO A 1 346 ? 22.821 11.206 -5.811 1.00 44.44 346 PRO A N 1
ATOM 2805 C CA . PRO A 1 346 ? 22.522 12.534 -5.283 1.00 44.44 346 PRO A CA 1
ATOM 2806 C C . PRO A 1 346 ? 23.482 12.852 -4.128 1.00 44.44 346 PRO A C 1
ATOM 2808 O O . PRO A 1 346 ? 23.308 12.380 -3.011 1.00 44.44 346 PRO A O 1
ATOM 2811 N N . GLY A 1 347 ? 24.543 13.611 -4.408 1.00 46.19 347 GLY A N 1
ATOM 2812 C CA . GLY A 1 347 ? 25.544 13.959 -3.398 1.00 46.19 347 GLY A CA 1
ATOM 2813 C C . GLY A 1 347 ? 26.755 14.738 -3.907 1.00 46.19 347 GLY A C 1
ATOM 2814 O O . GLY A 1 347 ? 27.289 15.557 -3.167 1.00 46.19 347 GLY A O 1
ATOM 2815 N N . LEU A 1 348 ? 27.175 14.567 -5.165 1.00 46.03 348 LEU A N 1
ATOM 2816 C CA . LEU A 1 348 ? 28.313 15.314 -5.717 1.00 46.03 348 LEU A CA 1
ATOM 2817 C C . LEU A 1 348 ? 28.044 15.795 -7.149 1.00 46.03 348 LEU A C 1
ATOM 2819 O O . LEU A 1 348 ? 28.374 15.117 -8.114 1.00 46.03 348 LEU A O 1
ATOM 2823 N N . SER A 1 349 ? 27.501 17.004 -7.299 1.00 44.94 349 SER A N 1
ATOM 2824 C CA . SER A 1 349 ? 27.788 17.848 -8.469 1.00 44.94 349 SER A CA 1
ATOM 2825 C C . SER A 1 349 ? 27.417 19.300 -8.160 1.00 44.94 349 SER A C 1
ATOM 2827 O O . SER A 1 349 ? 26.320 19.772 -8.443 1.00 44.94 349 SER A O 1
ATOM 2829 N N . SER A 1 350 ? 28.344 20.012 -7.519 1.00 45.94 350 SER A N 1
ATOM 2830 C CA . SER A 1 350 ? 28.316 21.473 -7.370 1.00 45.94 350 SER A CA 1
ATOM 2831 C C . SER A 1 350 ? 28.907 22.196 -8.588 1.00 45.94 350 SER A C 1
ATOM 2833 O O . SER A 1 350 ? 29.118 23.409 -8.552 1.00 45.94 350 SER A O 1
ATOM 2835 N N . THR A 1 351 ? 29.178 21.496 -9.691 1.00 43.22 351 THR A N 1
ATOM 2836 C CA . THR A 1 351 ? 29.693 22.134 -10.897 1.00 43.22 351 THR A CA 1
ATOM 2837 C C . THR A 1 351 ? 28.533 22.722 -11.693 1.00 43.22 351 THR A C 1
ATOM 2839 O O . THR A 1 351 ? 27.753 22.023 -12.336 1.00 43.22 351 THR A O 1
ATOM 2842 N N . LYS A 1 352 ? 28.417 24.057 -11.639 1.00 54.88 352 LYS A N 1
ATOM 2843 C CA . LYS A 1 352 ? 27.678 24.880 -12.609 1.00 54.88 352 LYS A CA 1
ATOM 2844 C C . LYS A 1 352 ? 28.286 24.675 -14.003 1.00 54.88 352 LYS A C 1
ATOM 2846 O O . LYS A 1 352 ? 29.002 25.536 -14.505 1.00 54.88 352 LYS A O 1
ATOM 2851 N N . THR A 1 353 ? 28.053 23.527 -14.620 1.00 56.78 353 THR A N 1
ATOM 2852 C CA . THR A 1 353 ? 28.434 23.295 -16.010 1.00 56.78 353 THR A CA 1
ATOM 2853 C C . THR A 1 353 ? 27.265 23.740 -16.876 1.00 56.78 353 THR A C 1
ATOM 2855 O O . THR A 1 353 ? 26.162 23.209 -16.766 1.00 56.78 353 THR A O 1
ATOM 2858 N N . VAL A 1 354 ? 27.488 24.772 -17.688 1.00 70.38 354 VAL A N 1
ATOM 2859 C CA . VAL A 1 354 ? 26.510 25.255 -18.667 1.00 70.38 354 VAL A CA 1
ATOM 2860 C C . VAL A 1 354 ? 26.618 24.342 -19.887 1.00 70.38 354 VAL A C 1
ATOM 2862 O O . VAL A 1 354 ? 27.655 24.332 -20.547 1.00 70.38 354 VAL A O 1
ATOM 2865 N N . LEU A 1 355 ? 25.583 23.531 -20.126 1.00 84.81 355 LEU A N 1
ATOM 2866 C CA . LEU A 1 355 ? 25.416 22.777 -21.373 1.00 84.81 355 LEU A CA 1
ATOM 2867 C C . LEU A 1 355 ? 25.342 23.747 -22.556 1.00 84.81 355 LEU A C 1
ATOM 2869 O O . LEU A 1 355 ? 24.827 24.855 -22.393 1.00 84.81 355 LEU A O 1
ATOM 2873 N N . SER A 1 356 ? 25.773 23.321 -23.744 1.00 90.00 356 SER A N 1
ATOM 2874 C CA . SER A 1 356 ? 25.468 24.079 -24.965 1.00 90.00 356 SER A CA 1
ATOM 2875 C C . SER A 1 356 ? 23.953 24.239 -25.153 1.00 90.00 356 SER A C 1
ATOM 2877 O O . SER A 1 356 ? 23.172 23.374 -24.740 1.00 90.00 356 SER A O 1
ATOM 2879 N N . ASP A 1 357 ? 23.524 25.331 -25.793 1.00 89.81 357 ASP A N 1
ATOM 2880 C CA . ASP A 1 357 ? 22.099 25.599 -26.036 1.00 89.81 357 ASP A CA 1
ATOM 2881 C C . ASP A 1 357 ? 21.428 24.456 -26.814 1.00 89.81 357 ASP A C 1
ATOM 2883 O O . ASP A 1 357 ? 20.298 24.072 -26.507 1.00 89.81 357 ASP A O 1
ATOM 2887 N N . GLU A 1 358 ? 22.147 23.849 -27.765 1.00 91.88 358 GLU A N 1
ATOM 2888 C CA . GLU A 1 358 ? 21.660 22.721 -28.562 1.00 91.88 358 GLU A CA 1
ATOM 2889 C C . GLU A 1 358 ? 21.458 21.456 -27.713 1.00 91.88 358 GLU A C 1
ATOM 2891 O O . GLU A 1 358 ? 20.366 20.876 -27.719 1.00 91.88 358 GLU A O 1
ATOM 2896 N N . THR A 1 359 ? 22.460 21.051 -26.921 1.00 92.50 359 THR A N 1
ATOM 2897 C CA . THR A 1 359 ? 22.334 19.888 -26.025 1.00 92.50 359 THR A CA 1
ATOM 2898 C C . THR A 1 359 ? 21.271 20.128 -24.952 1.00 92.50 359 THR A C 1
ATOM 2900 O O . THR A 1 359 ? 20.462 19.242 -24.662 1.00 92.50 359 THR A O 1
ATOM 2903 N N . SER A 1 360 ? 21.244 21.331 -24.375 1.00 91.38 360 SER A N 1
ATOM 2904 C CA . SER A 1 360 ? 20.272 21.746 -23.363 1.00 91.38 360 SER A CA 1
ATOM 2905 C C . SER A 1 360 ? 18.842 21.638 -23.895 1.00 91.38 360 SER A C 1
ATOM 2907 O O . SER A 1 360 ? 17.994 21.004 -23.264 1.00 91.38 360 SER A O 1
ATOM 2909 N N . LEU A 1 361 ? 18.583 22.159 -25.098 1.00 90.94 361 LEU A N 1
ATOM 2910 C CA . LEU A 1 361 ? 17.279 22.071 -25.752 1.00 90.94 361 LEU A CA 1
ATOM 2911 C C . LEU A 1 361 ? 16.898 20.620 -26.079 1.00 90.94 361 LEU A C 1
ATOM 2913 O O . LEU A 1 361 ? 15.754 20.210 -25.867 1.00 90.94 361 LEU A O 1
ATOM 2917 N N . ALA A 1 362 ? 17.845 19.815 -26.563 1.00 90.88 362 ALA A N 1
ATOM 2918 C CA . ALA A 1 362 ? 17.592 18.416 -26.889 1.00 90.88 362 ALA A CA 1
ATOM 2919 C C . ALA A 1 362 ? 17.213 17.592 -25.644 1.00 90.88 362 ALA A C 1
ATOM 2921 O O . ALA A 1 362 ? 16.242 16.832 -25.679 1.00 90.88 362 ALA A O 1
ATOM 2922 N N . LEU A 1 363 ? 17.920 17.778 -24.526 1.00 89.56 363 LEU A N 1
ATOM 2923 C CA . LEU A 1 363 ? 17.604 17.125 -23.253 1.00 89.56 363 LEU A CA 1
ATOM 2924 C C . LEU A 1 363 ? 16.298 17.653 -22.644 1.00 89.56 363 LEU A C 1
ATOM 2926 O O . LEU A 1 363 ? 15.485 16.856 -22.171 1.00 89.56 363 LEU A O 1
ATOM 2930 N N . ALA A 1 364 ? 16.051 18.964 -22.705 1.00 88.31 364 ALA A N 1
ATOM 2931 C CA . ALA A 1 364 ? 14.790 19.575 -22.282 1.00 88.31 364 ALA A CA 1
ATOM 2932 C C . ALA A 1 364 ? 13.585 18.947 -23.001 1.00 88.31 364 ALA A C 1
ATOM 2934 O O . ALA A 1 364 ? 12.587 18.623 -22.360 1.00 88.31 364 ALA A O 1
ATOM 2935 N N . ASN A 1 365 ? 13.707 18.683 -24.306 1.00 86.44 365 ASN A N 1
ATOM 2936 C CA . ASN A 1 365 ? 12.674 18.014 -25.098 1.00 86.44 365 ASN A CA 1
ATOM 2937 C C . ASN A 1 365 ? 12.474 16.540 -24.716 1.00 86.44 365 ASN A C 1
ATOM 2939 O O . ASN A 1 365 ? 11.342 16.054 -24.717 1.00 86.44 365 ASN A O 1
ATOM 2943 N N . ILE A 1 366 ? 13.546 15.811 -24.387 1.00 86.38 366 ILE A N 1
ATOM 2944 C CA . ILE A 1 366 ? 13.449 14.409 -23.945 1.00 86.38 366 ILE A CA 1
ATOM 2945 C C . ILE A 1 366 ? 12.694 14.314 -22.623 1.00 86.38 366 ILE A C 1
ATOM 2947 O O . ILE A 1 366 ? 11.777 13.503 -22.502 1.00 86.38 366 ILE A O 1
ATOM 2951 N N . PHE A 1 367 ? 13.084 15.142 -21.655 1.00 83.50 367 PHE A N 1
ATOM 2952 C CA . PHE A 1 367 ? 12.536 15.128 -20.301 1.00 83.50 367 PHE A CA 1
ATOM 2953 C C . PHE A 1 367 ? 11.288 15.996 -20.136 1.00 83.50 367 PHE A C 1
ATOM 2955 O O . PHE A 1 367 ? 10.750 16.056 -19.032 1.00 83.50 367 PHE A O 1
ATOM 2962 N N . GLN A 1 368 ? 10.860 16.683 -21.203 1.00 84.88 368 GLN A N 1
ATOM 2963 C CA . GLN A 1 368 ? 9.749 17.638 -21.191 1.00 84.88 368 GLN A CA 1
ATOM 2964 C C . GLN A 1 368 ? 9.856 18.605 -20.000 1.00 84.88 368 GLN A C 1
ATOM 2966 O O . GLN A 1 368 ? 8.927 18.791 -19.216 1.00 84.88 368 GLN A O 1
ATOM 2971 N N . THR A 1 369 ? 11.048 19.174 -19.827 1.00 83.94 369 THR A N 1
ATOM 2972 C CA . THR A 1 369 ? 11.417 19.976 -18.660 1.00 83.94 369 THR A CA 1
ATOM 2973 C C . THR A 1 369 ? 12.157 21.236 -19.077 1.00 83.94 369 THR A C 1
ATOM 2975 O O . THR A 1 369 ? 12.668 21.337 -20.187 1.00 83.94 369 THR A O 1
ATOM 2978 N N . ILE A 1 370 ? 12.259 22.196 -18.164 1.00 83.56 370 ILE A N 1
ATOM 2979 C CA . ILE A 1 370 ? 13.073 23.397 -18.370 1.00 83.56 370 ILE A CA 1
ATOM 2980 C C . ILE A 1 370 ? 14.549 23.131 -18.026 1.00 83.56 370 ILE A C 1
ATOM 2982 O O . ILE A 1 370 ? 14.821 22.329 -17.125 1.00 83.56 370 ILE A O 1
ATOM 2986 N N . PRO A 1 371 ? 15.511 23.830 -18.668 1.00 84.31 371 PRO A N 1
ATOM 2987 C CA . PRO A 1 371 ? 16.946 23.553 -18.548 1.00 84.31 371 PRO A CA 1
ATOM 2988 C C . PRO A 1 371 ? 17.472 23.376 -17.120 1.00 84.31 371 PRO A C 1
ATOM 2990 O O . PRO A 1 371 ? 18.231 22.450 -16.839 1.00 84.31 371 PRO A O 1
ATOM 2993 N N . LYS A 1 372 ? 16.986 24.197 -16.179 1.00 80.94 372 LYS A N 1
ATOM 2994 C CA . LYS A 1 372 ? 17.387 24.149 -14.763 1.00 80.94 372 LYS A CA 1
ATOM 2995 C C . LYS A 1 372 ? 17.104 22.809 -14.065 1.00 80.94 372 LYS A C 1
ATOM 2997 O O . LYS A 1 372 ? 17.709 22.520 -13.040 1.00 80.94 372 LYS A O 1
ATOM 3002 N N . HIS A 1 373 ? 16.182 22.001 -14.588 1.00 82.88 373 HIS A N 1
ATOM 3003 C CA . HIS A 1 373 ? 15.782 20.718 -14.006 1.00 82.88 373 HIS A CA 1
ATOM 3004 C C . HIS A 1 373 ? 16.359 19.504 -14.749 1.00 82.88 373 HIS A C 1
ATOM 3006 O O . HIS A 1 373 ? 16.133 18.376 -14.307 1.00 82.88 373 HIS A O 1
ATOM 3012 N N . ILE A 1 374 ? 17.119 19.700 -15.835 1.00 86.69 374 ILE A N 1
ATOM 3013 C CA . ILE A 1 374 ? 17.692 18.596 -16.625 1.00 86.69 374 ILE A CA 1
ATOM 3014 C C . ILE A 1 374 ? 18.543 17.679 -15.746 1.00 86.69 374 ILE A C 1
ATOM 3016 O O . ILE A 1 374 ? 18.323 16.473 -15.761 1.00 86.69 374 ILE A O 1
ATOM 3020 N N . GLY A 1 375 ? 19.445 18.234 -14.928 1.00 82.62 375 GLY A N 1
ATOM 3021 C CA . GLY A 1 375 ? 20.308 17.437 -14.045 1.00 82.62 375 GLY A CA 1
ATOM 3022 C C . GLY A 1 375 ? 19.507 16.519 -13.118 1.00 82.62 375 GLY A C 1
ATOM 3023 O O . GLY A 1 375 ? 19.724 15.313 -13.103 1.00 82.62 375 GLY A O 1
ATOM 3024 N N . SER A 1 376 ? 18.491 17.059 -12.435 1.00 78.00 376 SER A N 1
ATOM 3025 C CA . SER A 1 376 ? 17.625 16.269 -11.544 1.00 78.00 376 SER A CA 1
ATOM 3026 C C . SER A 1 376 ? 16.835 15.171 -12.269 1.00 78.00 376 SER A C 1
ATOM 3028 O O . SER A 1 376 ? 16.651 14.077 -11.735 1.00 78.00 376 SER A O 1
ATOM 3030 N N . ARG A 1 377 ? 16.389 15.429 -13.507 1.00 82.50 377 ARG A N 1
ATOM 3031 C CA . ARG A 1 377 ? 15.667 14.442 -14.324 1.00 82.50 377 ARG A CA 1
ATOM 3032 C C . ARG A 1 377 ? 16.596 13.344 -14.825 1.00 82.50 377 ARG A C 1
ATOM 3034 O O . ARG A 1 377 ? 16.239 12.170 -14.769 1.00 82.50 377 ARG A O 1
ATOM 3041 N N . LEU A 1 378 ? 17.802 13.719 -15.234 1.00 84.69 378 LEU A N 1
ATOM 3042 C CA . LEU A 1 378 ? 18.835 12.794 -15.668 1.00 84.69 378 LEU A CA 1
ATOM 3043 C C . LEU A 1 378 ? 19.278 11.888 -14.506 1.00 84.69 378 LEU A C 1
ATOM 3045 O O . LEU A 1 378 ? 19.263 10.669 -14.654 1.00 84.69 378 LEU A O 1
ATOM 3049 N N . GLN A 1 379 ? 19.505 12.445 -13.315 1.00 80.06 379 GLN A N 1
ATOM 3050 C CA . GLN A 1 379 ? 19.752 11.668 -12.092 1.00 80.06 379 GLN A CA 1
ATOM 3051 C C . GLN A 1 379 ? 18.576 10.739 -11.751 1.00 80.06 379 GLN A C 1
ATOM 3053 O O . GLN A 1 379 ? 18.770 9.558 -11.485 1.00 80.06 379 GLN A O 1
ATOM 3058 N N . SER A 1 380 ? 17.332 11.219 -11.843 1.00 76.44 380 SER A N 1
ATOM 3059 C CA . SER A 1 380 ? 16.142 10.384 -11.599 1.00 76.44 380 SER A CA 1
ATOM 3060 C C . SER A 1 380 ? 16.027 9.208 -12.580 1.00 76.44 380 SER A C 1
ATOM 3062 O O . SER A 1 380 ? 15.504 8.147 -12.223 1.00 76.44 380 SER A O 1
ATOM 3064 N N . SER A 1 381 ? 16.531 9.378 -13.809 1.00 80.31 381 SER A N 1
ATOM 3065 C CA . SER A 1 381 ? 16.540 8.336 -14.841 1.00 80.31 381 SER A CA 1
ATOM 3066 C C . SER A 1 381 ? 17.559 7.220 -14.580 1.00 80.31 381 SER A C 1
ATOM 3068 O O . SER A 1 381 ? 17.389 6.121 -15.113 1.00 80.31 381 SER A O 1
ATOM 3070 N N . GLN A 1 382 ? 18.526 7.426 -13.671 1.00 79.94 382 GLN A N 1
ATOM 3071 C CA . GLN A 1 382 ? 19.443 6.373 -13.205 1.00 79.94 382 GLN A CA 1
ATOM 3072 C C . GLN A 1 382 ? 18.705 5.154 -12.641 1.00 79.94 382 GLN A C 1
ATOM 3074 O O . GLN A 1 382 ? 19.270 4.066 -12.573 1.00 79.94 382 GLN A O 1
ATOM 3079 N N . ARG A 1 383 ? 17.440 5.295 -12.227 1.00 76.00 383 ARG A N 1
ATOM 3080 C CA . ARG A 1 383 ? 16.621 4.164 -11.767 1.00 76.00 383 ARG A CA 1
ATOM 3081 C C . ARG A 1 383 ? 16.445 3.093 -12.846 1.00 76.00 383 ARG A C 1
ATOM 3083 O O . ARG A 1 383 ? 16.444 1.913 -12.517 1.00 76.00 383 ARG A O 1
ATOM 3090 N N . ASN A 1 384 ? 16.376 3.502 -14.114 1.00 79.38 384 ASN A N 1
ATOM 3091 C CA . ASN A 1 384 ? 16.034 2.623 -15.233 1.00 79.38 384 ASN A CA 1
ATOM 3092 C C . ASN A 1 384 ? 17.095 2.590 -16.349 1.00 79.38 384 ASN A C 1
ATOM 3094 O O . ASN A 1 384 ? 17.013 1.728 -17.219 1.00 79.38 384 ASN A O 1
ATOM 3098 N N . ILE A 1 385 ? 18.076 3.500 -16.341 1.00 85.88 385 ILE A N 1
ATOM 3099 C CA . ILE A 1 385 ? 19.127 3.639 -17.366 1.00 85.88 385 ILE A CA 1
ATOM 3100 C C . ILE A 1 385 ? 20.512 3.555 -16.717 1.00 85.88 385 ILE A C 1
ATOM 3102 O O . ILE A 1 385 ? 20.703 4.014 -15.590 1.00 85.88 385 ILE A O 1
ATOM 3106 N N . GLN A 1 386 ? 21.485 2.982 -17.427 1.00 87.88 386 GLN A N 1
ATOM 3107 C CA . GLN A 1 386 ? 22.897 2.965 -17.043 1.00 87.88 386 GLN A CA 1
ATOM 3108 C C . GLN A 1 386 ? 23.813 3.269 -18.235 1.00 87.88 386 GLN A C 1
ATOM 3110 O O . GLN A 1 386 ? 23.423 3.107 -19.389 1.00 87.88 386 GLN A O 1
ATOM 3115 N N . TRP A 1 387 ? 25.035 3.708 -17.944 1.00 90.00 387 TRP A N 1
ATOM 3116 C CA . TRP A 1 387 ? 26.115 3.828 -18.923 1.00 90.00 387 TRP A CA 1
ATOM 3117 C C . TRP A 1 387 ? 26.931 2.532 -18.935 1.00 90.00 387 TRP A C 1
ATOM 3119 O O . TRP A 1 387 ? 27.397 2.109 -17.879 1.00 90.00 387 TRP A O 1
ATOM 3129 N N . ASP A 1 388 ? 27.099 1.897 -20.097 1.00 88.44 388 ASP A N 1
ATOM 3130 C CA . ASP A 1 388 ? 27.856 0.636 -20.225 1.00 88.44 388 ASP A CA 1
ATOM 3131 C C . ASP A 1 388 ? 29.360 0.833 -20.497 1.00 88.44 388 ASP A C 1
ATOM 3133 O O . ASP A 1 388 ? 30.104 -0.138 -20.610 1.00 88.44 388 ASP A O 1
ATOM 3137 N N . GLY A 1 389 ? 29.811 2.088 -20.589 1.00 87.25 389 GLY A N 1
ATOM 3138 C CA . GLY A 1 389 ? 31.161 2.460 -21.019 1.00 87.25 389 GLY A CA 1
ATOM 3139 C C . GLY A 1 389 ? 31.194 3.106 -22.406 1.00 87.25 389 GLY A C 1
ATOM 3140 O O . GLY A 1 389 ? 32.086 3.909 -22.677 1.00 87.25 389 GLY A O 1
ATOM 3141 N N . HIS A 1 390 ? 30.199 2.828 -23.251 1.00 90.38 390 HIS A N 1
ATOM 3142 C CA . HIS A 1 390 ? 30.142 3.268 -24.646 1.00 90.38 390 HIS A CA 1
ATOM 3143 C C . HIS A 1 390 ? 28.823 3.950 -25.023 1.00 90.38 390 HIS A C 1
ATOM 3145 O O . HIS A 1 390 ? 28.817 4.860 -25.855 1.00 90.38 390 HIS A O 1
ATOM 3151 N N . LYS A 1 391 ? 27.707 3.504 -24.448 1.00 92.12 391 LYS A N 1
ATOM 3152 C CA . LYS A 1 391 ? 26.359 4.004 -24.715 1.00 92.12 391 LYS A CA 1
ATOM 3153 C C . LYS A 1 391 ? 25.473 3.894 -23.472 1.00 92.12 391 LYS A C 1
ATOM 3155 O O . LYS A 1 391 ? 25.750 3.173 -22.513 1.00 92.12 391 LYS A O 1
ATOM 3160 N N . PHE A 1 392 ? 24.364 4.623 -23.498 1.00 90.88 392 PHE A N 1
ATOM 3161 C CA . PHE A 1 392 ? 23.285 4.459 -22.533 1.00 90.88 392 PHE A CA 1
ATOM 3162 C C . PHE A 1 392 ? 22.476 3.216 -22.883 1.00 90.88 392 PHE A C 1
ATOM 3164 O O . PHE A 1 392 ? 22.017 3.084 -24.020 1.00 90.88 392 PHE A O 1
ATOM 3171 N N . ILE A 1 393 ? 22.270 2.343 -21.902 1.00 88.19 393 ILE A N 1
ATOM 3172 C CA . ILE A 1 393 ? 21.444 1.142 -22.027 1.00 88.19 393 ILE A CA 1
ATOM 3173 C C . ILE A 1 393 ? 20.407 1.084 -20.902 1.00 88.19 393 ILE A C 1
ATOM 3175 O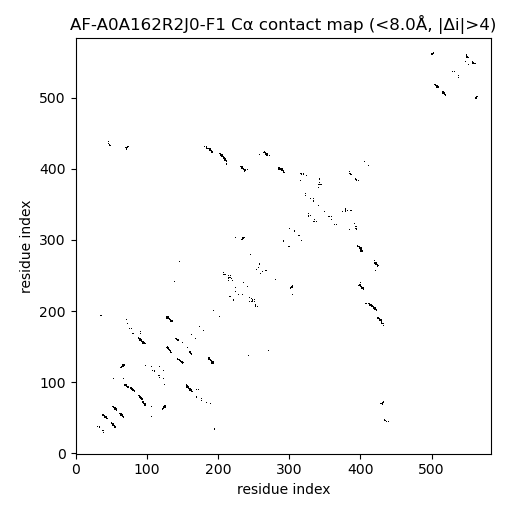 O . ILE A 1 393 ? 20.656 1.592 -19.800 1.00 88.19 393 ILE A O 1
ATOM 3179 N N . PRO A 1 394 ? 19.235 0.472 -21.137 1.00 86.88 394 PRO A N 1
ATOM 3180 C CA . PRO A 1 394 ? 18.313 0.138 -20.062 1.00 86.88 394 PRO A CA 1
ATOM 3181 C C . PRO A 1 394 ? 18.991 -0.739 -19.005 1.00 86.88 394 PRO A C 1
ATOM 3183 O O . PRO A 1 394 ? 19.766 -1.640 -19.325 1.00 86.88 394 PRO A O 1
ATOM 3186 N N . LYS A 1 395 ? 18.684 -0.504 -17.728 1.00 81.75 395 LYS A N 1
ATOM 3187 C CA . LYS A 1 395 ? 19.075 -1.423 -16.657 1.00 81.75 395 LYS A CA 1
ATOM 3188 C C . LYS A 1 395 ? 18.312 -2.733 -16.813 1.00 81.75 395 LYS A C 1
ATOM 3190 O O . LYS A 1 395 ? 17.102 -2.725 -17.059 1.00 81.75 395 LYS A O 1
ATOM 3195 N N . VAL A 1 396 ? 19.008 -3.852 -16.603 1.00 68.94 396 VAL A N 1
ATOM 3196 C CA . VAL A 1 396 ? 18.384 -5.180 -16.595 1.00 68.94 396 VAL A CA 1
ATOM 3197 C C . VAL A 1 396 ? 17.272 -5.179 -15.552 1.00 68.94 396 VAL A C 1
ATOM 3199 O O . VAL A 1 396 ? 17.515 -5.083 -14.349 1.00 68.94 396 VAL A O 1
ATOM 3202 N N . THR A 1 397 ? 16.036 -5.264 -16.032 1.00 70.38 397 THR A N 1
ATOM 3203 C CA . THR A 1 397 ? 14.844 -5.221 -15.192 1.00 70.38 397 THR A CA 1
ATOM 3204 C C . THR A 1 397 ? 14.216 -6.601 -15.168 1.00 70.38 397 THR A C 1
ATOM 3206 O O . THR A 1 397 ? 14.033 -7.232 -16.208 1.00 70.38 397 THR A O 1
ATOM 3209 N N . LYS A 1 398 ? 13.886 -7.082 -13.967 1.00 76.06 398 LYS A N 1
ATOM 3210 C CA . LYS A 1 398 ? 13.121 -8.318 -13.806 1.00 76.06 398 LYS A CA 1
ATOM 3211 C C . LYS A 1 398 ? 11.688 -8.064 -14.254 1.00 76.06 398 LYS A C 1
ATOM 3213 O O . LYS A 1 398 ? 10.988 -7.269 -13.625 1.00 76.06 398 LYS A O 1
ATOM 3218 N N . LEU A 1 399 ? 11.265 -8.741 -15.315 1.00 84.56 399 LEU A N 1
ATOM 3219 C CA . LEU A 1 399 ? 9.892 -8.679 -15.793 1.00 84.56 399 LEU A CA 1
ATOM 3220 C C . LEU A 1 399 ? 9.114 -9.946 -15.483 1.00 84.56 399 LEU A C 1
ATOM 3222 O O . LEU A 1 399 ? 9.669 -11.043 -15.382 1.00 84.56 399 LEU A O 1
ATOM 3226 N N . PHE A 1 400 ? 7.803 -9.765 -15.383 1.00 88.00 400 PHE A N 1
ATOM 3227 C CA . PHE A 1 400 ? 6.844 -10.824 -15.134 1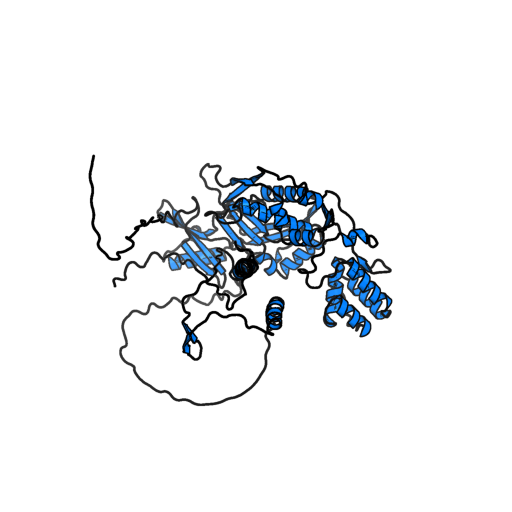.00 88.00 400 PHE A CA 1
ATOM 3228 C C . PHE A 1 400 ? 5.871 -10.932 -16.290 1.00 88.00 400 PHE A C 1
ATOM 3230 O O . PHE A 1 400 ? 5.324 -9.934 -16.755 1.00 88.00 400 PHE A O 1
ATOM 3237 N N . ARG A 1 401 ? 5.652 -12.162 -16.741 1.00 91.69 401 ARG A N 1
ATOM 3238 C CA . ARG A 1 401 ? 4.757 -12.463 -17.848 1.00 91.69 401 ARG A CA 1
ATOM 3239 C C . ARG A 1 401 ? 3.346 -12.736 -17.340 1.00 91.69 401 ARG A C 1
ATOM 3241 O O . ARG A 1 401 ? 3.159 -13.577 -16.461 1.00 91.69 401 ARG A O 1
ATOM 3248 N N . ILE A 1 402 ? 2.375 -12.045 -17.928 1.00 92.88 402 ILE A N 1
ATOM 3249 C CA . ILE A 1 402 ? 0.939 -12.278 -17.760 1.00 92.88 402 ILE A CA 1
ATOM 3250 C C . ILE A 1 402 ? 0.428 -12.992 -19.006 1.00 92.88 402 ILE A C 1
ATOM 3252 O O . ILE A 1 402 ? 0.632 -12.513 -20.121 1.00 92.88 402 ILE A O 1
ATOM 3256 N N . ASN A 1 403 ? -0.263 -14.113 -18.821 1.00 91.38 403 ASN A N 1
ATOM 3257 C CA . ASN A 1 403 ? -0.847 -14.887 -19.913 1.00 91.38 403 ASN A CA 1
ATOM 3258 C C . ASN A 1 403 ? -2.271 -14.398 -20.225 1.00 91.38 403 ASN A C 1
ATOM 3260 O O . ASN A 1 403 ? -3.229 -14.778 -19.551 1.00 91.38 403 ASN A O 1
ATOM 3264 N N . LEU A 1 404 ? -2.412 -13.534 -21.229 1.00 92.94 404 LEU A N 1
ATOM 3265 C CA . LEU A 1 404 ? -3.684 -12.888 -21.557 1.00 92.94 404 LEU A CA 1
ATOM 3266 C C . LEU A 1 404 ? -4.681 -13.858 -22.183 1.00 92.94 404 LEU A C 1
ATOM 3268 O O . LEU A 1 404 ? -5.861 -13.797 -21.846 1.00 92.94 404 LEU A O 1
ATOM 3272 N N . ASP A 1 405 ? -4.224 -14.802 -23.005 1.00 91.19 405 ASP A N 1
ATOM 3273 C CA . ASP A 1 405 ? -5.102 -15.830 -23.580 1.00 91.19 405 ASP A CA 1
ATOM 3274 C C . ASP A 1 405 ? -5.721 -16.705 -22.492 1.00 91.19 405 ASP A C 1
ATOM 3276 O O . ASP A 1 405 ? -6.923 -16.992 -22.510 1.00 91.19 405 ASP A O 1
ATOM 3280 N N . LYS A 1 406 ? -4.919 -17.079 -21.486 1.00 90.75 406 LYS A N 1
ATOM 3281 C CA . LYS A 1 406 ? -5.413 -17.805 -20.317 1.00 90.75 406 LYS A CA 1
ATOM 3282 C C . LYS A 1 406 ? -6.482 -17.002 -19.586 1.00 90.75 406 LYS A C 1
ATOM 3284 O O . LYS A 1 406 ? -7.532 -17.552 -19.274 1.00 90.75 406 LYS A O 1
ATOM 3289 N N . LEU A 1 407 ? -6.247 -15.713 -19.339 1.00 92.25 407 LEU A N 1
ATOM 3290 C CA . LEU A 1 407 ? -7.192 -14.857 -18.616 1.00 92.25 407 LEU A CA 1
ATOM 3291 C C . LEU A 1 407 ? -8.474 -14.544 -19.411 1.00 92.25 407 LEU A C 1
ATOM 3293 O O . LEU A 1 407 ? -9.524 -14.356 -18.799 1.00 92.25 407 LEU A O 1
ATOM 3297 N N . ARG A 1 408 ? -8.410 -14.494 -20.747 1.00 92.62 408 ARG A N 1
ATOM 3298 C CA . ARG A 1 408 ? -9.561 -14.211 -21.625 1.00 92.62 408 ARG A CA 1
ATOM 3299 C C . ARG A 1 408 ? -10.424 -15.437 -21.896 1.00 92.62 408 ARG A C 1
ATOM 3301 O O . ARG A 1 408 ? -11.645 -15.329 -21.922 1.00 92.62 408 ARG A O 1
ATOM 3308 N N . HIS A 1 409 ? -9.799 -16.589 -22.133 1.00 91.62 409 HIS A N 1
ATOM 3309 C CA . HIS A 1 409 ? -10.486 -17.729 -22.747 1.00 91.62 409 HIS A CA 1
ATOM 3310 C C . HIS A 1 409 ? -10.502 -18.993 -21.889 1.00 91.62 409 HIS A C 1
ATOM 3312 O O . HIS A 1 409 ? -11.357 -19.850 -22.090 1.00 91.62 409 HIS A O 1
ATOM 3318 N N . SER A 1 410 ? -9.575 -19.141 -20.940 1.00 90.00 410 SER A N 1
ATOM 3319 C CA . SER A 1 410 ? -9.446 -20.374 -20.147 1.00 90.00 410 SER A CA 1
ATOM 3320 C C . SER A 1 410 ? -9.259 -20.125 -18.651 1.00 90.00 410 SER A C 1
ATOM 3322 O O . SER A 1 410 ? -8.725 -20.974 -17.928 1.00 90.00 410 SER A O 1
ATOM 3324 N N . PHE A 1 411 ? -9.735 -18.976 -18.161 1.00 93.00 411 PHE A N 1
ATOM 3325 C CA . PHE A 1 411 ? -9.694 -18.655 -16.743 1.00 93.00 411 PHE A CA 1
ATOM 3326 C C . PHE A 1 411 ? -10.552 -19.661 -15.977 1.00 93.00 411 PHE A C 1
ATOM 3328 O O . PHE A 1 411 ? -11.744 -19.811 -16.242 1.00 93.00 411 PHE A O 1
ATOM 3335 N N . LYS A 1 412 ? -9.948 -20.354 -15.009 1.00 91.88 412 LYS A N 1
ATOM 3336 C CA . LYS A 1 412 ? -10.653 -21.293 -14.134 1.00 91.88 412 LYS A CA 1
ATOM 3337 C C . LYS A 1 412 ? -10.946 -20.604 -12.802 1.00 91.88 412 LYS A C 1
ATOM 3339 O O . LYS A 1 412 ? -9.994 -20.346 -12.063 1.00 91.88 412 LYS A O 1
ATOM 3344 N N . PRO A 1 413 ? -12.221 -20.320 -12.473 1.00 91.94 413 PRO A N 1
ATOM 3345 C CA . PRO A 1 413 ? -12.565 -19.707 -11.201 1.00 91.94 413 PRO A CA 1
ATOM 3346 C C . PRO A 1 413 ? -12.134 -20.572 -10.020 1.00 91.94 413 PRO A C 1
ATOM 3348 O O . PRO A 1 413 ? -12.362 -21.783 -10.013 1.00 91.94 413 PRO A O 1
ATOM 3351 N N . VAL A 1 414 ? -11.563 -19.940 -8.998 1.00 94.50 414 VAL A N 1
ATOM 3352 C CA . VAL A 1 414 ? -11.244 -20.604 -7.730 1.00 94.50 414 VAL A CA 1
ATOM 3353 C C . VAL A 1 414 ? -12.385 -20.325 -6.765 1.00 94.50 414 VAL A C 1
ATOM 3355 O O . VAL A 1 414 ? -12.644 -19.175 -6.426 1.00 94.50 414 VAL A O 1
ATOM 3358 N N . ARG A 1 415 ? -13.101 -21.366 -6.341 1.00 92.81 415 ARG A N 1
ATOM 3359 C CA . ARG A 1 415 ? -14.274 -21.246 -5.462 1.00 92.81 415 ARG A CA 1
ATOM 3360 C C . ARG A 1 415 ? -13.953 -21.709 -4.048 1.00 92.81 415 ARG A C 1
ATOM 3362 O O . ARG A 1 415 ? -13.006 -22.464 -3.844 1.00 92.81 415 ARG A O 1
ATOM 3369 N N . ASN A 1 416 ? -14.797 -21.304 -3.101 1.00 91.56 416 ASN A N 1
ATOM 3370 C CA . ASN A 1 416 ? -14.755 -21.746 -1.706 1.00 91.56 416 ASN A CA 1
ATOM 3371 C C . ASN A 1 416 ? -13.406 -21.481 -1.033 1.00 91.56 416 ASN A C 1
ATOM 3373 O O . ASN A 1 416 ? -12.940 -22.291 -0.234 1.00 91.56 416 ASN A O 1
ATOM 3377 N N . VAL A 1 417 ? -12.764 -20.356 -1.355 1.00 93.31 417 VAL A N 1
ATOM 3378 C CA . VAL A 1 417 ? -11.519 -19.972 -0.694 1.00 93.31 417 VAL A CA 1
ATOM 3379 C C . VAL A 1 417 ? -11.880 -19.516 0.718 1.00 93.31 417 VAL A C 1
ATOM 3381 O O . VAL A 1 417 ? -12.526 -18.477 0.850 1.00 93.31 417 VAL A O 1
ATOM 3384 N N . PRO A 1 418 ? -11.524 -20.260 1.780 1.00 91.81 418 PRO A N 1
ATOM 3385 C CA . PRO A 1 418 ? -11.847 -19.830 3.133 1.00 91.81 418 PRO A CA 1
ATOM 3386 C C . PRO A 1 418 ? -11.085 -18.540 3.420 1.00 91.81 418 PRO A C 1
ATOM 3388 O O . PRO A 1 418 ? -9.931 -18.432 3.032 1.00 91.81 418 PRO A O 1
ATOM 3391 N N . ILE A 1 419 ? -11.702 -17.571 4.079 1.00 89.88 419 ILE A N 1
ATOM 3392 C CA . ILE A 1 419 ? -11.056 -16.338 4.525 1.00 89.88 419 ILE A CA 1
ATOM 3393 C C . ILE A 1 419 ? -11.386 -16.158 5.992 1.00 89.88 419 ILE A C 1
ATOM 3395 O O . ILE A 1 419 ? -12.559 -16.147 6.373 1.00 89.88 419 ILE A O 1
ATOM 3399 N N . LYS A 1 420 ? -10.345 -16.005 6.807 1.00 88.81 420 LYS A N 1
ATOM 3400 C CA . LYS A 1 420 ? -10.496 -15.541 8.180 1.00 88.81 420 LYS A CA 1
ATOM 3401 C C . LYS A 1 420 ? -10.465 -14.023 8.217 1.00 88.81 420 LYS A C 1
ATOM 3403 O O . LYS A 1 420 ? -9.641 -13.392 7.561 1.00 88.81 420 LYS A O 1
ATOM 3408 N N . TYR A 1 421 ? -11.348 -13.457 9.013 1.00 84.94 421 TYR A N 1
ATOM 3409 C CA . TYR A 1 421 ? -11.388 -12.034 9.301 1.00 84.94 421 TYR A CA 1
ATOM 3410 C C . TYR A 1 421 ? -11.726 -11.854 10.768 1.00 84.94 421 TYR A C 1
ATOM 3412 O O . TYR A 1 421 ? -12.237 -12.775 11.406 1.00 84.94 421 TYR A O 1
ATOM 3420 N N . SER A 1 422 ? -11.463 -10.671 11.292 1.00 79.94 422 SER A N 1
ATOM 3421 C CA . SER A 1 422 ? -11.791 -10.361 12.669 1.00 79.94 422 SER A CA 1
ATOM 3422 C C . SER A 1 422 ? -12.360 -8.977 12.826 1.00 79.94 422 SER A C 1
ATOM 3424 O O . SER A 1 422 ? -12.122 -8.101 11.998 1.00 79.94 422 SER A O 1
ATOM 3426 N N . VAL A 1 423 ? -13.055 -8.801 13.942 1.00 77.00 423 VAL A N 1
ATOM 3427 C CA . VAL A 1 423 ? -13.462 -7.488 14.428 1.00 77.00 423 VAL A CA 1
ATOM 3428 C C . VAL A 1 423 ? -12.219 -6.682 14.811 1.00 77.00 423 VAL A C 1
ATOM 3430 O O . VAL A 1 423 ? -11.269 -7.202 15.411 1.00 77.00 423 VAL A O 1
ATOM 3433 N N . ILE A 1 424 ? -12.232 -5.422 14.405 1.00 77.62 424 ILE A N 1
ATOM 3434 C CA . ILE A 1 424 ? -11.296 -4.369 14.761 1.00 77.62 424 ILE A CA 1
ATOM 3435 C C . ILE A 1 424 ? -11.996 -3.487 15.786 1.00 77.62 424 ILE A C 1
ATOM 3437 O O . ILE A 1 424 ? -13.083 -2.979 15.535 1.00 77.62 424 ILE A O 1
ATOM 3441 N N . ASP A 1 425 ? -11.368 -3.310 16.944 1.00 78.06 425 ASP A N 1
ATOM 3442 C CA . ASP A 1 425 ? -11.944 -2.502 18.023 1.00 78.06 425 ASP A CA 1
ATOM 3443 C C . ASP A 1 425 ? -11.559 -1.026 17.897 1.00 78.06 425 ASP A C 1
ATOM 3445 O O . ASP A 1 425 ? -12.286 -0.141 18.342 1.00 78.06 425 ASP A O 1
ATOM 3449 N N . LEU A 1 426 ? -10.397 -0.750 17.299 1.00 78.81 426 LEU A N 1
ATOM 3450 C CA . LEU A 1 426 ? -9.938 0.606 17.038 1.00 78.81 426 LEU A CA 1
ATOM 3451 C C . LEU A 1 426 ? -8.995 0.636 15.832 1.00 78.81 426 LEU A C 1
ATOM 3453 O O . LEU A 1 426 ? -8.129 -0.229 15.671 1.00 78.81 426 LEU A O 1
ATOM 3457 N N . ARG A 1 427 ? -9.143 1.676 15.013 1.00 83.00 427 ARG A N 1
ATOM 3458 C CA . ARG A 1 427 ? -8.277 1.993 13.880 1.00 83.00 427 ARG A CA 1
ATOM 3459 C C . ARG A 1 427 ? -7.706 3.395 14.067 1.00 83.00 427 ARG A C 1
ATOM 3461 O O . ARG A 1 427 ? -8.472 4.329 14.288 1.00 83.00 427 ARG A O 1
ATOM 3468 N N . LEU A 1 428 ? -6.387 3.537 13.968 1.00 83.06 428 LEU A N 1
ATOM 3469 C CA . LEU A 1 428 ? -5.693 4.822 14.074 1.00 83.06 428 LEU A CA 1
ATOM 3470 C C . LEU A 1 428 ? -4.655 4.945 12.964 1.00 83.06 428 LEU A C 1
ATOM 3472 O O . LEU A 1 428 ? -3.793 4.079 12.833 1.00 83.06 428 LEU A O 1
ATOM 3476 N N . ASP A 1 429 ? -4.716 6.017 12.184 1.00 84.12 429 ASP A N 1
ATOM 3477 C CA . ASP A 1 429 ? -3.622 6.363 11.277 1.00 84.12 429 ASP A CA 1
ATOM 3478 C C . ASP A 1 429 ? -2.409 6.836 12.088 1.00 84.12 429 ASP A C 1
ATOM 3480 O O . ASP A 1 429 ? -2.562 7.358 13.199 1.00 84.12 429 ASP A O 1
ATOM 3484 N N . LEU A 1 430 ? -1.198 6.596 11.575 1.00 85.56 430 LEU A N 1
ATOM 3485 C CA . LEU A 1 430 ? 0.000 7.059 12.267 1.00 85.56 430 LEU A CA 1
ATOM 3486 C C . LEU A 1 430 ? 0.031 8.584 12.287 1.00 85.56 430 LEU A C 1
ATOM 3488 O O . LEU A 1 430 ? -0.175 9.238 11.272 1.00 85.56 430 LEU A O 1
ATOM 3492 N N . ASN A 1 431 ? 0.366 9.147 13.438 1.00 81.19 431 ASN A N 1
ATOM 3493 C CA . ASN A 1 431 ? 0.584 10.575 13.590 1.00 81.19 431 ASN A CA 1
ATOM 3494 C C . ASN A 1 431 ? 2.074 10.869 13.501 1.00 81.19 431 ASN A C 1
ATOM 3496 O O . ASN A 1 431 ? 2.903 10.104 13.986 1.00 81.19 431 ASN A O 1
ATOM 3500 N N . VAL A 1 432 ? 2.427 11.993 12.899 1.00 77.56 432 VAL A N 1
ATOM 3501 C CA . VAL A 1 432 ? 3.808 12.467 12.825 1.00 77.56 432 VAL A CA 1
ATOM 3502 C C . VAL A 1 432 ? 3.836 13.776 13.566 1.00 77.56 432 VAL A C 1
ATOM 3504 O O . VAL A 1 432 ? 3.144 14.688 13.139 1.00 77.56 432 VAL A O 1
ATOM 3507 N N . GLN A 1 433 ? 4.591 13.816 14.668 1.00 64.31 433 GLN A N 1
ATOM 3508 C CA . GLN A 1 433 ? 4.676 14.943 15.599 1.00 64.31 433 GLN A CA 1
ATOM 3509 C C . GLN A 1 433 ? 3.309 15.621 15.809 1.00 64.31 433 GLN A C 1
ATOM 3511 O O . GLN A 1 433 ? 2.961 16.534 15.056 1.00 64.31 433 GLN A O 1
ATOM 3516 N N . PRO A 1 434 ? 2.552 15.299 16.881 1.00 50.41 434 PRO A N 1
ATOM 3517 C CA . PRO A 1 434 ? 1.611 16.300 17.343 1.00 50.41 434 PRO A CA 1
ATOM 3518 C C . PRO A 1 434 ? 2.466 17.541 17.560 1.00 50.41 434 PRO A C 1
ATOM 3520 O O . PRO A 1 434 ? 3.622 17.441 17.988 1.00 50.41 434 PRO A O 1
ATOM 3523 N N . ALA A 1 435 ? 1.952 18.708 17.228 1.00 40.38 435 ALA A N 1
ATOM 3524 C CA . ALA A 1 435 ? 2.644 19.931 17.549 1.00 40.38 435 ALA A CA 1
ATOM 3525 C C . ALA A 1 435 ? 2.636 20.130 19.083 1.00 40.38 435 ALA A C 1
ATOM 3527 O O . ALA A 1 435 ? 2.129 21.131 19.556 1.00 40.38 435 ALA A O 1
ATOM 3528 N N . MET A 1 436 ? 3.164 19.190 19.882 1.00 40.44 436 MET A N 1
ATOM 3529 C CA . MET A 1 436 ? 3.317 19.294 21.333 1.00 40.44 436 MET A CA 1
ATOM 3530 C C . MET A 1 436 ? 4.317 20.394 21.682 1.00 40.44 436 MET A C 1
ATOM 3532 O O . MET A 1 436 ? 4.169 21.042 22.704 1.00 40.44 436 MET A O 1
ATOM 3536 N N . SER A 1 437 ? 5.245 20.718 20.775 1.00 39.03 437 SER A N 1
ATOM 3537 C CA . SER A 1 437 ? 6.051 21.942 20.851 1.00 39.03 437 SER A CA 1
ATOM 3538 C C . SER A 1 437 ? 5.277 23.227 20.500 1.00 39.03 437 SER A C 1
ATOM 3540 O O . SER A 1 437 ? 5.777 24.317 20.759 1.00 39.03 437 SER A O 1
ATOM 3542 N N . ARG A 1 438 ? 4.066 23.130 19.922 1.00 36.88 438 ARG A N 1
ATOM 3543 C CA . ARG A 1 438 ? 3.129 24.252 19.688 1.00 36.88 438 ARG A CA 1
ATOM 3544 C C . ARG A 1 438 ? 1.893 24.218 20.592 1.00 36.88 438 ARG A C 1
ATOM 3546 O O . ARG A 1 438 ? 1.073 25.132 20.493 1.00 36.88 438 ARG A O 1
ATOM 3553 N N . ILE A 1 439 ? 1.745 23.220 21.469 1.00 40.06 439 ILE A N 1
ATOM 3554 C CA . ILE A 1 439 ? 0.798 23.306 22.579 1.00 40.06 439 ILE A CA 1
ATOM 3555 C C . ILE A 1 439 ? 1.379 24.383 23.482 1.00 40.06 439 ILE A C 1
ATOM 3557 O O . ILE A 1 439 ? 2.318 24.172 24.239 1.00 40.06 439 ILE A O 1
ATOM 3561 N N . ASN A 1 440 ? 0.886 25.599 23.295 1.00 34.69 440 ASN A N 1
ATOM 3562 C CA . ASN A 1 440 ? 1.257 26.721 24.122 1.00 34.69 440 ASN A CA 1
ATOM 3563 C C . ASN A 1 440 ? 0.609 26.472 25.490 1.00 34.69 440 ASN A C 1
ATOM 3565 O O . ASN A 1 440 ? -0.574 26.758 25.674 1.00 34.69 440 ASN A O 1
ATOM 3569 N N . PHE A 1 441 ? 1.372 25.876 26.410 1.00 44.03 441 PHE A N 1
ATOM 3570 C CA . PHE A 1 441 ? 0.946 25.468 27.755 1.00 44.03 441 PHE A CA 1
ATOM 3571 C C . PHE A 1 441 ? 0.441 26.634 28.632 1.00 44.03 441 PHE A C 1
ATOM 3573 O O . PHE A 1 441 ? -0.047 26.408 29.734 1.00 44.03 441 PHE A O 1
ATOM 3580 N N . GLU A 1 442 ? 0.506 27.876 28.143 1.00 30.77 442 GLU A N 1
ATOM 3581 C CA . GLU A 1 442 ? 0.013 29.073 28.831 1.00 30.77 442 GLU A CA 1
ATOM 3582 C C . GLU A 1 442 ? -1.399 29.520 28.418 1.00 30.77 442 GLU A C 1
ATOM 3584 O O . GLU A 1 442 ? -1.951 30.436 29.030 1.00 30.77 442 GLU A O 1
ATOM 3589 N N . ARG A 1 443 ? -2.039 28.900 27.415 1.00 31.42 443 ARG A N 1
ATOM 3590 C CA . ARG A 1 443 ? -3.441 29.225 27.111 1.00 31.42 443 ARG A CA 1
ATOM 3591 C C . ARG A 1 443 ? -4.381 28.359 27.945 1.00 31.42 443 ARG A C 1
ATOM 3593 O O . ARG A 1 443 ? -4.713 27.241 27.563 1.00 31.42 443 ARG A O 1
ATOM 3600 N N . GLN A 1 444 ? -4.837 28.913 29.071 1.00 25.83 444 GLN A N 1
ATOM 3601 C CA . GLN A 1 444 ? -6.014 28.408 29.780 1.00 25.83 444 GLN A CA 1
ATOM 3602 C C . GLN A 1 444 ? -7.174 28.205 28.784 1.00 25.83 444 GLN A C 1
ATOM 3604 O O . GLN A 1 444 ? -7.374 29.055 27.906 1.00 25.83 444 GLN A O 1
ATOM 3609 N N . PRO A 1 445 ? -7.949 27.111 28.896 1.00 27.91 445 PRO A N 1
ATOM 3610 C CA . PRO A 1 445 ? -9.149 26.941 28.091 1.00 27.91 445 PRO A CA 1
ATOM 3611 C C . PRO A 1 445 ? -10.098 28.113 28.360 1.00 27.91 445 PRO A C 1
ATOM 3613 O O . PRO A 1 445 ? -10.414 28.411 29.512 1.00 27.91 445 PRO A O 1
ATOM 3616 N N . GLN A 1 446 ? -10.551 28.792 27.302 1.00 26.38 446 GLN A N 1
ATOM 3617 C CA . GLN A 1 446 ? -11.642 29.751 27.435 1.00 26.38 446 GLN A CA 1
ATOM 3618 C C . GLN A 1 446 ? -12.908 28.979 27.800 1.00 26.38 446 GLN A C 1
ATOM 3620 O O . GLN A 1 446 ? -13.538 28.342 26.959 1.00 26.38 446 GLN A O 1
ATOM 3625 N N . ILE A 1 447 ? -13.250 29.026 29.083 1.00 28.23 447 ILE A N 1
ATOM 3626 C CA . ILE A 1 447 ? -14.564 28.658 29.593 1.00 28.23 447 ILE A CA 1
ATOM 3627 C C . ILE A 1 447 ? -15.560 29.632 28.942 1.00 28.23 447 ILE A C 1
ATOM 3629 O O . ILE A 1 447 ? -15.376 30.844 29.081 1.00 28.23 447 ILE A O 1
ATOM 3633 N N . PRO A 1 448 ? -16.607 29.170 28.237 1.00 24.70 448 PRO A N 1
ATOM 3634 C CA . PRO A 1 448 ? -17.700 30.050 27.861 1.00 24.70 448 PRO A CA 1
ATOM 3635 C C . PRO A 1 448 ? -18.339 30.573 29.150 1.00 24.70 448 PRO A C 1
ATOM 3637 O O . PRO A 1 448 ? -18.945 29.809 29.902 1.00 24.70 448 PRO A O 1
ATOM 3640 N N . GLU A 1 449 ? -18.180 31.865 29.441 1.00 24.27 449 GLU A N 1
ATOM 3641 C CA . GLU A 1 449 ? -18.937 32.510 30.509 1.00 24.27 449 GLU A CA 1
ATOM 3642 C C . GLU A 1 449 ? -20.428 32.379 30.182 1.00 24.27 449 GLU A C 1
ATOM 3644 O O . GLU A 1 449 ? -20.954 33.041 29.283 1.00 24.27 449 GLU A O 1
ATOM 3649 N N . PHE A 1 450 ? -21.138 31.541 30.936 1.00 25.38 450 PHE A N 1
ATOM 3650 C CA . PHE A 1 450 ? -22.586 31.645 31.037 1.00 25.38 450 PHE A CA 1
ATOM 3651 C C . PHE A 1 450 ? -22.902 32.994 31.689 1.00 25.38 450 PHE A C 1
ATOM 3653 O O . PHE A 1 450 ? -22.931 33.128 32.914 1.00 25.38 450 PHE A O 1
ATOM 3660 N N . ARG A 1 451 ? -23.122 34.024 30.864 1.00 26.11 451 ARG A N 1
ATOM 3661 C CA . ARG A 1 451 ? -23.685 35.291 31.330 1.00 26.11 451 ARG A CA 1
ATOM 3662 C C . ARG A 1 451 ? -25.081 35.023 31.873 1.00 26.11 451 ARG A C 1
ATOM 3664 O O . ARG A 1 451 ? -26.034 34.808 31.127 1.00 26.11 451 ARG A O 1
ATOM 3671 N N . ASN A 1 452 ? -25.175 35.061 33.197 1.00 25.36 452 ASN A N 1
ATOM 3672 C CA . ASN A 1 452 ? -26.425 35.127 33.928 1.00 25.36 452 ASN A CA 1
ATOM 3673 C C . ASN A 1 452 ? -27.300 36.256 33.370 1.00 25.36 452 ASN A C 1
ATOM 3675 O O . ASN A 1 452 ? -26.897 37.419 33.303 1.00 25.36 452 ASN A O 1
ATOM 3679 N N . ALA A 1 453 ? -28.526 35.899 32.999 1.00 32.56 453 ALA A N 1
ATOM 3680 C CA . ALA A 1 453 ? -29.577 36.837 32.664 1.00 32.56 453 ALA A CA 1
ATOM 3681 C C . ALA A 1 453 ? -29.889 37.719 33.883 1.00 32.56 453 ALA A C 1
ATOM 3683 O O . ALA A 1 453 ? -30.517 37.251 34.832 1.00 32.56 453 ALA A O 1
ATOM 3684 N N . LYS A 1 454 ? -29.425 38.976 33.860 1.00 30.34 454 LYS A N 1
ATOM 3685 C CA . LYS A 1 454 ? -30.047 40.173 34.467 1.00 30.34 454 LYS A CA 1
ATOM 3686 C C . LYS A 1 454 ? -29.068 41.352 34.449 1.00 30.34 454 LYS A C 1
ATOM 3688 O O . LYS A 1 454 ? -28.269 41.495 35.367 1.00 30.34 454 LYS A O 1
ATOM 3693 N N . LYS A 1 455 ? -29.193 42.224 33.447 1.00 24.95 455 LYS A N 1
ATOM 3694 C CA . LYS A 1 455 ? -29.150 43.699 33.556 1.00 24.95 455 LYS A CA 1
ATOM 3695 C C . LYS A 1 455 ? -28.993 44.315 32.170 1.00 24.95 455 LYS A C 1
ATOM 3697 O O . LYS A 1 455 ? -28.198 43.828 31.378 1.00 24.95 455 LYS A O 1
ATOM 3702 N N . GLY A 1 456 ? -29.691 45.426 31.957 1.00 23.75 456 GLY A N 1
ATOM 3703 C CA . GLY A 1 456 ? -29.338 46.394 30.923 1.00 23.75 456 GLY A CA 1
ATOM 3704 C C . GLY A 1 456 ? -30.390 46.590 29.842 1.00 23.75 456 GLY A C 1
ATOM 3705 O O . GLY A 1 456 ? -30.110 46.366 28.674 1.00 23.75 456 GLY A O 1
ATOM 3706 N N . ASN A 1 457 ? -31.584 47.043 30.236 1.00 25.45 457 ASN A N 1
ATOM 3707 C CA . ASN A 1 457 ? -32.190 48.146 29.491 1.00 25.45 457 ASN A CA 1
ATOM 3708 C C . ASN A 1 457 ? -31.255 49.359 29.630 1.00 25.45 457 ASN A C 1
ATOM 3710 O O . ASN A 1 457 ? -30.648 49.505 30.689 1.00 25.45 457 ASN A O 1
ATOM 3714 N N . GLU A 1 458 ? -31.236 50.208 28.602 1.00 26.19 458 GLU A N 1
ATOM 3715 C CA . GLU A 1 458 ? -30.472 51.462 28.487 1.00 26.19 458 GLU A CA 1
ATOM 3716 C C . GLU A 1 458 ? -29.015 51.276 28.039 1.00 26.19 458 GLU A C 1
ATOM 3718 O O . GLU A 1 458 ? -28.109 51.086 28.835 1.00 26.19 458 GLU A O 1
ATOM 3723 N N . GLU A 1 459 ? -28.789 51.339 26.727 1.00 26.41 459 GLU A N 1
ATOM 3724 C CA . GLU A 1 459 ? -28.189 52.538 26.129 1.00 26.41 459 GLU A CA 1
ATOM 3725 C C . GLU A 1 459 ? -28.311 52.466 24.602 1.00 26.41 459 GLU A C 1
ATOM 3727 O O . GLU A 1 459 ? -27.709 51.654 23.902 1.00 26.41 459 GLU A O 1
ATOM 3732 N N . MET A 1 460 ? -29.202 53.319 24.108 1.00 22.84 460 MET A N 1
ATOM 3733 C CA . MET A 1 460 ? -29.412 53.638 22.709 1.00 22.84 460 MET A CA 1
ATOM 3734 C C . MET A 1 460 ? -28.532 54.849 22.382 1.00 22.84 460 MET A C 1
ATOM 3736 O O . MET A 1 460 ? -28.437 55.756 23.202 1.00 22.84 460 MET A O 1
ATOM 3740 N N . GLN A 1 461 ? -28.041 54.907 21.139 1.00 23.95 461 GLN A N 1
ATOM 3741 C CA . GLN A 1 461 ? -27.385 56.060 20.497 1.00 23.95 461 GLN A CA 1
ATOM 3742 C C . GLN A 1 461 ? -25.929 56.254 20.959 1.00 23.95 461 GLN A C 1
ATOM 3744 O O . GLN A 1 461 ? -25.653 56.530 22.113 1.00 23.95 461 GLN A O 1
ATOM 3749 N N . THR A 1 462 ? -24.930 56.204 20.077 1.00 23.92 462 THR A N 1
ATOM 3750 C CA . THR A 1 462 ? -24.701 57.334 19.173 1.00 23.92 462 THR A CA 1
ATOM 3751 C C . THR A 1 462 ? -23.625 57.058 18.101 1.00 23.92 462 THR A C 1
ATOM 3753 O O . THR A 1 462 ? -22.569 56.507 18.380 1.00 23.92 462 THR A O 1
ATOM 3756 N N . ILE A 1 463 ? -23.907 57.603 16.908 1.00 24.84 463 ILE A N 1
ATOM 3757 C CA . ILE A 1 463 ? -22.992 58.300 15.978 1.00 24.84 463 ILE A CA 1
ATOM 3758 C C . ILE A 1 463 ? -22.200 57.462 14.951 1.00 24.84 463 ILE A C 1
ATOM 3760 O O . ILE A 1 463 ? -21.098 56.974 15.173 1.00 24.84 463 ILE A O 1
ATOM 3764 N N . MET A 1 464 ? -22.768 57.457 13.737 1.00 22.47 464 MET A N 1
ATOM 3765 C CA . MET A 1 464 ? -22.068 57.418 12.448 1.00 22.47 464 MET A CA 1
ATOM 3766 C C . MET A 1 464 ? -21.134 58.631 12.291 1.00 22.47 464 MET A C 1
ATOM 3768 O O . MET A 1 464 ? -21.556 59.746 12.596 1.00 22.47 464 MET A O 1
ATOM 3772 N N . LYS A 1 465 ? -19.972 58.455 11.646 1.00 23.83 465 LYS A N 1
ATOM 3773 C CA . LYS A 1 465 ? -19.529 59.340 10.550 1.00 23.83 465 LYS A CA 1
ATOM 3774 C C . LYS A 1 465 ? -18.465 58.675 9.647 1.00 23.83 465 LYS A C 1
ATOM 3776 O O . LYS A 1 465 ? -17.721 57.832 10.145 1.00 23.83 465 LYS A O 1
ATOM 3781 N N . PRO A 1 466 ? -18.430 59.021 8.343 1.00 31.89 466 PRO A N 1
ATOM 3782 C CA . PRO A 1 466 ? -17.575 58.424 7.315 1.00 31.89 466 PRO A CA 1
ATOM 3783 C C . PRO A 1 466 ? -16.364 59.309 6.964 1.00 31.89 466 PRO A C 1
ATOM 3785 O O . PRO A 1 466 ? -16.393 60.493 7.280 1.00 31.89 466 PRO A O 1
ATOM 3788 N N . ASP A 1 467 ? -15.354 58.716 6.313 1.00 22.42 467 ASP A N 1
ATOM 3789 C CA . ASP A 1 467 ? -14.344 59.297 5.388 1.00 22.42 467 ASP A CA 1
ATOM 3790 C C . ASP A 1 467 ? -13.091 58.399 5.410 1.00 22.42 467 ASP A C 1
ATOM 3792 O O . ASP A 1 467 ? -12.824 57.744 6.412 1.00 22.42 467 ASP A O 1
ATOM 3796 N N . GLU A 1 468 ? -12.199 58.304 4.428 1.00 23.08 468 GLU A N 1
ATOM 3797 C CA . GLU A 1 468 ? -12.141 58.490 2.974 1.00 23.08 468 GLU A CA 1
ATOM 3798 C C . GLU A 1 468 ? -10.736 57.939 2.593 1.00 23.08 468 GLU A C 1
ATOM 3800 O O . GLU A 1 468 ? -9.801 58.061 3.379 1.00 23.08 468 GLU A O 1
ATOM 3805 N N . ARG A 1 469 ? -10.588 57.351 1.394 1.00 21.69 469 ARG A N 1
ATOM 3806 C CA . ARG A 1 469 ? -9.344 57.151 0.598 1.00 21.69 469 ARG A CA 1
ATOM 3807 C C . ARG A 1 469 ? -8.040 56.637 1.254 1.00 21.69 469 ARG A C 1
ATOM 3809 O O . ARG A 1 469 ? -7.346 57.378 1.934 1.00 21.69 469 ARG A O 1
ATOM 3816 N N . LEU A 1 470 ? -7.532 55.512 0.726 1.00 22.98 470 LEU A N 1
ATOM 3817 C CA . LEU A 1 470 ? -6.265 55.519 -0.032 1.00 22.98 470 LEU A CA 1
ATOM 3818 C C . LEU A 1 470 ? -6.139 54.301 -0.969 1.00 22.98 470 LEU A C 1
ATOM 3820 O O . LEU A 1 470 ? -6.630 53.211 -0.692 1.00 22.98 470 LEU A O 1
ATOM 3824 N N . THR A 1 471 ? -5.518 54.560 -2.112 1.00 22.20 471 THR A N 1
ATOM 3825 C CA . THR A 1 471 ? -5.318 53.738 -3.310 1.00 22.20 471 THR A CA 1
ATOM 3826 C C . THR A 1 471 ? -4.100 52.809 -3.228 1.00 22.20 471 THR A C 1
ATOM 3828 O O . THR A 1 471 ? -3.201 53.091 -2.447 1.00 22.20 471 THR A O 1
ATOM 3831 N N . SER A 1 472 ? -4.079 51.799 -4.124 1.00 23.16 472 SER A N 1
ATOM 3832 C CA . SER A 1 472 ? -2.915 51.177 -4.821 1.00 23.16 472 SER A CA 1
ATOM 3833 C C . SER A 1 472 ? -1.713 50.756 -3.944 1.00 23.16 472 SER A C 1
ATOM 3835 O O . SER A 1 472 ? -1.095 51.587 -3.301 1.00 23.16 472 SER A O 1
ATOM 3837 N N . ASP A 1 473 ? -1.242 49.510 -3.896 1.00 20.30 473 ASP A N 1
ATOM 3838 C CA . ASP A 1 473 ? -0.609 48.803 -5.009 1.00 20.30 473 ASP A CA 1
ATOM 3839 C C . ASP A 1 473 ? -0.103 47.424 -4.529 1.00 20.30 473 ASP A C 1
ATOM 3841 O O . ASP A 1 473 ? 0.419 47.271 -3.429 1.00 20.30 473 ASP A O 1
ATOM 3845 N N . THR A 1 474 ? -0.271 46.458 -5.425 1.00 23.09 474 THR A N 1
ATOM 3846 C CA . THR A 1 474 ? 0.600 45.350 -5.853 1.00 23.09 474 THR A CA 1
ATOM 3847 C C . THR A 1 474 ? 1.518 44.542 -4.904 1.00 23.09 474 THR A C 1
ATOM 3849 O O . THR A 1 474 ? 2.410 45.048 -4.235 1.00 23.09 474 THR A O 1
ATOM 3852 N N . THR A 1 475 ? 1.449 43.223 -5.156 1.00 22.44 475 THR A N 1
ATOM 3853 C CA . THR A 1 475 ? 2.477 42.154 -5.089 1.00 22.44 475 THR A CA 1
ATOM 3854 C C . THR A 1 475 ? 2.571 41.287 -3.831 1.00 22.44 475 THR A C 1
ATOM 3856 O O . THR A 1 475 ? 2.764 41.772 -2.726 1.00 22.44 475 THR A O 1
ATOM 3859 N N . GLY A 1 476 ? 2.547 39.961 -4.048 1.00 21.00 476 GLY A N 1
ATOM 3860 C CA . GLY A 1 476 ? 3.140 38.997 -3.116 1.00 21.00 476 GLY A CA 1
ATOM 3861 C C . GLY A 1 476 ? 2.508 37.602 -3.076 1.00 21.00 476 GLY A C 1
ATOM 3862 O O . GLY A 1 476 ? 1.820 37.288 -2.122 1.00 21.00 476 GLY A O 1
ATOM 3863 N N . ASN A 1 477 ? 2.815 36.771 -4.081 1.00 24.12 477 ASN A N 1
ATOM 3864 C CA . ASN A 1 477 ? 3.115 35.331 -3.978 1.00 24.12 477 ASN A CA 1
ATOM 3865 C C . ASN A 1 477 ? 2.199 34.385 -3.171 1.00 24.12 477 ASN A C 1
ATOM 3867 O O . ASN A 1 477 ? 2.377 34.223 -1.969 1.00 24.12 477 ASN A O 1
ATOM 3871 N N . GLU A 1 478 ? 1.439 33.548 -3.891 1.00 24.39 478 GLU A N 1
ATOM 3872 C CA . GLU A 1 478 ? 1.144 32.177 -3.449 1.00 24.39 478 GLU A CA 1
ATOM 3873 C C . GLU A 1 478 ? 1.489 31.149 -4.536 1.00 24.39 478 GLU A C 1
ATOM 3875 O O . GLU A 1 478 ? 1.028 31.189 -5.679 1.00 24.39 478 GLU A O 1
ATOM 3880 N N . SER A 1 479 ? 2.359 30.223 -4.144 1.00 26.70 479 SER A N 1
ATOM 3881 C CA . SER A 1 479 ? 2.819 29.045 -4.869 1.00 26.70 479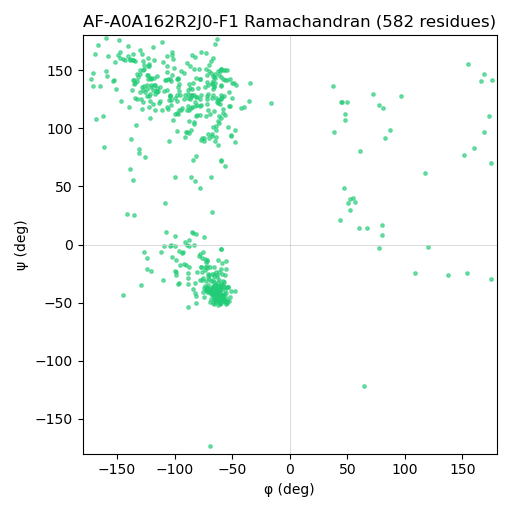 SER A CA 1
ATOM 3882 C C . SER A 1 479 ? 1.729 27.974 -4.968 1.00 26.70 479 SER A C 1
ATOM 3884 O O . SER A 1 479 ? 1.215 27.505 -3.956 1.00 26.70 479 SER A O 1
ATOM 3886 N N . SER A 1 480 ? 1.430 27.539 -6.192 1.00 28.69 480 SER A N 1
ATOM 3887 C CA . SER A 1 480 ? 0.529 26.420 -6.504 1.00 28.69 480 SER A CA 1
ATOM 3888 C C . SER A 1 480 ? 1.250 25.059 -6.504 1.00 28.69 480 SER A C 1
ATOM 3890 O O . SER A 1 480 ? 2.411 24.999 -6.912 1.00 28.69 480 SER A O 1
ATOM 3892 N N . PRO A 1 481 ? 0.546 23.939 -6.240 1.00 32.84 481 PRO A N 1
ATOM 3893 C CA . PRO A 1 481 ? 0.874 22.625 -6.788 1.00 32.84 481 PRO A CA 1
ATOM 3894 C C . PRO A 1 481 ? -0.062 22.306 -7.968 1.00 32.84 481 PRO A C 1
ATOM 3896 O O . PRO A 1 481 ? -1.256 22.044 -7.812 1.00 32.84 481 PRO A O 1
ATOM 3899 N N . GLY A 1 482 ? 0.490 22.360 -9.180 1.00 35.81 482 GLY A N 1
ATOM 3900 C CA . GLY A 1 482 ? -0.218 22.110 -10.432 1.00 35.81 482 GLY A CA 1
ATOM 3901 C C . GLY A 1 482 ? -0.222 20.634 -10.824 1.00 35.81 482 GLY A C 1
ATOM 3902 O O . GLY A 1 482 ? 0.784 20.136 -11.307 1.00 35.81 482 GLY A O 1
ATOM 3903 N N . VAL A 1 483 ? -1.373 19.969 -10.681 1.00 33.34 483 VAL A N 1
ATOM 3904 C CA . VAL A 1 483 ? -1.769 18.797 -11.499 1.00 33.34 483 VAL A CA 1
ATOM 3905 C C . VAL A 1 483 ? -3.286 18.821 -11.735 1.00 33.34 483 VAL A C 1
ATOM 3907 O O . VAL A 1 483 ? -3.737 18.712 -12.873 1.00 33.34 483 VAL A O 1
ATOM 3910 N N . LEU A 1 484 ? -4.089 19.114 -10.701 1.00 28.67 484 LEU A N 1
ATOM 3911 C CA . LEU A 1 484 ? -5.550 19.266 -10.835 1.00 28.67 484 LEU A CA 1
ATOM 3912 C C . LEU A 1 484 ? -5.942 20.430 -11.758 1.00 28.67 484 LEU A C 1
ATOM 3914 O O . LEU A 1 484 ? -6.922 20.343 -12.497 1.00 28.67 484 LEU A O 1
ATOM 3918 N N . GLN A 1 485 ? -5.139 21.495 -11.787 1.00 34.78 485 GLN A N 1
ATOM 3919 C CA . GLN A 1 485 ? -5.413 22.663 -12.620 1.00 34.78 485 GLN A CA 1
ATOM 3920 C C . GLN A 1 485 ? -5.334 22.345 -14.123 1.00 34.78 485 GLN A C 1
ATOM 3922 O O . GLN A 1 485 ? -6.053 22.965 -14.896 1.00 34.78 485 GLN A O 1
ATOM 3927 N N . GLY A 1 486 ? -4.549 21.346 -14.548 1.00 28.55 486 GLY A N 1
ATOM 3928 C CA . GLY A 1 486 ? -4.462 20.941 -15.957 1.00 28.55 486 GLY A CA 1
ATOM 3929 C C . GLY A 1 486 ? -5.760 20.320 -16.480 1.00 28.55 486 GLY A C 1
ATOM 3930 O O . GLY A 1 486 ? -6.204 20.636 -17.586 1.00 28.55 486 GLY A O 1
ATOM 3931 N N . LEU A 1 487 ? -6.438 19.517 -15.653 1.00 34.81 487 LEU A N 1
ATOM 3932 C CA . LEU A 1 487 ? -7.736 18.935 -15.998 1.00 34.81 487 LEU A CA 1
ATOM 3933 C C . LEU A 1 487 ? -8.844 20.006 -15.986 1.00 34.81 487 LEU A C 1
ATOM 3935 O O . LEU A 1 487 ? -9.662 20.056 -16.903 1.00 34.81 487 LEU A O 1
ATOM 3939 N N . PHE A 1 488 ? -8.806 20.940 -15.024 1.00 35.22 488 PHE A N 1
ATOM 3940 C CA . PHE A 1 488 ? -9.703 22.105 -15.000 1.00 35.22 488 PHE A CA 1
ATOM 3941 C C . PHE A 1 488 ? -9.463 23.084 -16.169 1.00 35.22 488 PHE A C 1
ATOM 3943 O O . PHE A 1 488 ? -10.416 23.679 -16.669 1.00 35.22 488 PHE A O 1
ATOM 3950 N N . GLN A 1 489 ? -8.227 23.229 -16.662 1.00 32.34 489 GLN A N 1
ATOM 3951 C CA . GLN A 1 489 ? -7.911 24.064 -17.832 1.00 32.34 489 GLN A CA 1
ATOM 3952 C C . GLN A 1 489 ? -8.272 23.381 -19.157 1.00 32.34 489 GLN A C 1
ATOM 3954 O O . GLN A 1 489 ? -8.690 24.053 -20.099 1.00 32.34 489 GLN A O 1
ATOM 3959 N N . THR A 1 490 ? -8.218 22.048 -19.221 1.00 31.42 490 THR A N 1
ATOM 3960 C CA . THR A 1 490 ? -8.710 21.287 -20.384 1.00 31.42 490 THR A CA 1
ATOM 3961 C C . THR A 1 490 ? -10.235 21.413 -20.519 1.00 31.42 490 THR A C 1
ATOM 3963 O O . THR A 1 490 ? -10.755 21.501 -21.630 1.00 31.42 490 THR A O 1
ATOM 3966 N N . ILE A 1 491 ? -10.957 21.570 -19.400 1.00 39.06 491 ILE A N 1
ATOM 3967 C CA . ILE A 1 491 ? -12.385 21.940 -19.397 1.00 39.06 491 ILE A CA 1
ATOM 3968 C C . ILE A 1 491 ? -12.601 23.380 -19.900 1.00 39.06 491 ILE A C 1
ATOM 3970 O O . ILE A 1 491 ? -13.654 23.659 -20.462 1.00 39.06 491 ILE A O 1
ATOM 3974 N N . ARG A 1 492 ? -11.609 24.277 -19.788 1.00 33.94 492 ARG A N 1
ATOM 3975 C CA . ARG A 1 492 ? -11.658 25.644 -20.344 1.00 33.94 492 ARG A CA 1
ATOM 3976 C C . ARG A 1 492 ? -11.447 25.690 -21.862 1.00 33.94 492 ARG A C 1
ATOM 3978 O O . ARG A 1 492 ? -12.027 26.544 -22.522 1.00 33.94 492 ARG A O 1
ATOM 3985 N N . GLY A 1 493 ? -10.668 24.759 -22.416 1.00 32.03 493 GLY A N 1
ATOM 3986 C CA . GLY A 1 493 ? -10.417 24.642 -23.861 1.00 32.03 493 GLY A CA 1
ATOM 3987 C C . GLY A 1 493 ? -11.565 24.018 -24.663 1.00 32.03 493 GLY A C 1
ATOM 3988 O O . GLY A 1 493 ? -11.662 24.244 -25.863 1.00 32.03 493 GLY A O 1
ATOM 3989 N N . ALA A 1 494 ? -12.477 23.293 -24.008 1.00 31.73 494 ALA A N 1
ATOM 3990 C CA . ALA A 1 494 ? -13.712 22.787 -24.617 1.00 31.73 494 ALA A CA 1
ATOM 3991 C C . ALA A 1 494 ? -14.868 23.818 -24.602 1.00 31.73 494 ALA A C 1
ATOM 3993 O O . ALA A 1 494 ? -16.013 23.474 -24.891 1.00 31.73 494 ALA A O 1
ATOM 3994 N N . ILE A 1 495 ? -14.580 25.084 -24.262 1.00 39.03 495 ILE A N 1
ATOM 3995 C CA . ILE A 1 495 ? -15.532 26.207 -24.209 1.00 39.03 495 ILE A CA 1
ATOM 3996 C C . ILE A 1 495 ? -15.402 27.058 -25.479 1.00 39.03 495 ILE A C 1
ATOM 3998 O O . ILE A 1 495 ? -15.147 28.257 -25.441 1.00 39.03 495 ILE A O 1
ATOM 4002 N N . THR A 1 496 ? -15.602 26.434 -26.632 1.00 36.66 496 THR A N 1
ATOM 4003 C CA . THR A 1 496 ? -15.919 27.139 -27.879 1.00 36.66 496 THR A CA 1
ATOM 4004 C C . THR A 1 496 ? -17.134 26.464 -28.512 1.00 36.66 496 THR A C 1
ATOM 4006 O O . THR A 1 496 ? -17.023 25.657 -29.426 1.00 36.66 496 THR A O 1
ATOM 4009 N N . GLY A 1 497 ? -18.331 26.768 -27.987 1.00 32.50 497 GLY A N 1
ATOM 4010 C CA . GLY A 1 497 ? -19.579 26.517 -28.724 1.00 32.50 497 GLY A CA 1
ATOM 4011 C C . GLY A 1 497 ? -20.863 26.297 -27.917 1.00 32.50 497 GLY A C 1
ATOM 4012 O O . GLY A 1 497 ? -21.939 26.580 -28.431 1.00 32.50 497 GLY A O 1
ATOM 4013 N N . GLY A 1 498 ? -20.804 25.848 -26.660 1.00 38.97 498 GLY A N 1
ATOM 4014 C CA . GLY A 1 498 ? -22.015 25.640 -25.854 1.00 38.97 498 GLY A CA 1
ATOM 4015 C C . GLY A 1 498 ? -21.699 25.552 -24.368 1.00 38.97 498 GLY A C 1
ATOM 4016 O O . GLY A 1 498 ? -21.061 24.601 -23.931 1.00 38.97 498 GLY A O 1
ATOM 4017 N N . GLY A 1 499 ? -22.098 26.567 -23.596 1.00 46.03 499 GLY A N 1
ATOM 4018 C CA . GLY A 1 499 ? -21.781 26.669 -22.169 1.00 46.03 499 GLY A CA 1
ATOM 4019 C C . GLY A 1 499 ? -22.245 25.459 -21.347 1.00 46.03 499 GLY A C 1
ATOM 4020 O O . GLY A 1 499 ? -23.249 24.816 -21.661 1.00 46.03 499 GLY A O 1
ATOM 4021 N N . ILE A 1 500 ? -21.519 25.165 -20.264 1.00 53.75 500 ILE A N 1
ATOM 4022 C CA . ILE A 1 500 ? -21.925 24.168 -19.265 1.00 53.75 500 ILE A CA 1
ATOM 4023 C C . ILE A 1 500 ? -23.262 24.617 -18.665 1.00 53.75 500 ILE A C 1
ATOM 4025 O O . ILE A 1 500 ? -23.372 25.732 -18.156 1.00 53.75 500 ILE A O 1
ATOM 4029 N N . LYS A 1 501 ? -24.281 23.752 -18.710 1.00 67.44 501 LYS A N 1
ATOM 4030 C CA . LYS A 1 501 ? -25.578 24.046 -18.088 1.00 67.44 501 LYS A CA 1
ATOM 4031 C C . LYS A 1 501 ? -25.405 24.172 -16.575 1.00 67.44 501 LYS A C 1
ATOM 4033 O O . LYS A 1 501 ? -24.877 23.256 -15.938 1.00 67.44 501 LYS A O 1
ATOM 4038 N N . THR A 1 502 ? -25.863 25.288 -16.014 1.00 70.62 502 THR A N 1
ATOM 4039 C CA . THR A 1 502 ? -25.844 25.545 -14.574 1.00 70.62 502 THR A CA 1
ATOM 4040 C C . THR A 1 502 ? -27.205 25.301 -13.930 1.00 70.62 502 THR A C 1
ATOM 4042 O O . THR A 1 502 ? -28.239 25.438 -14.587 1.00 70.62 502 THR A O 1
ATOM 4045 N N . ALA A 1 503 ? -27.223 24.931 -12.647 1.00 77.81 503 ALA A N 1
ATOM 4046 C CA . ALA A 1 503 ? -28.469 24.872 -11.884 1.00 77.81 503 ALA A CA 1
ATOM 4047 C C . ALA A 1 503 ? -29.092 26.285 -11.806 1.00 77.81 503 ALA A C 1
ATOM 4049 O O . ALA A 1 503 ? -28.421 27.194 -11.311 1.00 77.81 503 ALA A O 1
ATOM 4050 N N . PRO A 1 504 ? -30.334 26.505 -12.286 1.00 81.56 504 PRO A N 1
ATOM 4051 C CA . PRO A 1 504 ? -30.957 27.823 -12.247 1.00 81.56 504 PRO A CA 1
ATOM 4052 C C . PRO A 1 504 ? -31.220 28.257 -10.803 1.00 81.56 504 PRO A C 1
ATOM 4054 O O . PRO A 1 504 ? -31.583 27.432 -9.963 1.00 81.56 504 PRO A O 1
ATOM 4057 N N . TYR A 1 505 ? -31.060 29.552 -10.538 1.00 84.56 505 TYR A N 1
ATOM 4058 C CA . TYR A 1 505 ? -31.366 30.190 -9.260 1.00 84.56 505 TYR A CA 1
ATOM 4059 C C . TYR A 1 505 ? -31.841 31.629 -9.470 1.00 84.56 505 TYR A C 1
ATOM 4061 O O . TYR A 1 505 ? -31.559 32.247 -10.497 1.00 84.56 505 TYR A O 1
ATOM 4069 N N . THR A 1 506 ? -32.526 32.174 -8.470 1.00 85.50 506 THR A N 1
ATOM 4070 C CA . THR A 1 506 ? -32.861 33.599 -8.378 1.00 85.50 506 THR A CA 1
ATOM 4071 C C . THR A 1 506 ? -32.163 34.185 -7.159 1.00 85.50 506 THR A C 1
ATOM 4073 O O . THR A 1 506 ? -32.209 33.590 -6.085 1.00 85.50 506 THR A O 1
ATOM 4076 N N . VAL A 1 507 ? -31.498 35.330 -7.308 1.00 89.00 507 VAL A N 1
ATOM 4077 C CA . VAL A 1 507 ? -30.918 36.048 -6.165 1.00 89.00 507 VAL A CA 1
ATOM 4078 C C . VAL A 1 507 ? -32.046 36.787 -5.460 1.00 89.00 507 VAL A C 1
ATOM 4080 O O . VAL A 1 507 ? -32.720 37.609 -6.076 1.00 89.00 507 VAL A O 1
ATOM 4083 N N . ILE A 1 508 ? -32.272 36.459 -4.191 1.00 91.50 508 ILE A N 1
ATOM 4084 C CA . ILE A 1 508 ? -33.328 37.074 -3.377 1.00 91.50 508 ILE A CA 1
ATOM 4085 C C . ILE A 1 508 ? -32.787 38.188 -2.482 1.00 91.50 508 ILE A C 1
ATOM 4087 O O . ILE A 1 508 ? -33.526 39.105 -2.137 1.00 91.50 508 ILE A O 1
ATOM 4091 N N . ARG A 1 509 ? -31.491 38.152 -2.158 1.00 81.19 509 ARG A N 1
ATOM 4092 C CA . ARG A 1 509 ? -30.802 39.214 -1.425 1.00 81.19 509 ARG A CA 1
ATOM 4093 C C . ARG A 1 509 ? -29.323 39.230 -1.783 1.00 81.19 509 ARG A C 1
ATOM 4095 O O . ARG A 1 509 ? -28.717 38.174 -1.957 1.00 81.19 509 ARG A O 1
ATOM 4102 N N . GLN A 1 510 ? -28.754 40.423 -1.892 1.00 88.94 510 GLN A N 1
ATOM 4103 C CA . GLN A 1 510 ? -27.342 40.618 -2.189 1.00 88.94 510 GLN A CA 1
ATOM 4104 C C . GLN A 1 510 ? -26.741 41.554 -1.146 1.00 88.94 510 GLN A C 1
ATOM 4106 O O . GLN A 1 510 ? -27.148 42.706 -1.040 1.00 88.94 510 GLN A O 1
ATOM 4111 N N . GLU A 1 511 ? -25.793 41.031 -0.379 1.00 90.06 511 GLU A N 1
ATOM 4112 C CA . GLU A 1 511 ? -25.028 41.764 0.622 1.00 90.06 511 GLU A CA 1
ATOM 4113 C C . GLU A 1 511 ? -23.574 41.896 0.157 1.00 90.06 511 GLU A C 1
ATOM 4115 O O . GLU A 1 511 ? -23.165 41.329 -0.859 1.00 90.06 511 GLU A O 1
ATOM 4120 N N . LYS A 1 512 ? -22.769 42.651 0.907 1.00 82.50 512 LYS A N 1
ATOM 4121 C CA . LYS A 1 512 ? -21.361 42.891 0.562 1.00 82.50 512 LYS A CA 1
ATOM 4122 C C . LYS A 1 512 ? -20.514 41.608 0.556 1.00 82.50 512 LYS A C 1
ATOM 4124 O O . LYS A 1 512 ? -19.660 41.462 -0.314 1.00 82.50 512 LYS A O 1
ATOM 4129 N N . ASP A 1 513 ? -20.785 40.688 1.483 1.00 81.25 513 ASP A N 1
ATOM 4130 C CA . ASP A 1 513 ? -19.949 39.500 1.720 1.00 81.25 513 ASP A CA 1
ATOM 4131 C C . ASP A 1 513 ? -20.631 38.178 1.321 1.00 81.25 513 ASP A C 1
ATOM 4133 O O . ASP A 1 513 ? -20.004 37.119 1.359 1.00 81.25 513 ASP A O 1
ATOM 4137 N N . TYR A 1 514 ? -21.913 38.212 0.939 1.00 82.19 514 TYR A N 1
ATOM 4138 C CA . TYR A 1 514 ? -22.647 37.023 0.501 1.00 82.19 514 TYR A CA 1
ATOM 4139 C C . TYR A 1 514 ? -23.861 37.356 -0.372 1.00 82.19 514 TYR A C 1
ATOM 4141 O O . TYR A 1 514 ? -24.391 38.467 -0.375 1.00 82.19 514 TYR A O 1
ATOM 4149 N N . GLU A 1 515 ? -24.339 36.344 -1.091 1.00 86.12 515 GLU A N 1
ATOM 4150 C CA . GLU A 1 515 ? -25.600 36.378 -1.827 1.00 86.12 515 GLU A CA 1
ATOM 4151 C C . GLU A 1 515 ? -26.534 35.280 -1.312 1.00 86.12 515 GLU A C 1
ATOM 4153 O O . GLU A 1 515 ? -26.115 34.166 -0.990 1.00 86.12 515 GLU A O 1
ATOM 4158 N N . GLU A 1 516 ? -27.823 35.584 -1.272 1.00 84.31 516 GLU A N 1
ATOM 4159 C CA . GLU A 1 516 ? -28.867 34.633 -0.935 1.00 84.31 516 GLU A CA 1
ATOM 4160 C C . GLU A 1 516 ? -29.569 34.188 -2.221 1.00 84.31 516 GLU A C 1
ATOM 4162 O O . GLU A 1 516 ? -30.109 35.006 -2.972 1.00 84.31 516 GLU A O 1
ATOM 4167 N N . ARG A 1 517 ? -29.534 32.880 -2.502 1.00 88.31 517 ARG A N 1
ATOM 4168 C CA . ARG A 1 517 ? -30.037 32.281 -3.746 1.00 88.31 517 ARG A CA 1
ATOM 4169 C C . ARG A 1 517 ? -31.196 31.330 -3.476 1.00 88.31 517 ARG A C 1
ATOM 4171 O O . ARG A 1 517 ? -31.057 30.385 -2.702 1.00 88.31 517 ARG A O 1
ATOM 4178 N N . LEU A 1 518 ? -32.295 31.512 -4.202 1.00 79.62 518 LEU A N 1
ATOM 4179 C CA . LEU A 1 518 ? -33.416 30.581 -4.256 1.00 79.62 518 LEU A CA 1
ATOM 4180 C C . LEU A 1 518 ? -33.254 29.635 -5.453 1.00 79.62 518 LEU A C 1
ATOM 4182 O O . LEU A 1 518 ? -33.303 30.069 -6.605 1.00 79.62 518 LEU A O 1
ATOM 4186 N N . TYR A 1 519 ? -33.088 28.339 -5.186 1.00 85.00 519 TYR A N 1
ATOM 4187 C CA . TYR A 1 519 ? -33.050 27.293 -6.212 1.00 85.00 519 TYR A CA 1
ATOM 4188 C C . TYR A 1 519 ? -34.432 26.619 -6.323 1.00 85.00 519 TYR A C 1
ATOM 4190 O O . TYR A 1 519 ? -34.918 26.088 -5.322 1.00 85.00 519 TYR A O 1
ATOM 4198 N N . PRO A 1 520 ? -35.081 26.589 -7.503 1.00 82.19 520 PRO A N 1
ATOM 4199 C CA . PRO A 1 520 ? -36.331 25.858 -7.690 1.00 82.19 520 PRO A CA 1
ATOM 4200 C C . PRO A 1 520 ? -36.104 24.341 -7.611 1.00 82.19 520 PRO A C 1
ATOM 4202 O O . PRO A 1 520 ? -34.994 23.853 -7.845 1.00 82.19 520 PRO A O 1
ATOM 4205 N N . ALA A 1 521 ? -37.166 23.585 -7.317 1.00 86.19 521 ALA A N 1
ATOM 4206 C CA . ALA A 1 521 ? -37.113 22.128 -7.196 1.00 86.19 521 ALA A CA 1
ATOM 4207 C C . ALA A 1 521 ? -36.583 21.459 -8.480 1.00 86.19 521 ALA A C 1
ATOM 4209 O O . ALA A 1 521 ? -37.080 21.704 -9.579 1.00 86.19 521 ALA A O 1
ATOM 4210 N N . GLN A 1 522 ? -35.573 20.595 -8.335 1.00 82.94 522 GLN A N 1
ATOM 4211 C CA . GLN A 1 522 ? -34.849 19.959 -9.441 1.00 82.94 522 GLN A CA 1
ATOM 4212 C C . GLN A 1 522 ? -34.468 18.514 -9.110 1.00 82.94 522 GLN A C 1
ATOM 4214 O O . GLN A 1 522 ? -34.376 18.125 -7.943 1.00 82.94 522 GLN A O 1
ATOM 4219 N N . LYS A 1 523 ? -34.214 17.710 -10.149 1.00 83.44 523 LYS A N 1
ATOM 4220 C CA . LYS A 1 523 ? -33.716 16.337 -10.000 1.00 83.44 523 LYS A CA 1
ATOM 4221 C C . LYS A 1 523 ? -32.194 16.340 -9.889 1.00 83.44 523 LYS A C 1
ATOM 4223 O O . LYS A 1 523 ? -31.515 16.855 -10.770 1.00 83.44 523 LYS A O 1
ATOM 4228 N N . TRP A 1 524 ? -31.685 15.698 -8.842 1.00 83.62 524 TRP A N 1
ATOM 4229 C CA . TRP A 1 524 ? -30.256 15.535 -8.588 1.00 83.62 524 TRP A CA 1
ATOM 4230 C C . TRP A 1 524 ? -29.901 14.055 -8.530 1.00 83.62 524 TRP A C 1
ATOM 4232 O O . TRP A 1 524 ? -30.587 13.280 -7.864 1.00 83.62 524 TRP A O 1
ATOM 4242 N N . VAL A 1 525 ? -28.805 13.676 -9.185 1.00 83.12 525 VAL A N 1
ATOM 4243 C CA . VAL A 1 525 ? -28.169 12.374 -8.963 1.00 83.12 525 VAL A CA 1
ATOM 4244 C C . VAL A 1 525 ? -27.206 12.544 -7.797 1.00 83.12 525 VAL A C 1
ATOM 4246 O O . VAL A 1 525 ? -26.374 13.448 -7.809 1.00 83.12 525 VAL A O 1
ATOM 4249 N N . LYS A 1 526 ? -27.351 11.711 -6.769 1.00 82.62 526 LYS A N 1
ATOM 4250 C CA . LYS A 1 526 ? -26.562 11.796 -5.540 1.00 82.62 526 LYS A CA 1
ATOM 4251 C C . LYS A 1 526 ? -25.850 10.475 -5.300 1.00 82.62 526 LYS A C 1
ATOM 4253 O O . LYS A 1 526 ? -26.390 9.411 -5.584 1.00 82.62 526 LYS A O 1
ATOM 4258 N N . THR A 1 527 ? -24.656 10.563 -4.738 1.00 80.25 527 THR A N 1
ATOM 4259 C CA . THR A 1 527 ? -23.953 9.430 -4.143 1.00 80.25 527 THR A CA 1
ATOM 4260 C C . THR A 1 527 ? -23.570 9.811 -2.722 1.00 80.25 527 THR A C 1
ATOM 4262 O O . THR A 1 527 ? -23.384 10.991 -2.427 1.00 80.25 527 THR A O 1
ATOM 4265 N N . ARG A 1 528 ? -23.471 8.817 -1.845 1.00 78.88 528 ARG A N 1
ATOM 4266 C CA . ARG A 1 528 ? -23.026 8.983 -0.464 1.00 78.88 528 ARG A CA 1
ATOM 4267 C C . ARG A 1 528 ? -21.800 8.107 -0.247 1.00 78.88 528 ARG A C 1
ATOM 4269 O O . ARG A 1 528 ? -21.719 7.022 -0.817 1.00 78.88 528 ARG A O 1
ATOM 4276 N N . VAL A 1 529 ? -20.863 8.607 0.544 1.00 64.88 529 VAL A N 1
ATOM 4277 C CA . VAL A 1 529 ? -19.764 7.838 1.135 1.00 64.88 529 VAL A CA 1
ATOM 4278 C C . VAL A 1 529 ? -19.712 8.198 2.613 1.00 64.88 529 VAL A C 1
ATOM 4280 O O . VAL A 1 529 ? -20.004 9.338 2.982 1.00 64.88 529 VAL A O 1
ATOM 4283 N N . GLU A 1 530 ? -19.386 7.228 3.451 1.00 67.94 530 GLU A N 1
ATOM 4284 C CA . GLU A 1 530 ? -19.304 7.382 4.903 1.00 67.94 530 GLU A CA 1
ATOM 4285 C C . GLU A 1 530 ? -17.889 6.991 5.364 1.00 67.94 530 GLU A C 1
ATOM 4287 O O . GLU A 1 530 ? -17.197 6.255 4.662 1.00 67.94 530 GLU A O 1
ATOM 4292 N N . ASN A 1 531 ? -17.437 7.520 6.508 1.00 54.09 531 ASN A N 1
ATOM 4293 C CA . ASN A 1 531 ? -16.162 7.171 7.164 1.00 54.09 531 ASN A CA 1
ATOM 4294 C C . ASN A 1 531 ? -14.885 7.311 6.301 1.00 54.09 531 ASN A C 1
ATOM 4296 O O . ASN A 1 531 ? -13.963 6.505 6.391 1.00 54.09 531 ASN A O 1
ATOM 4300 N N . ILE A 1 532 ? -14.805 8.370 5.491 1.00 51.16 532 ILE A N 1
ATOM 4301 C CA . ILE A 1 532 ? -13.643 8.713 4.657 1.00 51.16 532 ILE A CA 1
ATOM 4302 C C . ILE A 1 532 ? -13.290 10.203 4.819 1.00 51.16 532 ILE A C 1
ATOM 4304 O O . ILE A 1 532 ? -14.180 11.032 5.023 1.00 51.16 532 ILE A O 1
ATOM 4308 N N . SER A 1 533 ? -12.002 10.564 4.737 1.00 53.06 533 SER A N 1
ATOM 4309 C CA . SER A 1 533 ? -11.573 11.971 4.795 1.00 53.06 533 SER A CA 1
ATOM 4310 C C . SER A 1 533 ? -12.169 12.781 3.635 1.00 53.06 533 SER A C 1
ATOM 4312 O O . SER A 1 533 ? -12.336 12.258 2.533 1.00 53.06 533 SER A O 1
ATOM 4314 N N . LYS A 1 534 ? -12.494 14.062 3.864 1.00 46.91 534 LYS A N 1
ATOM 4315 C CA . LYS A 1 534 ? -13.205 14.936 2.905 1.00 46.91 534 LYS A CA 1
ATOM 4316 C C . LYS A 1 534 ? -12.578 14.950 1.500 1.00 46.91 534 LYS A C 1
ATOM 4318 O O . LYS A 1 534 ? -13.300 14.903 0.500 1.00 46.91 534 LYS A O 1
ATOM 4323 N N . ASP A 1 535 ? -11.251 14.954 1.421 1.00 51.06 535 ASP A N 1
ATOM 4324 C CA . ASP A 1 535 ? -10.519 15.007 0.149 1.00 51.06 535 ASP A CA 1
ATOM 4325 C C . ASP A 1 535 ? -10.603 13.679 -0.618 1.00 51.06 535 ASP A C 1
ATOM 4327 O O . ASP A 1 535 ? -10.822 13.649 -1.835 1.00 51.06 535 ASP A O 1
ATOM 4331 N N . SER A 1 536 ? -10.545 12.562 0.107 1.00 54.62 536 SER A N 1
ATOM 4332 C CA . SER A 1 536 ? -10.693 11.221 -0.465 1.00 54.62 536 SER A CA 1
ATOM 4333 C C . SER A 1 536 ? -12.152 10.933 -0.852 1.00 54.62 536 SER A C 1
ATOM 4335 O O . SER A 1 536 ? -12.420 10.342 -1.901 1.00 54.62 536 SER A O 1
ATOM 4337 N N . ALA A 1 537 ? -13.102 11.435 -0.057 1.00 61.09 537 ALA A N 1
ATOM 4338 C CA . ALA A 1 537 ? -14.538 11.365 -0.306 1.00 61.09 537 ALA A CA 1
ATOM 4339 C C . ALA A 1 537 ? -14.910 12.071 -1.615 1.00 61.09 537 ALA A C 1
ATOM 4341 O O . ALA A 1 537 ? -15.673 11.544 -2.427 1.00 61.09 537 ALA A O 1
ATOM 4342 N N . SER A 1 538 ? -14.332 13.256 -1.831 1.00 59.75 538 SER A N 1
ATOM 4343 C CA . SER A 1 538 ? -14.598 14.098 -2.996 1.00 59.75 538 SER A CA 1
ATOM 4344 C C . SER A 1 538 ? -14.252 13.398 -4.302 1.00 59.75 538 SER A C 1
ATOM 4346 O O . SER A 1 538 ? -15.074 13.369 -5.218 1.00 59.75 538 SER A O 1
ATOM 4348 N N . SER A 1 539 ? -13.071 12.782 -4.364 1.00 63.03 539 SER A N 1
ATOM 4349 C CA . SER A 1 539 ? -12.596 12.085 -5.561 1.00 63.03 539 SER A CA 1
ATOM 4350 C C . SER A 1 539 ? -13.417 10.826 -5.848 1.00 63.03 539 SER A C 1
ATOM 4352 O O . SER A 1 539 ? -13.880 10.636 -6.972 1.00 63.03 539 SER A O 1
ATOM 4354 N N . ALA A 1 540 ? -13.664 9.991 -4.833 1.00 67.44 540 ALA A N 1
ATOM 4355 C CA . ALA A 1 540 ? -14.432 8.755 -4.994 1.00 67.44 540 ALA A CA 1
ATOM 4356 C C . ALA A 1 540 ? -15.885 9.022 -5.431 1.00 67.44 540 ALA A C 1
ATOM 4358 O O . ALA A 1 540 ? -16.388 8.405 -6.374 1.00 67.44 540 ALA A O 1
ATOM 4359 N N . MET A 1 541 ? -16.554 9.985 -4.787 1.00 74.94 541 MET A N 1
ATOM 4360 C CA . MET A 1 541 ? -17.915 10.382 -5.152 1.00 74.94 541 MET A CA 1
ATOM 4361 C C . MET A 1 541 ? -17.982 11.014 -6.542 1.00 74.94 541 MET A C 1
ATOM 4363 O O . MET A 1 541 ? -18.910 10.719 -7.298 1.00 74.94 541 MET A O 1
ATOM 4367 N N . PHE A 1 542 ? -17.003 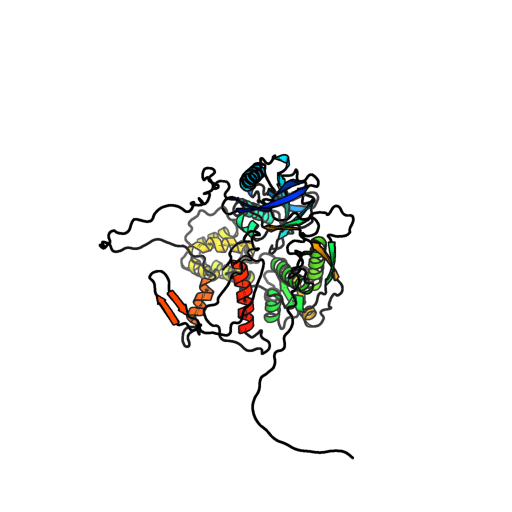11.855 -6.893 1.00 75.31 542 PHE A N 1
ATOM 4368 C CA . PHE A 1 542 ? -16.930 12.467 -8.215 1.00 75.31 542 PHE A CA 1
ATOM 4369 C C . PHE A 1 542 ? -16.839 11.404 -9.309 1.00 75.31 542 PHE A C 1
ATOM 4371 O O . PHE A 1 542 ? -17.648 11.434 -10.230 1.00 75.31 542 PHE A O 1
ATOM 4378 N N . TRP A 1 543 ? -15.930 10.432 -9.188 1.00 71.06 543 TRP A N 1
ATOM 4379 C CA . TRP A 1 543 ? -15.769 9.382 -10.199 1.00 71.06 543 TRP A CA 1
ATOM 4380 C C . TRP A 1 543 ? -17.009 8.502 -10.342 1.00 71.06 543 TRP A C 1
ATOM 4382 O O . TRP A 1 543 ? -17.398 8.167 -11.459 1.00 71.06 543 TRP A O 1
ATOM 4392 N N . LYS A 1 544 ? -17.702 8.201 -9.239 1.00 77.06 544 LYS A N 1
ATOM 4393 C CA . LYS A 1 544 ? -18.970 7.459 -9.284 1.00 77.06 544 LYS A CA 1
ATOM 4394 C C . LYS A 1 544 ? -20.053 8.218 -10.063 1.00 77.06 544 LYS A C 1
ATOM 4396 O O . LYS A 1 544 ? -20.735 7.629 -10.901 1.00 77.06 544 LYS A O 1
ATOM 4401 N N . LEU A 1 545 ? -20.182 9.529 -9.842 1.00 80.88 545 LEU A N 1
ATOM 4402 C CA . LEU A 1 545 ? -21.105 10.379 -10.604 1.00 80.88 545 LEU A CA 1
ATOM 4403 C C . LEU A 1 545 ? -20.651 10.567 -12.059 1.00 80.88 545 LEU A C 1
ATOM 4405 O O . LEU A 1 545 ? -21.482 10.527 -12.966 1.00 80.88 545 LEU A O 1
ATOM 4409 N N . PHE A 1 546 ? -19.347 10.727 -12.289 1.00 72.94 546 PHE A N 1
ATOM 4410 C CA . PHE A 1 546 ? -18.754 10.894 -13.613 1.00 72.94 546 PHE A CA 1
ATOM 4411 C C . PHE A 1 546 ? -18.977 9.660 -14.491 1.00 72.94 546 PHE A C 1
ATOM 4413 O O . PHE A 1 546 ? -19.389 9.787 -15.644 1.00 72.94 546 PHE A O 1
ATOM 4420 N N . ASN A 1 547 ? -18.784 8.460 -13.944 1.00 65.06 547 ASN A N 1
ATOM 4421 C CA . ASN A 1 547 ? -19.029 7.221 -14.671 1.00 65.06 547 ASN A CA 1
ATOM 4422 C C . ASN A 1 547 ? -20.515 7.052 -15.005 1.00 65.06 547 ASN A C 1
ATOM 4424 O O . ASN A 1 547 ? -20.859 6.704 -16.137 1.00 65.06 547 ASN A O 1
ATOM 4428 N N . TYR A 1 548 ? -21.404 7.380 -14.060 1.00 75.12 548 TYR A N 1
ATOM 4429 C CA . TYR A 1 548 ? -22.848 7.357 -14.287 1.00 75.12 548 TYR A CA 1
ATOM 4430 C C . TYR A 1 548 ? -23.259 8.252 -15.468 1.00 75.12 548 TYR A C 1
ATOM 4432 O O . TYR A 1 548 ? -23.980 7.797 -16.361 1.00 75.12 548 TYR A O 1
ATOM 4440 N N . ILE A 1 549 ? -22.769 9.500 -15.522 1.00 72.69 549 ILE A N 1
ATOM 4441 C CA . ILE A 1 549 ? -23.056 10.413 -16.643 1.00 72.69 549 ILE A CA 1
ATOM 4442 C C . ILE A 1 549 ? -22.293 10.044 -17.924 1.00 72.69 549 ILE A C 1
ATOM 4444 O O . ILE A 1 549 ? -22.706 10.437 -19.011 1.00 72.69 549 ILE A O 1
ATOM 4448 N N . SER A 1 550 ? -21.221 9.257 -17.832 1.00 67.25 550 SER A N 1
ATOM 4449 C CA . SER A 1 550 ? -20.438 8.793 -18.986 1.00 67.25 550 SER A CA 1
ATOM 4450 C C . SER A 1 550 ? -21.017 7.553 -19.674 1.00 67.25 550 SER A C 1
ATOM 4452 O O . SER A 1 550 ? -20.465 7.117 -20.681 1.00 67.25 550 SER A O 1
ATOM 4454 N N . GLY A 1 551 ? -22.135 7.009 -19.181 1.00 63.31 551 GLY A N 1
ATOM 4455 C CA . GLY A 1 551 ? -22.813 5.854 -19.779 1.00 63.31 551 GLY A CA 1
ATOM 4456 C C . GLY A 1 551 ? -22.922 4.640 -18.862 1.00 63.31 551 GLY A C 1
ATOM 4457 O O . GLY A 1 551 ? -23.572 3.670 -19.233 1.00 63.31 551 GLY A O 1
ATOM 4458 N N . GLN A 1 552 ? -22.374 4.682 -17.643 1.00 79.06 552 GLN A N 1
ATOM 4459 C CA . GLN A 1 552 ? -22.543 3.616 -16.649 1.00 79.06 552 GLN A CA 1
ATOM 4460 C C . GLN A 1 552 ? -23.878 3.766 -15.894 1.00 79.06 552 GLN A C 1
ATOM 4462 O O . GLN A 1 552 ? -23.936 3.857 -14.670 1.00 79.06 552 GLN A O 1
ATOM 4467 N N . ASN A 1 553 ? -24.975 3.832 -16.646 1.00 85.69 553 ASN A N 1
ATOM 4468 C CA . ASN A 1 553 ? -26.346 3.815 -16.142 1.00 85.69 553 ASN A CA 1
ATOM 4469 C C . ASN A 1 553 ? -27.150 2.736 -16.881 1.00 85.69 553 ASN A C 1
ATOM 4471 O O . ASN A 1 553 ? -26.736 2.261 -17.936 1.00 85.69 553 ASN A O 1
ATOM 4475 N N . SER A 1 554 ? -28.311 2.350 -16.349 1.00 80.12 554 SER A N 1
ATOM 4476 C CA . SER A 1 554 ? -29.120 1.236 -16.880 1.00 80.12 554 SER A CA 1
ATOM 4477 C C . SER A 1 554 ? -29.568 1.401 -18.336 1.00 80.12 554 SER A C 1
ATOM 4479 O O . SER A 1 554 ? -29.978 0.427 -18.960 1.00 80.12 554 SER A O 1
ATOM 4481 N N . LYS A 1 555 ? -29.490 2.617 -18.887 1.00 83.69 555 LYS A N 1
ATOM 4482 C CA . LYS A 1 555 ? -29.840 2.930 -20.277 1.00 83.69 555 LYS A CA 1
ATOM 4483 C C . LYS A 1 555 ? -28.620 3.118 -21.182 1.00 83.69 555 LYS A C 1
ATOM 4485 O O . LYS A 1 555 ? -28.802 3.406 -22.357 1.00 83.69 555 LYS A O 1
ATOM 4490 N N . GLN A 1 556 ? -27.404 2.990 -20.646 1.00 79.38 556 GLN A N 1
ATOM 4491 C CA . GLN A 1 556 ? -26.136 3.190 -21.356 1.00 79.38 556 GLN A CA 1
ATOM 4492 C C . GLN A 1 556 ? -26.024 4.537 -22.095 1.00 79.38 556 GLN A C 1
ATOM 4494 O O . GLN A 1 556 ? -25.342 4.655 -23.110 1.00 79.38 556 GLN A O 1
ATOM 4499 N N . ILE A 1 557 ? -26.696 5.578 -21.592 1.00 72.56 557 ILE A N 1
ATOM 4500 C CA . ILE A 1 557 ? -26.714 6.900 -22.233 1.00 72.56 557 ILE A CA 1
ATOM 4501 C C . ILE A 1 557 ? -25.695 7.845 -21.606 1.00 72.56 557 ILE A C 1
ATOM 4503 O O . ILE A 1 557 ? -25.538 7.887 -20.387 1.00 72.56 557 ILE A O 1
ATOM 4507 N N . LYS A 1 558 ? -25.057 8.675 -22.431 1.00 70.56 558 LYS A N 1
ATOM 4508 C CA . LYS A 1 558 ? -24.212 9.770 -21.954 1.00 70.56 558 LYS A CA 1
ATOM 4509 C C . LYS A 1 558 ? -25.077 10.974 -21.573 1.00 70.56 558 LYS A C 1
ATOM 4511 O O . LYS A 1 558 ? -25.875 11.449 -22.379 1.00 70.56 558 LYS A O 1
ATOM 4516 N N . ILE A 1 559 ? -24.908 11.476 -20.356 1.00 79.12 559 ILE A N 1
ATOM 4517 C CA . ILE A 1 559 ? -25.592 12.656 -19.822 1.00 79.12 559 ILE A CA 1
ATOM 4518 C C . ILE A 1 559 ? -24.589 13.823 -19.822 1.00 79.12 559 ILE A C 1
ATOM 4520 O O . ILE A 1 559 ? -23.476 13.662 -19.320 1.00 79.12 559 ILE A O 1
ATOM 4524 N N . PRO A 1 560 ? -24.932 14.998 -20.382 1.00 68.25 560 PRO A N 1
ATOM 4525 C CA . PRO A 1 560 ? -24.050 16.161 -20.341 1.00 68.25 560 PRO A CA 1
ATOM 4526 C C . PRO A 1 560 ? -23.724 16.589 -18.906 1.00 68.25 560 PRO A C 1
ATOM 4528 O O . PRO A 1 560 ? -24.611 16.650 -18.055 1.00 68.25 560 PRO A O 1
ATOM 4531 N N . MET A 1 561 ? -22.458 16.920 -18.653 1.00 72.31 561 MET A N 1
ATOM 4532 C CA . MET A 1 561 ? -22.007 17.429 -17.357 1.00 72.31 561 MET A CA 1
ATOM 4533 C C . MET A 1 561 ? -22.606 18.817 -17.075 1.00 72.31 561 MET A C 1
ATOM 4535 O O . MET A 1 561 ? -22.706 19.655 -17.974 1.00 72.31 561 MET A O 1
ATOM 4539 N N . THR A 1 562 ? -22.986 19.061 -15.822 1.00 75.75 562 THR A N 1
ATOM 4540 C CA . THR A 1 562 ? -23.580 20.320 -15.344 1.00 75.75 562 THR A CA 1
ATOM 4541 C C . THR A 1 562 ? -22.759 20.910 -14.203 1.00 75.75 562 THR A C 1
ATOM 4543 O O . THR A 1 562 ? -22.007 20.194 -13.543 1.00 75.75 562 THR A O 1
ATOM 4546 N N . ALA A 1 563 ? -22.925 22.203 -13.936 1.00 65.94 563 ALA A N 1
ATOM 4547 C CA . ALA A 1 563 ? -22.270 22.893 -12.824 1.00 65.94 563 ALA A CA 1
ATOM 4548 C C . ALA A 1 563 ? -23.293 23.564 -11.879 1.00 65.94 563 ALA A C 1
ATOM 4550 O O . ALA A 1 563 ? -24.377 23.939 -12.317 1.00 65.94 563 ALA A O 1
ATOM 4551 N N . PRO A 1 564 ? -22.981 23.771 -10.590 1.00 68.56 564 PRO A N 1
ATOM 4552 C CA . PRO A 1 564 ? -21.849 23.213 -9.855 1.00 68.56 564 PRO A CA 1
ATOM 4553 C C . PRO A 1 564 ? -22.086 21.743 -9.467 1.00 68.56 564 PRO A C 1
ATOM 4555 O O . PRO A 1 564 ? -23.213 21.248 -9.493 1.00 68.56 564 PRO A O 1
ATOM 4558 N N . ILE A 1 565 ? -21.022 21.054 -9.054 1.00 72.50 565 ILE A N 1
ATOM 4559 C CA . ILE A 1 565 ? -21.130 19.775 -8.343 1.00 72.50 565 ILE A CA 1
ATOM 4560 C C . ILE A 1 565 ? -21.229 20.100 -6.854 1.00 72.50 565 ILE A C 1
ATOM 4562 O O . ILE A 1 565 ? -20.330 20.728 -6.299 1.00 72.50 565 ILE A O 1
ATOM 4566 N N . HIS A 1 566 ? -22.336 19.714 -6.221 1.00 73.12 566 HIS A N 1
ATOM 4567 C CA . HIS A 1 566 ? -22.587 20.011 -4.815 1.00 73.12 566 HIS A CA 1
ATOM 4568 C C . HIS A 1 566 ? -22.180 18.840 -3.917 1.00 73.12 566 HIS A C 1
ATOM 4570 O O . HIS A 1 566 ? -22.469 17.683 -4.224 1.00 73.12 566 HIS A O 1
ATOM 4576 N N . GLN A 1 567 ? -21.545 19.152 -2.791 1.00 65.12 567 GLN A N 1
ATOM 4577 C CA . GLN A 1 567 ? -21.177 18.191 -1.757 1.00 65.12 567 GLN A CA 1
ATOM 4578 C C . GLN A 1 567 ? -21.772 18.642 -0.426 1.00 65.12 567 GLN A C 1
ATOM 4580 O O . GLN A 1 567 ? -21.649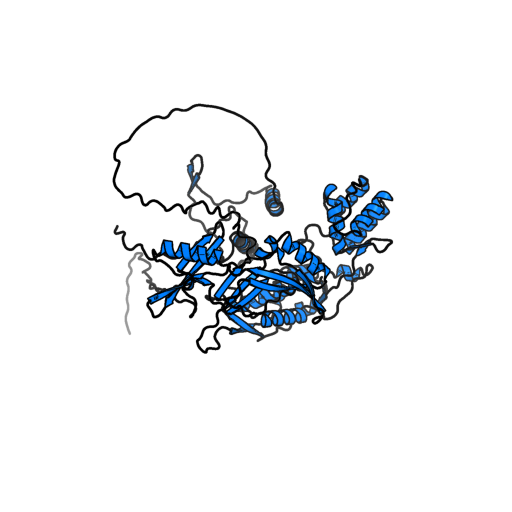 19.805 -0.053 1.00 65.12 567 GLN A O 1
ATOM 4585 N N . SER A 1 568 ? -22.391 17.712 0.296 1.00 60.75 568 SER A N 1
ATOM 4586 C CA . SER A 1 568 ? -22.959 17.955 1.622 1.00 60.75 568 SER A CA 1
ATOM 4587 C C . SER A 1 568 ? -22.363 16.976 2.627 1.00 60.75 568 SER A C 1
ATOM 4589 O O . SER A 1 568 ? -22.418 15.766 2.403 1.00 60.75 568 SER A O 1
ATOM 4591 N N . GLN A 1 569 ? -21.835 17.485 3.738 1.00 54.41 569 GLN A N 1
ATOM 4592 C CA . GLN A 1 569 ? -21.364 16.669 4.853 1.00 54.41 569 GLN A CA 1
ATOM 4593 C C . GLN A 1 569 ? -22.488 16.530 5.883 1.00 54.41 569 GLN A C 1
ATOM 4595 O O . GLN A 1 569 ? -22.931 17.513 6.467 1.00 54.41 569 GLN A O 1
ATOM 4600 N N . LEU A 1 570 ? -22.947 15.300 6.105 1.00 44.53 570 LEU A N 1
ATOM 4601 C CA . LEU A 1 570 ? -23.800 14.962 7.242 1.00 44.53 570 LEU A CA 1
ATOM 4602 C C . LEU A 1 570 ? -22.883 14.547 8.390 1.00 44.53 570 LEU A C 1
ATOM 4604 O O . LEU A 1 570 ? -22.422 13.409 8.434 1.00 44.53 570 LEU A O 1
ATOM 4608 N N . GLN A 1 571 ? -22.585 15.474 9.296 1.00 37.25 571 GLN A N 1
ATOM 4609 C CA . GLN A 1 571 ? -21.969 15.118 10.567 1.00 37.25 571 GLN A CA 1
ATOM 4610 C C . GLN A 1 571 ? -23.076 14.560 11.459 1.00 37.25 571 GLN A C 1
ATOM 4612 O O . GLN A 1 571 ? -23.993 15.284 11.840 1.00 37.25 571 GLN A O 1
ATOM 4617 N N . MET A 1 572 ? -23.032 13.259 11.750 1.00 30.98 572 MET A N 1
ATOM 4618 C CA . MET A 1 572 ? -23.892 12.699 12.787 1.00 30.98 572 MET A CA 1
ATOM 4619 C C . MET A 1 572 ? -23.417 13.258 14.129 1.00 30.98 572 MET A C 1
ATOM 4621 O O . MET A 1 572 ? -22.494 12.730 14.741 1.00 30.98 572 MET A O 1
ATOM 4625 N N . MET A 1 573 ? -24.021 14.356 14.577 1.00 25.08 573 MET A N 1
ATOM 4626 C CA . MET A 1 573 ? -24.048 14.660 16.000 1.00 25.08 573 MET A CA 1
ATOM 4627 C C . MET A 1 573 ? -24.964 13.613 16.634 1.00 25.08 573 MET A C 1
ATOM 4629 O O . MET A 1 573 ? -26.166 13.600 16.363 1.00 25.08 573 MET A O 1
ATOM 4633 N N . CYS A 1 574 ? -24.407 12.719 17.455 1.00 25.42 574 CYS A N 1
ATOM 4634 C CA . CYS A 1 574 ? -25.230 11.999 18.422 1.00 25.42 574 CYS A CA 1
ATOM 4635 C C . CYS A 1 574 ? -26.014 13.052 19.220 1.00 25.42 574 CYS A C 1
ATOM 4637 O O . CYS A 1 574 ? -25.402 14.026 19.669 1.00 25.42 574 CYS A O 1
ATOM 4639 N N . PRO A 1 575 ? -27.339 12.911 19.393 1.00 27.75 575 PRO A N 1
ATOM 4640 C CA . PRO A 1 575 ? -28.066 13.814 20.265 1.00 27.75 575 PRO A CA 1
ATOM 4641 C C . PRO A 1 575 ? -27.444 13.716 21.658 1.00 27.75 575 PRO A C 1
ATOM 4643 O O . PRO A 1 575 ? -27.453 12.654 22.283 1.00 27.75 575 PRO A O 1
ATOM 4646 N N . LEU A 1 576 ? -26.877 14.828 22.129 1.00 28.19 576 LEU A N 1
ATOM 4647 C CA . LEU A 1 576 ? -26.516 14.996 23.527 1.00 28.19 576 LEU A CA 1
ATOM 4648 C C . LEU A 1 576 ? -27.773 14.679 24.344 1.00 28.19 576 LEU A C 1
ATOM 4650 O O . LEU A 1 576 ? -28.805 15.341 24.197 1.00 28.19 576 LEU A O 1
ATOM 4654 N N . LYS A 1 577 ? -27.709 13.662 25.208 1.00 30.83 577 LYS A N 1
ATOM 4655 C CA . LYS A 1 577 ? -28.675 13.525 26.299 1.00 30.83 577 LYS A CA 1
ATOM 4656 C C . LYS A 1 577 ? -28.463 14.717 27.229 1.00 30.83 577 LYS A C 1
ATOM 4658 O O . LYS A 1 577 ? -27.625 14.643 28.113 1.00 30.83 577 LYS A O 1
ATOM 4663 N N . ASN A 1 578 ? -29.161 15.816 26.952 1.00 33.47 578 ASN A N 1
ATOM 4664 C CA . ASN A 1 578 ? -29.692 16.784 27.915 1.00 33.47 578 ASN A CA 1
ATOM 4665 C C . ASN A 1 578 ? -30.318 17.974 27.177 1.00 33.47 578 ASN A C 1
ATOM 4667 O O . ASN A 1 578 ? -29.818 19.089 27.233 1.00 33.47 578 ASN A O 1
ATOM 4671 N N . VAL A 1 579 ? -31.455 17.748 26.517 1.00 31.67 579 VAL A N 1
ATOM 4672 C CA . VAL A 1 579 ? -32.439 18.819 26.292 1.00 31.67 579 VAL A CA 1
ATOM 4673 C C . VAL A 1 579 ? -33.839 18.246 26.518 1.00 31.67 579 VAL A C 1
ATOM 4675 O O . VAL A 1 579 ? -34.652 18.122 25.610 1.00 31.67 579 VAL A O 1
ATOM 4678 N N . GLN A 1 580 ? -34.130 17.850 27.758 1.00 31.12 580 GLN A N 1
ATOM 4679 C CA . GLN A 1 580 ? -35.507 17.882 28.245 1.00 31.12 580 GLN A CA 1
ATOM 4680 C C . GLN A 1 580 ? -35.710 19.248 28.893 1.00 31.12 580 GLN A C 1
ATOM 4682 O O . GLN A 1 580 ? -35.344 19.429 30.048 1.00 31.12 580 GLN A O 1
ATOM 4687 N N . ASN A 1 581 ? -36.197 20.212 28.108 1.00 29.59 581 ASN A N 1
ATOM 4688 C CA . ASN A 1 581 ? -37.127 21.278 28.509 1.00 29.59 581 ASN A CA 1
ATOM 4689 C C . ASN A 1 581 ? -37.061 22.443 27.520 1.00 29.59 581 ASN A C 1
ATOM 4691 O O . ASN A 1 581 ? -36.434 23.460 27.788 1.00 29.59 581 ASN A O 1
ATOM 4695 N N . LEU A 1 582 ? -37.791 22.321 26.416 1.00 26.62 582 LEU A N 1
ATOM 4696 C CA . LEU A 1 582 ? -38.431 23.471 25.788 1.00 26.62 582 LEU A CA 1
ATOM 4697 C C . LEU A 1 582 ? -39.868 23.045 25.471 1.00 26.62 582 LEU A C 1
ATOM 4699 O O . LEU A 1 582 ? -40.109 22.240 24.574 1.00 26.62 582 LEU A O 1
ATOM 4703 N N . ARG A 1 583 ? -40.815 23.509 26.296 1.00 25.91 583 ARG A N 1
ATOM 4704 C CA . ARG A 1 583 ? -42.223 23.608 25.898 1.00 25.91 583 ARG A CA 1
ATOM 4705 C C . ARG A 1 583 ? -42.356 24.853 25.015 1.00 25.91 583 ARG A C 1
ATOM 4707 O O . ARG A 1 583 ? -41.664 25.833 25.278 1.00 25.91 583 ARG A O 1
ATOM 4714 N N . PHE A 1 584 ? -43.209 24.699 24.003 1.00 32.38 584 PHE A N 1
ATOM 4715 C CA . PHE A 1 584 ? -43.565 25.598 22.899 1.00 32.38 584 PHE A CA 1
ATOM 4716 C C . PHE A 1 584 ? -43.480 27.099 23.157 1.00 32.38 584 PHE A C 1
ATOM 4718 O O . PHE A 1 584 ? -43.960 27.541 24.227 1.00 32.38 584 PHE A O 1
#

pLDDT: mean 70.58, std 23.52, range [20.3, 96.06]

InterPro domains:
  IPR006917 SOUL heme-binding protein [PF04832] (501-567)
  IPR006917 SOUL heme-binding protein [PTHR11220] (498-566)
  IPR011256 Regulatory factor, effector binding domain superfamily [G3DSA:3.20.80.10] (500-579)
  IPR011256 Regulatory factor, effector binding domain superfamily [SSF55136] (498-568)

Mean predicted aligned error: 18.83 Å

Foldseek 3Di:
DDDDDDDDDDDDDDDDDDDDDPPPPDPPDPPDAPPPDFDFPDWDDDDPDIKTKGWDQDPVSDIFIAIFFPLAWPLLQWDWDADPVVRWTKIKTKTFRADVVRLVSVQVVCCVVVVHNDDSVSYFYDPFFWKFKDFLDDFPFPWPRAIDGDDSVDRMDMTMTTDPDSVVSVVVSVCSNPPVVVQLVTIKMFTDHDDPDDDPAFKDKDWWKQALCLQCVFPLNVVLCVLQVVPQKAKEFSRVLRRSLSSSLVSRCVVRCQPDDDPFNKDFHPVLSVVSSVVSSVLFWDPDWDWDDLPPPVNLSRYDDPPPPPPQDDDQSVLQVLVQVLLVVFDPLQVVVLQVLLPDAPDDDPDPDDGPPVSLVSLCVNRVHHSVCSSVSSNVSNVFWHDPPRGIGGDTGTMIMGRVCCSPPPRDMDTGSMIMMGGTSDMHRRDYDPVSVPSPVPDDPPDPPPPDDDDDDDDDDDDDDDDDDDDDDDDDDDDDDDDVVVVVVVVVVVPDDDDAAEQDWDFPDDDPPDTDTDGPDDDDDFDDDPDDDPVVRVVVRVVVVVVCQCQPPPVRHHHGHHDDDDDDDDDPDDPPPDDPDDDD

Organism: NCBI:txid35525

Radius of gyration: 32.05 Å; Cα contacts (8 Å, |Δi|>4): 723; chains: 1; bounding box: 115×81×75 Å

Secondary structure (DSSP, 8-state):
-----------------------------TT--STTPPEEEEEEEETTEEEEEEEEE-TTS-EEEEE----EEEEEEEEEEE-TTT--EEEEEEEE---HHHHHHHHHHHHHHHTS---GGGEEE----EEEEEESS--S-EE----EE--TT-SEEEEEEEESSHHHHHHHHHHHHH-THHHHTTEEEEEEPPPSS--S-SEEEEEEEE-HHHHHTSHHHHHHHHHTTT-SEEEEEHHHHHHHHHHHHHHHHHHTTSSS--SS-EEE-HHHHHHHHHHHHHHHEEEEEEE--TT-HHHHHTB---TTTSTT---HHHHHHHHHHHHHHS-HHHHHHHHHHHHS-TT---------HHHHHHHHHHHTS-GGGHHHHHHHHTTTEEE-SSSEEE---EEEEEEHHHHHH----EEEEEEEEEE-SEEEEPEE--STTT--TT----------S-----------------------------SHHHHHHHHHHT-SSSPPEEPP-EEEEE-SS-EEEEPPP---------SS-HHHHHHHHHHHHHHHHTT-STT------EEPPP-------PPPS-------

Nearest PDB structures (foldseek):
  2qux-assembly5_N  TM=2.291E-01  e=1.010E+00  Pseudomonas phage PP7

Solvent-accessible surface area (backbone atoms only — not comparable to full-atom values): 35993 Å² total; per-residue (Å²): 144,83,80,89,83,90,87,88,84,87,82,92,77,75,88,74,85,80,83,73,74,84,74,71,70,70,85,78,48,100,76,62,53,66,88,83,52,59,52,80,66,52,71,50,74,60,79,96,41,76,39,48,29,25,44,40,77,39,96,85,76,48,70,36,38,29,28,55,66,61,38,29,44,41,39,84,57,42,42,54,50,71,41,85,88,81,69,44,20,30,29,37,34,36,31,36,36,52,55,72,67,58,53,49,52,53,40,51,52,52,20,62,80,68,74,42,94,65,59,68,93,42,49,44,67,56,82,46,39,32,40,23,49,44,63,85,77,70,64,86,51,56,57,62,37,54,78,38,81,48,59,84,89,52,39,56,50,78,49,50,32,35,34,93,40,63,67,58,17,44,53,52,29,52,40,33,54,76,49,38,69,69,49,27,81,39,32,33,41,39,30,28,63,80,67,98,63,98,55,93,70,56,68,47,78,51,62,35,57,49,51,59,61,32,44,49,73,19,72,67,45,41,52,48,49,66,75,41,65,93,41,59,49,38,30,30,44,64,63,53,51,48,49,51,43,50,43,21,47,52,44,36,37,47,79,58,49,51,74,55,90,57,101,53,55,51,40,69,34,50,70,46,50,52,49,50,49,52,52,46,46,63,73,52,39,55,97,59,73,46,74,55,60,94,81,46,63,73,57,61,75,34,45,64,72,70,70,84,82,39,90,70,63,64,58,43,65,63,41,22,56,52,50,41,56,50,46,73,74,38,54,74,71,47,38,52,50,56,52,48,41,50,71,46,67,100,85,74,80,88,70,88,72,81,60,53,71,67,54,37,51,54,50,19,63,71,56,73,45,60,66,93,48,45,63,61,51,47,38,61,43,40,82,43,38,40,74,78,86,87,49,51,37,49,48,77,44,64,27,39,38,33,50,42,48,45,57,75,75,62,60,76,66,48,68,74,41,76,37,46,26,27,65,45,76,46,78,43,57,33,34,62,67,76,60,64,93,66,51,61,88,81,66,74,81,84,71,83,78,79,75,74,94,81,86,74,83,85,86,80,87,85,83,89,87,90,88,79,91,87,80,88,81,88,90,82,88,84,89,81,86,83,60,68,57,59,59,59,46,54,60,55,72,68,65,78,85,68,82,74,53,58,75,70,66,45,79,79,45,80,57,97,90,51,72,41,71,48,65,70,95,76,92,75,92,82,82,88,85,76,98,60,58,72,73,62,43,50,55,56,49,48,51,57,53,50,42,33,31,67,23,67,42,100,79,58,50,73,48,85,75,61,37,81,85,86,86,84,86,82,76,84,72,75,81,72,93,79,80,90,79,81,81,132

Sequence (584 aa):
MDSNPISKWAMALFFPFAIIESLALNLEDCNKPNAGFPAVFDTVSLGDFHIRAYEKVMASSTSRFYFAPLALLEHTSASSGRNNLTGENQLAFRVEMWNDELRYIVKDYLSNITGLAIEENRVSILPFEKVSLRCQRCSPTRLDSRWRSFSQSSKQMEFRMVCSTLEECHNLREQMVHHPEQFSSHLTLFFRMESNKGSVGSIRRKTASITSDHVWNGPIMFDLNRRFSNSSFALVTSQDRGRIVSEALENVLGDVEILLESVEDLAIEPEDELRLRKMMENILFENYIIPLEDDSESAWNSLYWDYENVGLDVRPDIMARKLNKVYKNAEERDRKWIVEQLSHGPGLSSTKTVLSDETSLALANIFQTIPKHIGSRLQSSQRNIQWDGHKFIPKVTKLFRINLDKLRHSFKPVRNVPIKYSVIDLRLDLNVQPAMSRINFERQPQIPEFRNAKKGNEEMQTIMKPDERLTSDTTGNESSPGVLQGLFQTIRGAITGGGIKTAPYTVIRQEKDYEERLYPAQKWVKTRVENISKDSASSAMFWKLFNYISGQNSKQIKIPMTAPIHQSQLQMMCPLKNVQNLRF